Protein AF-A0A2R6NQU2-F1 (afdb_monomer)

InterPro domains:
  IPR029058 Alpha/Beta hydrolase fold [G3DSA:3.40.50.1820] (1-92)
  IPR029058 Alpha/Beta hydrolase fold [G3DSA:3.40.50.1820] (94-413)
  IPR029058 Alpha/Beta hydrolase fold [SSF53474] (193-302)

Radius of gyration: 22.5 Å; Cα contacts (8 Å, |Δi|>4): 734; chains: 1; bounding box: 55×56×70 Å

Organism: NCBI:txid98765

Nearest PDB structures (foldseek):
  5owv-assembly1_A  TM=3.013E-01  e=3.310E-01  Campylobacter jejuni

Foldseek 3Di:
DADDPDQDALFAKDKFKKKFFDDDPDQVLQAQDQKFFDQPQDPDHRHRLGGNGMKMKMKIAGPDPDDPPSVDPPDDDPDDDDDAWPPNLQRSVRRHGAIDIGTDQPLQQDQKDWDQPPLDPDPDDPPIDIRHRDDLVRIDGPPDDPDDPQNSVLSSLLSVLVSVLVVLVLLVCLQADADQLDQPPDSQSRMATRVDDGSHVCVVPVVRSVVSVVRYPHPHRSHDFQALDEQEAAASSLVSQFVLQQDARDARVPRGGDRRRYQAYEREQYHCPNDDPVDDAGHPPPPPDPDQRHQYEYEHEQVQCPPVVSVVSVVSRQVRNLVRDPDQPPQPVSGSYWYKYFFPDDSSLSTCPLCVPCDDPSVVLSVLSCVLVSLCVVCRSVVNNVVSLVPAAADAQDWDFADDVPDPPTDIGGPDDRGHMYID

Sequence (424 aa):
MFTLPDVPGPYAVGATTFAVPVSVADDSSRTIGDARLKASSGSSPYAHALRLEEVAFTAFYPADIHSEGAKNAKHKMAWIPSLATRWNRAIVKASRGNVVLALEHRDGTGPFVLTRSLTPGVKDKVRPDSKLYIKPDDVTYPEGGTKGRFAFRDDQLLFRRLELYIAYTYFRNLTQFSGELTSESSPLNSMHTVDGPWSIDSDKRPQDKAFWNSWTKTNSLKVQCDEDIILAGHSFGGATVLSILSHPPPTLGDERFSSIPITRAIAFDPWLEPLPSPGPQPSHTEPSSPREPPILLVVNSEGFTLWDDHFTRLKDIVKCWNGASKDHSELVSGRRAQLVTVARSKHVSFSDFGVILPFGQMARDGRKFLDTMSNLAIGWVEDRFDESLQQQKKASGATEWVNAKGDKKGKRRFVADVGDIIVH

Structure (mmCIF, N/CA/C/O backbone):
data_AF-A0A2R6NQU2-F1
#
_entry.id   AF-A0A2R6NQU2-F1
#
loop_
_atom_site.group_PDB
_atom_site.id
_atom_site.type_symbol
_atom_site.label_atom_id
_atom_site.label_alt_id
_atom_site.label_comp_id
_atom_site.label_asym_id
_atom_site.label_entity_id
_atom_site.label_seq_id
_atom_site.pdbx_PDB_ins_code
_atom_site.Cartn_x
_atom_site.Cartn_y
_atom_site.Cartn_z
_atom_site.occupancy
_atom_site.B_iso_or_equiv
_atom_site.auth_seq_id
_atom_site.auth_comp_id
_atom_site.auth_asym_id
_atom_site.auth_atom_id
_atom_site.pdbx_PDB_model_num
ATOM 1 N N . MET A 1 1 ? -10.131 -30.414 6.653 1.00 38.75 1 MET A N 1
ATOM 2 C CA . MET A 1 1 ? -9.718 -29.935 5.317 1.00 38.75 1 MET A CA 1
ATOM 3 C C . MET A 1 1 ? -9.497 -28.437 5.439 1.00 38.75 1 MET A C 1
ATOM 5 O O . MET A 1 1 ? -10.418 -27.751 5.858 1.00 38.75 1 MET A O 1
ATOM 9 N N . PHE A 1 2 ? -8.271 -27.957 5.235 1.00 49.94 2 PHE A N 1
ATOM 10 C CA . PHE A 1 2 ? -7.937 -26.539 5.376 1.00 49.94 2 PHE A CA 1
ATOM 11 C C . PHE A 1 2 ? -8.279 -25.830 4.071 1.00 49.94 2 PHE A C 1
ATOM 13 O O . PHE A 1 2 ? -7.642 -26.090 3.054 1.00 49.94 2 PHE A O 1
ATOM 20 N N . THR A 1 3 ? -9.296 -24.977 4.089 1.00 50.50 3 THR A N 1
ATOM 21 C CA . THR A 1 3 ? -9.628 -24.125 2.950 1.00 50.50 3 THR A CA 1
ATOM 22 C C . THR A 1 3 ? -9.495 -22.668 3.369 1.00 50.50 3 THR A C 1
ATOM 24 O O . THR A 1 3 ? -9.904 -22.261 4.469 1.00 50.50 3 THR A O 1
ATOM 27 N N . LEU A 1 4 ? -8.863 -21.884 2.496 1.00 55.19 4 LEU A N 1
ATOM 28 C CA . LEU A 1 4 ? -9.004 -20.435 2.531 1.00 55.19 4 LEU A CA 1
ATOM 29 C C . LEU A 1 4 ? -10.500 -20.087 2.412 1.00 55.19 4 LEU A C 1
ATOM 31 O O . LEU A 1 4 ? -11.273 -20.920 1.929 1.00 55.19 4 LEU A O 1
ATOM 35 N N . PRO A 1 5 ? -10.929 -18.912 2.901 1.00 59.06 5 PRO A N 1
ATOM 36 C CA . PRO A 1 5 ? -12.288 -18.443 2.659 1.00 59.06 5 PRO A CA 1
ATOM 37 C C . PRO A 1 5 ? -12.604 -18.489 1.161 1.00 59.06 5 PRO A C 1
ATOM 39 O O . PRO A 1 5 ? -11.721 -18.221 0.342 1.00 59.06 5 PRO A O 1
ATOM 42 N N . ASP A 1 6 ? -13.845 -18.829 0.816 1.00 67.06 6 ASP A N 1
ATOM 43 C CA . ASP A 1 6 ? -14.297 -18.723 -0.567 1.00 67.06 6 ASP A CA 1
ATOM 44 C C . ASP A 1 6 ? -14.146 -17.273 -1.028 1.00 67.06 6 ASP A C 1
ATOM 46 O O . ASP A 1 6 ? -14.461 -16.336 -0.292 1.00 67.06 6 ASP A O 1
ATOM 50 N N . VAL A 1 7 ? -13.639 -17.094 -2.244 1.00 69.00 7 VAL A N 1
ATOM 51 C CA . VAL A 1 7 ? -13.475 -15.772 -2.842 1.00 69.00 7 VAL A CA 1
ATOM 52 C C . VAL A 1 7 ? -14.848 -15.315 -3.335 1.00 69.00 7 VAL A C 1
ATOM 54 O O . VAL A 1 7 ? -15.385 -15.920 -4.263 1.00 69.00 7 VAL A O 1
ATOM 57 N N . PRO A 1 8 ? -15.445 -14.266 -2.750 1.00 71.12 8 PRO A N 1
ATOM 58 C CA . PRO A 1 8 ? -16.741 -13.787 -3.186 1.00 71.12 8 PRO A CA 1
ATOM 59 C C . PRO A 1 8 ? -16.579 -12.992 -4.484 1.00 71.12 8 PRO A C 1
ATOM 61 O O . PRO A 1 8 ? -15.798 -12.045 -4.545 1.00 71.12 8 PRO A O 1
ATOM 64 N N . GLY A 1 9 ? -17.332 -13.339 -5.522 1.00 79.94 9 GLY A N 1
ATOM 65 C CA . GLY A 1 9 ? -17.388 -12.571 -6.766 1.00 79.94 9 GLY A CA 1
ATOM 66 C C . GLY A 1 9 ? -17.775 -13.432 -7.968 1.00 79.94 9 GLY A C 1
ATOM 67 O O . GLY A 1 9 ? -17.675 -14.656 -7.892 1.00 79.94 9 GLY A O 1
ATOM 68 N N . PRO A 1 10 ? -18.259 -12.817 -9.059 1.00 85.06 10 PRO A N 1
ATOM 69 C CA . PRO A 1 10 ? -18.667 -13.549 -10.257 1.00 85.06 10 PRO A CA 1
ATOM 70 C C . PRO A 1 10 ? -17.495 -14.099 -11.081 1.00 85.06 10 PRO A C 1
ATOM 72 O O . PRO A 1 10 ? -17.719 -14.973 -11.913 1.00 85.06 10 PRO A O 1
ATOM 75 N N . TYR A 1 11 ? -16.271 -13.605 -10.871 1.00 84.25 11 TYR A N 1
ATOM 76 C CA . TYR A 1 11 ? -15.115 -13.971 -11.687 1.00 84.25 11 TYR A CA 1
ATOM 77 C C . TYR A 1 11 ? -14.116 -14.831 -10.916 1.00 84.25 11 TYR A C 1
ATOM 79 O O . TYR A 1 11 ? -13.835 -14.584 -9.737 1.00 84.25 11 TYR A O 1
ATOM 87 N N . ALA A 1 12 ? -13.514 -15.797 -11.612 1.00 86.12 12 ALA A N 1
ATOM 88 C CA . ALA A 1 12 ? -12.278 -16.413 -11.146 1.00 86.12 12 ALA A CA 1
ATOM 89 C C . ALA A 1 12 ? -11.168 -15.349 -11.080 1.00 86.12 12 ALA A C 1
ATOM 91 O O . ALA A 1 12 ? -11.291 -14.276 -11.665 1.00 86.12 12 ALA A O 1
ATOM 92 N N . VAL A 1 13 ? -10.075 -15.625 -10.368 1.00 86.06 13 VAL A N 1
ATOM 93 C CA . VAL A 1 13 ? -8.969 -14.666 -10.227 1.00 86.06 13 VAL A CA 1
ATOM 94 C C . VAL A 1 13 ? -7.686 -15.264 -10.775 1.00 86.06 13 VAL A C 1
ATOM 96 O O . VAL A 1 13 ? -7.235 -16.308 -10.305 1.00 86.06 13 VAL A O 1
ATOM 99 N N . GLY A 1 14 ? -7.109 -14.586 -11.764 1.00 88.81 14 GLY A N 1
ATOM 100 C CA . GLY A 1 14 ? -5.753 -14.816 -12.240 1.00 88.81 14 GLY A CA 1
ATOM 101 C C . GLY A 1 14 ? -4.748 -13.991 -11.440 1.00 88.81 14 GLY A C 1
ATOM 102 O O . GLY A 1 14 ? -5.088 -12.951 -10.871 1.00 88.81 14 GLY A O 1
ATOM 103 N N . ALA A 1 15 ? -3.502 -14.456 -11.401 1.00 90.88 15 ALA A N 1
ATOM 104 C CA . ALA A 1 15 ? -2.386 -13.726 -10.816 1.00 90.88 15 ALA A CA 1
ATOM 105 C C . ALA A 1 15 ? -1.165 -13.839 -11.730 1.00 90.88 15 ALA A C 1
ATOM 107 O O . ALA A 1 15 ? -0.809 -14.933 -12.171 1.00 90.88 15 ALA A O 1
ATOM 108 N N . THR A 1 16 ? -0.514 -12.715 -12.015 1.00 90.81 16 THR A N 1
ATOM 109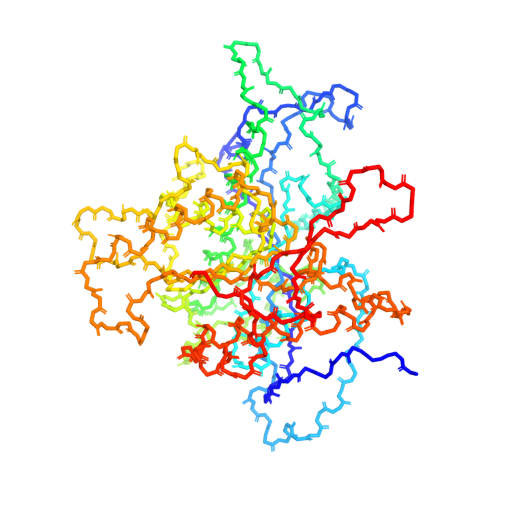 C CA . THR A 1 16 ? 0.727 -12.694 -12.797 1.00 90.81 16 THR A CA 1
ATOM 110 C C . THR A 1 16 ? 1.687 -11.677 -12.210 1.00 90.81 16 THR A C 1
ATOM 112 O O . THR A 1 16 ? 1.322 -10.524 -11.998 1.00 90.81 16 THR A O 1
ATOM 115 N N . THR A 1 17 ? 2.916 -12.109 -11.933 1.00 91.69 17 THR A N 1
ATOM 116 C CA . THR A 1 17 ? 3.966 -11.231 -11.416 1.00 91.69 17 THR A CA 1
ATOM 117 C C . THR A 1 17 ? 4.787 -10.670 -12.561 1.00 91.69 17 THR A C 1
ATOM 119 O O . THR A 1 17 ? 5.451 -11.423 -13.272 1.00 91.69 17 THR A O 1
ATOM 122 N N . PHE A 1 18 ? 4.747 -9.351 -12.698 1.00 91.06 18 PHE A N 1
ATOM 123 C CA . PHE A 1 18 ? 5.549 -8.568 -13.621 1.00 91.06 18 PHE A CA 1
ATOM 124 C C . PHE A 1 18 ? 6.792 -8.027 -12.921 1.00 91.06 18 PHE A C 1
ATOM 126 O O . PHE A 1 18 ? 6.784 -7.749 -11.718 1.00 91.06 18 PHE A O 1
ATOM 133 N N . ALA A 1 19 ? 7.848 -7.858 -13.698 1.00 90.25 19 ALA A N 1
ATOM 134 C CA . ALA A 1 19 ? 9.095 -7.246 -13.298 1.00 90.25 19 ALA A CA 1
ATOM 135 C C . ALA A 1 19 ? 9.561 -6.275 -14.389 1.00 90.25 19 ALA A C 1
ATOM 137 O O . ALA A 1 19 ? 9.541 -6.588 -15.583 1.00 90.25 19 ALA A O 1
ATOM 138 N N . VAL A 1 20 ? 9.959 -5.083 -13.957 1.00 89.06 20 VAL A N 1
ATOM 139 C CA . VAL A 1 20 ? 10.429 -3.980 -14.795 1.00 89.06 20 VAL A CA 1
ATOM 140 C C . VAL A 1 20 ? 11.862 -3.660 -14.378 1.00 89.06 20 VAL A C 1
ATOM 142 O O . VAL A 1 20 ? 12.059 -3.091 -13.300 1.00 89.06 20 VAL A O 1
ATOM 145 N N . PRO A 1 21 ? 12.875 -4.030 -15.177 1.00 87.25 21 PRO A N 1
ATOM 146 C CA . PRO A 1 21 ? 14.238 -3.567 -14.966 1.00 87.25 21 PRO A CA 1
ATOM 147 C C . PRO A 1 21 ? 14.295 -2.044 -15.095 1.00 87.25 21 PRO A C 1
ATOM 149 O O . PRO A 1 21 ? 13.834 -1.475 -16.084 1.00 87.25 21 PRO A O 1
ATOM 152 N N . VAL A 1 22 ? 14.875 -1.376 -14.104 1.00 86.44 22 VAL A N 1
ATOM 153 C CA . VAL A 1 22 ? 14.994 0.084 -14.111 1.00 86.44 22 VAL A CA 1
ATOM 154 C C . VAL A 1 22 ? 16.275 0.449 -14.843 1.00 86.44 22 VAL A C 1
ATOM 156 O O . VAL A 1 22 ? 17.370 0.267 -14.316 1.00 86.44 22 VAL A O 1
ATOM 159 N N . SER A 1 23 ? 16.140 0.929 -16.080 1.00 76.88 23 SER A N 1
ATOM 160 C CA . SER A 1 23 ? 17.261 1.390 -16.898 1.00 76.88 23 SER A CA 1
ATOM 161 C C . SER A 1 23 ? 17.266 2.910 -16.995 1.00 76.88 23 SER A C 1
ATOM 163 O O . SER A 1 23 ? 16.448 3.491 -17.695 1.00 76.88 23 SER A O 1
ATOM 165 N N . VAL A 1 24 ? 18.217 3.544 -16.316 1.00 75.25 24 VAL A N 1
ATOM 166 C CA . VAL A 1 24 ? 18.498 4.986 -16.416 1.00 75.25 24 VAL A CA 1
ATOM 167 C C . VAL A 1 24 ? 19.832 5.217 -17.122 1.00 75.25 24 VAL A C 1
ATOM 169 O O . VAL A 1 24 ? 20.711 4.355 -17.059 1.00 75.25 24 VAL A O 1
ATOM 172 N N . ALA A 1 25 ? 19.967 6.369 -17.788 1.00 72.56 25 ALA A N 1
ATOM 173 C CA . ALA A 1 25 ? 21.168 6.741 -18.539 1.00 72.56 25 ALA A CA 1
ATOM 174 C C . ALA A 1 25 ? 22.416 6.860 -17.646 1.00 72.56 25 ALA A C 1
ATOM 176 O O . ALA A 1 25 ? 23.506 6.473 -18.058 1.00 72.56 25 ALA A O 1
ATOM 177 N N . ASP A 1 26 ? 22.237 7.347 -16.417 1.00 76.94 26 ASP A N 1
ATOM 178 C CA . ASP A 1 26 ? 23.276 7.417 -15.393 1.00 76.94 26 ASP A CA 1
ATOM 179 C C . ASP A 1 26 ? 22.949 6.453 -14.246 1.00 76.94 26 ASP A C 1
ATOM 181 O O . ASP A 1 26 ? 21.919 6.590 -13.584 1.00 76.94 26 ASP A O 1
ATOM 185 N N . ASP A 1 27 ? 23.833 5.487 -13.982 1.00 76.69 27 ASP A N 1
ATOM 186 C CA . ASP A 1 27 ? 23.671 4.511 -12.898 1.00 76.69 27 ASP A CA 1
ATOM 187 C C . ASP A 1 27 ? 23.531 5.179 -11.519 1.00 76.69 27 ASP A C 1
ATOM 189 O O . ASP A 1 27 ? 22.827 4.659 -10.647 1.00 76.69 27 ASP A O 1
ATOM 193 N N . SER A 1 28 ? 24.107 6.375 -11.337 1.00 78.62 28 SER A N 1
ATOM 194 C CA . SER A 1 28 ? 23.958 7.149 -10.101 1.00 78.62 28 SER A CA 1
ATOM 195 C C . SER A 1 28 ? 22.495 7.520 -9.822 1.00 78.62 28 SER A C 1
ATOM 197 O O . SER A 1 28 ? 22.069 7.514 -8.667 1.00 78.62 28 SER A O 1
ATOM 199 N N . SER A 1 29 ? 21.683 7.699 -10.873 1.00 83.38 29 SER A N 1
ATOM 200 C CA . SER A 1 29 ? 20.258 8.040 -10.768 1.00 83.38 29 SER A CA 1
ATOM 201 C C . SER A 1 29 ? 19.401 6.909 -10.188 1.00 83.38 29 SER A C 1
ATOM 203 O O . SER A 1 29 ? 18.261 7.150 -9.804 1.00 83.38 29 SER A O 1
ATOM 205 N N . ARG A 1 30 ? 19.925 5.677 -10.084 1.00 87.75 30 ARG A N 1
ATOM 206 C CA . ARG A 1 30 ? 19.243 4.553 -9.404 1.00 87.75 30 ARG A CA 1
ATOM 207 C C . ARG A 1 30 ? 19.384 4.605 -7.888 1.00 87.75 30 ARG A C 1
ATOM 209 O O . ARG A 1 30 ? 18.719 3.843 -7.185 1.00 87.75 30 ARG A O 1
ATOM 216 N N . THR A 1 31 ? 20.287 5.436 -7.381 1.00 92.50 31 THR A N 1
ATOM 217 C CA . THR A 1 31 ? 20.570 5.549 -5.954 1.00 92.50 31 THR A CA 1
ATOM 218 C C . THR A 1 31 ? 19.571 6.491 -5.303 1.00 92.50 31 THR A C 1
ATOM 220 O O . THR A 1 31 ? 19.436 7.639 -5.718 1.00 92.50 31 THR A O 1
ATOM 223 N N . ILE A 1 32 ? 18.882 6.013 -4.267 1.00 93.56 32 ILE A N 1
ATOM 224 C CA . ILE A 1 32 ? 17.875 6.801 -3.553 1.00 93.56 32 ILE A CA 1
ATOM 225 C C . ILE A 1 32 ? 18.419 7.204 -2.183 1.00 93.56 32 ILE A C 1
ATOM 227 O O . ILE A 1 32 ? 18.611 6.362 -1.306 1.00 93.56 32 ILE A O 1
ATOM 231 N N . GLY A 1 33 ? 18.651 8.504 -2.006 1.00 91.56 33 GLY A N 1
ATOM 232 C CA . GLY A 1 33 ? 19.241 9.059 -0.790 1.00 91.56 33 GLY A CA 1
ATOM 233 C C . GLY A 1 33 ? 20.724 8.710 -0.610 1.00 91.56 33 GLY A C 1
ATOM 234 O O . GLY A 1 33 ? 21.338 7.994 -1.399 1.00 91.56 33 GLY A O 1
ATOM 235 N N . ASP A 1 34 ? 21.314 9.224 0.471 1.00 91.56 34 ASP A N 1
ATOM 236 C CA . ASP A 1 34 ? 22.760 9.089 0.734 1.00 91.56 34 ASP A CA 1
ATOM 237 C C . ASP A 1 34 ? 23.099 7.958 1.712 1.00 91.56 34 ASP A C 1
ATOM 239 O O . ASP A 1 34 ? 24.252 7.819 2.127 1.00 91.56 34 ASP A O 1
ATOM 243 N N . ALA A 1 35 ? 22.099 7.181 2.138 1.00 92.00 35 ALA A N 1
ATOM 244 C CA . ALA A 1 35 ? 22.291 6.105 3.099 1.00 92.00 35 ALA A CA 1
ATOM 245 C C . ALA A 1 35 ? 23.237 5.040 2.527 1.00 92.00 35 ALA A C 1
ATOM 247 O O . ALA A 1 35 ? 23.047 4.543 1.413 1.00 92.00 35 ALA A O 1
ATOM 248 N N . ARG A 1 36 ? 24.247 4.657 3.308 1.00 92.19 36 ARG A N 1
ATOM 249 C CA . ARG A 1 36 ? 25.210 3.600 2.977 1.00 92.19 36 ARG A CA 1
ATOM 250 C C . ARG A 1 36 ? 25.169 2.498 4.021 1.00 92.19 36 ARG A C 1
ATOM 252 O O . ARG A 1 36 ? 25.017 2.781 5.206 1.00 92.19 36 ARG A O 1
ATOM 259 N N . LEU A 1 37 ? 25.329 1.253 3.592 1.00 90.62 37 LEU A N 1
ATOM 260 C CA . LEU A 1 37 ? 25.407 0.099 4.486 1.00 90.62 37 LEU A CA 1
ATOM 261 C C . LEU A 1 37 ? 26.674 0.164 5.346 1.00 90.62 37 LEU A C 1
ATOM 263 O O . LEU A 1 37 ? 27.774 0.414 4.840 1.00 90.62 37 LEU A O 1
ATOM 267 N N . LYS A 1 38 ? 26.541 -0.112 6.645 1.00 88.81 38 LYS A N 1
ATOM 268 C CA . LYS A 1 38 ? 27.685 -0.277 7.554 1.00 88.81 38 LYS A CA 1
ATOM 269 C C . LYS A 1 38 ? 28.544 -1.458 7.123 1.00 88.81 38 LYS A C 1
ATOM 271 O O . LYS A 1 38 ? 28.028 -2.454 6.615 1.00 88.81 38 LYS A O 1
ATOM 276 N N . ALA A 1 39 ? 29.841 -1.403 7.423 1.00 78.44 39 ALA A N 1
ATOM 277 C CA . ALA A 1 39 ? 30.772 -2.469 7.057 1.00 78.44 39 ALA A CA 1
ATOM 278 C C . ALA A 1 39 ? 30.367 -3.860 7.582 1.00 78.44 39 ALA A C 1
ATOM 280 O O . ALA A 1 39 ? 30.631 -4.870 6.942 1.00 78.44 39 ALA A O 1
ATOM 281 N N . SER A 1 40 ? 29.677 -3.906 8.722 1.00 69.69 40 SER A N 1
ATOM 282 C CA . SER A 1 40 ? 29.195 -5.133 9.358 1.00 69.69 40 SER A CA 1
ATOM 283 C C . SER A 1 40 ? 27.871 -5.673 8.800 1.00 69.69 40 SER A C 1
ATOM 285 O O . SER A 1 40 ? 27.389 -6.684 9.302 1.00 69.69 40 SER A O 1
ATOM 287 N N . SER A 1 41 ? 27.241 -4.995 7.834 1.00 62.06 41 SER A N 1
ATOM 288 C CA . SER A 1 41 ? 25.836 -5.237 7.454 1.00 62.06 41 SER A CA 1
ATOM 289 C C . SER A 1 41 ? 25.622 -5.915 6.092 1.00 62.06 41 SER A C 1
ATOM 291 O O . SER A 1 41 ? 24.478 -6.076 5.677 1.00 62.06 41 SER A O 1
ATOM 293 N N . GLY A 1 42 ? 26.671 -6.372 5.395 1.00 59.59 42 GLY A N 1
ATOM 294 C CA . GLY A 1 42 ? 26.478 -7.068 4.118 1.00 59.59 42 GLY A CA 1
ATOM 295 C C . GLY A 1 42 ? 27.748 -7.504 3.387 1.00 59.59 42 GLY A C 1
ATOM 296 O O . GLY A 1 42 ? 28.860 -7.377 3.891 1.00 59.59 42 GLY A O 1
ATOM 297 N N . SER A 1 43 ? 27.555 -8.017 2.168 1.00 55.72 43 SER A N 1
ATOM 298 C CA . SER A 1 43 ? 28.600 -8.496 1.248 1.00 55.72 43 SER A CA 1
ATOM 299 C C . SER A 1 43 ? 29.378 -7.377 0.542 1.00 55.72 43 SER A C 1
ATOM 301 O O . SER A 1 43 ? 30.399 -7.643 -0.085 1.00 55.72 43 SER A O 1
ATOM 303 N N . SER A 1 44 ? 28.911 -6.127 0.620 1.00 65.12 44 SER A N 1
ATOM 304 C CA . SER A 1 44 ? 29.560 -4.950 0.027 1.00 65.12 44 SER A CA 1
ATOM 305 C C . SER A 1 44 ? 29.545 -3.789 1.029 1.00 65.12 44 SER A C 1
ATOM 307 O O . SER A 1 44 ? 28.596 -3.001 1.049 1.00 65.12 44 SER A O 1
ATOM 309 N N . PRO A 1 45 ? 30.554 -3.701 1.914 1.00 69.38 45 PRO A N 1
ATOM 310 C CA . PRO A 1 45 ? 30.624 -2.646 2.919 1.00 69.38 45 PRO A CA 1
ATOM 311 C C . PRO A 1 45 ? 30.632 -1.263 2.247 1.00 69.38 45 PRO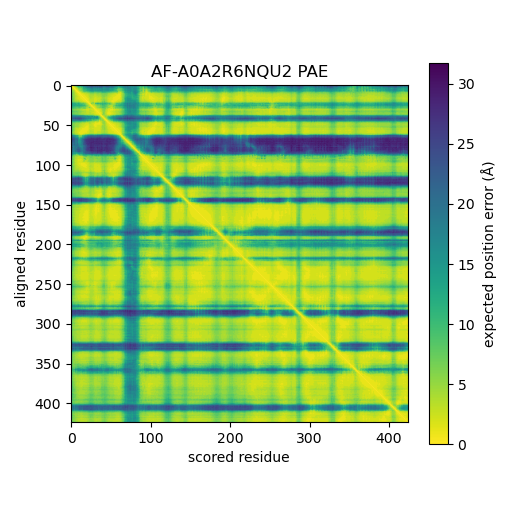 A C 1
ATOM 313 O O . PRO A 1 45 ? 31.297 -1.073 1.231 1.00 69.38 45 PRO A O 1
ATOM 316 N N . TYR A 1 46 ? 29.894 -0.299 2.809 1.00 78.50 46 TYR A N 1
ATOM 317 C CA . TYR A 1 46 ? 29.778 1.087 2.317 1.00 78.50 46 TYR A CA 1
ATOM 318 C C . TYR A 1 46 ? 29.077 1.279 0.961 1.00 78.50 46 TYR A C 1
ATOM 320 O O . TYR A 1 46 ? 29.052 2.401 0.435 1.00 78.50 46 TYR A O 1
ATOM 328 N N . ALA A 1 47 ? 28.466 0.225 0.412 1.00 87.44 47 ALA A N 1
ATOM 329 C CA . ALA A 1 47 ? 27.566 0.344 -0.729 1.00 87.44 47 ALA A CA 1
ATOM 330 C C . ALA A 1 47 ? 26.335 1.195 -0.375 1.00 87.44 47 ALA A C 1
ATOM 332 O O . ALA A 1 47 ? 25.931 1.280 0.788 1.00 87.44 47 ALA A O 1
ATOM 333 N N . HIS A 1 48 ? 25.728 1.820 -1.385 1.00 91.31 48 HIS A N 1
ATOM 334 C CA . HIS A 1 48 ? 24.458 2.524 -1.214 1.00 91.31 48 HIS A CA 1
ATOM 335 C C . HIS A 1 48 ? 23.377 1.556 -0.724 1.00 91.31 48 HIS A C 1
ATOM 337 O O . HIS A 1 48 ? 23.207 0.476 -1.287 1.00 91.31 48 HIS A O 1
ATOM 343 N N . ALA A 1 49 ? 22.659 1.945 0.330 1.00 92.06 49 ALA A N 1
ATOM 344 C CA . ALA A 1 49 ? 21.664 1.093 0.974 1.00 92.06 49 ALA A CA 1
ATOM 345 C C . ALA A 1 49 ? 20.421 0.890 0.101 1.00 92.06 49 ALA A C 1
ATOM 347 O O . ALA A 1 49 ? 19.806 -0.173 0.148 1.00 92.06 49 ALA A O 1
ATOM 348 N N . LEU A 1 50 ? 20.066 1.893 -0.708 1.00 93.88 50 LEU A N 1
ATOM 349 C CA . LEU A 1 50 ? 18.887 1.874 -1.565 1.00 93.88 50 LEU A CA 1
ATOM 350 C C . LEU A 1 50 ? 19.291 2.099 -3.023 1.00 93.88 50 LEU A C 1
ATOM 352 O O . LEU A 1 50 ? 19.629 3.211 -3.429 1.00 93.88 50 LEU A O 1
ATOM 356 N N . ARG A 1 51 ? 19.226 1.026 -3.817 1.00 92.56 51 ARG A N 1
ATOM 357 C CA . ARG A 1 51 ? 19.389 1.061 -5.277 1.00 92.56 51 ARG A CA 1
ATOM 358 C C . ARG A 1 51 ? 18.160 0.474 -5.957 1.00 92.56 51 ARG A C 1
ATOM 360 O O . ARG A 1 51 ? 17.783 -0.674 -5.692 1.00 92.56 51 ARG A O 1
ATOM 367 N N . LEU A 1 52 ? 17.541 1.276 -6.815 1.00 92.25 52 LEU A N 1
ATOM 368 C CA . LEU A 1 52 ? 16.350 0.934 -7.578 1.00 92.25 52 LEU A CA 1
ATOM 369 C C . LEU A 1 52 ? 16.758 0.269 -8.898 1.00 92.25 52 LEU A C 1
ATOM 371 O O . LEU A 1 52 ? 17.050 0.929 -9.888 1.00 92.25 52 LEU A O 1
ATOM 375 N N . GLU A 1 53 ? 16.835 -1.059 -8.879 1.00 89.00 53 GLU A N 1
ATOM 376 C CA . GLU A 1 53 ? 17.329 -1.866 -10.008 1.00 89.00 53 GLU A CA 1
ATOM 377 C C . GLU A 1 53 ? 16.201 -2.551 -10.785 1.00 89.00 53 GLU A C 1
ATOM 379 O O . GLU A 1 53 ? 16.304 -2.780 -11.988 1.00 89.00 53 GLU A O 1
ATOM 384 N N . GLU A 1 54 ? 15.118 -2.882 -10.093 1.00 90.44 54 GLU A N 1
ATOM 385 C CA . GLU A 1 54 ? 13.951 -3.572 -10.626 1.00 90.44 54 GLU A CA 1
ATOM 386 C C . GLU A 1 54 ? 12.728 -3.102 -9.842 1.00 90.44 54 GLU A C 1
ATOM 388 O O . GLU A 1 54 ? 12.839 -2.798 -8.655 1.00 90.44 54 GLU A O 1
ATOM 393 N N . VAL A 1 55 ? 11.566 -3.075 -10.483 1.00 92.88 55 VAL A N 1
ATOM 394 C CA . VAL A 1 55 ? 10.263 -2.946 -9.827 1.00 92.88 55 VAL A CA 1
ATOM 395 C C . VAL A 1 55 ? 9.476 -4.215 -10.105 1.00 92.88 55 VAL A C 1
ATOM 397 O O . VAL A 1 55 ? 9.295 -4.579 -11.263 1.00 92.88 55 VAL A O 1
ATOM 400 N N . ALA A 1 56 ? 9.010 -4.892 -9.056 1.00 92.94 56 ALA A N 1
ATOM 401 C CA . ALA A 1 56 ? 8.225 -6.116 -9.184 1.00 92.94 56 ALA A CA 1
ATOM 402 C C . ALA A 1 56 ? 6.827 -5.932 -8.591 1.00 92.94 56 ALA A C 1
ATOM 404 O O . ALA A 1 56 ? 6.665 -5.379 -7.500 1.00 92.94 56 ALA A O 1
ATOM 405 N N . PHE A 1 57 ? 5.807 -6.405 -9.299 1.00 94.38 57 PHE A N 1
ATOM 406 C CA . PHE A 1 57 ? 4.424 -6.336 -8.841 1.00 94.38 57 PHE A CA 1
ATOM 407 C C . PHE A 1 57 ? 3.594 -7.503 -9.372 1.00 94.38 57 PHE A C 1
ATOM 409 O O . PHE A 1 57 ? 3.747 -7.928 -10.514 1.00 94.38 57 PHE A O 1
ATOM 416 N N . THR A 1 58 ? 2.683 -8.017 -8.551 1.00 94.25 58 THR A N 1
ATOM 417 C CA . THR A 1 58 ? 1.708 -9.033 -8.959 1.00 94.25 58 THR A CA 1
ATOM 418 C C . THR A 1 58 ? 0.397 -8.358 -9.325 1.00 94.25 58 THR A C 1
ATOM 420 O O . THR A 1 58 ? -0.216 -7.702 -8.483 1.00 94.25 58 THR A O 1
ATOM 423 N N . ALA A 1 59 ? -0.044 -8.529 -10.569 1.00 94.19 59 ALA A N 1
ATOM 424 C CA . ALA A 1 59 ? -1.389 -8.171 -10.983 1.00 94.19 59 ALA A CA 1
ATOM 425 C C . ALA A 1 59 ? -2.354 -9.309 -10.636 1.00 94.19 59 ALA A C 1
ATOM 427 O O . ALA A 1 59 ? -2.171 -10.435 -11.102 1.00 94.19 59 ALA A O 1
ATOM 428 N N . PHE A 1 60 ? -3.390 -9.005 -9.861 1.00 92.94 60 PHE A N 1
ATOM 429 C CA . PHE A 1 60 ? -4.570 -9.849 -9.681 1.00 92.94 60 PHE A CA 1
ATOM 430 C C . PHE A 1 60 ? -5.683 -9.327 -10.567 1.00 92.94 60 PHE A C 1
ATOM 432 O O . PHE A 1 60 ? -5.943 -8.125 -10.568 1.00 92.94 60 PHE A O 1
ATOM 439 N N . TYR A 1 61 ? -6.337 -10.208 -11.309 1.00 90.62 61 TYR A N 1
ATOM 440 C CA . TYR A 1 61 ? -7.303 -9.799 -12.323 1.00 90.62 61 TYR A CA 1
ATOM 441 C C . TYR A 1 61 ? -8.433 -10.819 -12.470 1.00 90.62 61 TYR A C 1
ATOM 443 O O . TYR A 1 61 ? -8.231 -11.998 -12.162 1.00 90.62 61 TYR A O 1
ATOM 451 N N . PRO A 1 62 ? -9.617 -10.396 -12.945 1.00 88.69 62 PRO A N 1
ATOM 452 C CA . PRO A 1 62 ? -10.703 -11.309 -13.265 1.00 88.69 62 PRO A CA 1
ATOM 453 C C . PRO A 1 62 ? -10.261 -12.255 -14.389 1.00 88.69 62 PRO A C 1
ATOM 455 O O . PRO A 1 62 ? -9.882 -11.815 -15.473 1.00 88.69 62 PRO A O 1
ATOM 458 N N . ALA A 1 63 ? -10.300 -13.554 -14.125 1.00 82.44 63 ALA A N 1
ATOM 459 C CA . ALA A 1 63 ? -10.086 -14.606 -15.103 1.00 82.44 63 ALA A CA 1
ATOM 460 C C . ALA A 1 63 ? -11.438 -15.105 -15.634 1.00 82.44 63 ALA A C 1
ATOM 462 O O . ALA A 1 63 ? -12.407 -15.203 -14.882 1.00 82.44 63 ALA A O 1
ATOM 463 N N . ASP A 1 64 ? -11.464 -15.452 -16.922 1.00 68.06 64 ASP A N 1
ATOM 464 C CA . ASP A 1 64 ? -12.616 -16.037 -17.622 1.00 68.06 64 ASP A CA 1
ATOM 465 C C . ASP A 1 64 ? -13.891 -15.164 -17.625 1.00 68.06 64 ASP A C 1
ATOM 467 O O . ASP A 1 64 ? -14.949 -15.537 -17.128 1.00 68.06 64 ASP A O 1
ATOM 471 N N . ILE A 1 65 ? -13.792 -13.971 -18.220 1.00 57.84 65 ILE A N 1
ATOM 472 C CA . ILE A 1 65 ? -14.911 -13.019 -18.374 1.00 57.84 65 ILE A CA 1
ATOM 473 C C . ILE A 1 65 ? -15.952 -13.428 -19.441 1.00 57.84 65 ILE A C 1
ATOM 475 O O . ILE A 1 65 ? -16.927 -12.706 -19.639 1.00 57.84 65 ILE A O 1
ATOM 479 N N . HIS A 1 66 ? -15.752 -14.552 -20.146 1.00 51.88 66 HIS A N 1
ATOM 480 C CA . HIS A 1 66 ? -16.561 -14.949 -21.309 1.00 51.88 66 HIS A CA 1
ATOM 481 C C . HIS A 1 66 ? -17.193 -16.347 -21.229 1.00 51.88 66 HIS A C 1
ATOM 483 O O . HIS A 1 66 ? -17.952 -16.697 -22.134 1.00 51.88 66 HIS A O 1
ATOM 489 N N . SER A 1 67 ? -16.956 -17.154 -20.188 1.00 45.12 67 SER A N 1
ATOM 490 C CA . SER A 1 67 ? -17.685 -18.417 -20.058 1.00 45.12 67 SER A CA 1
ATOM 491 C C . SER A 1 67 ? -19.089 -18.194 -19.474 1.00 45.12 67 SER A C 1
ATOM 493 O O . SER A 1 67 ? -19.272 -17.878 -18.299 1.00 45.12 67 SER A O 1
ATOM 495 N N . GLU A 1 68 ? -20.130 -18.466 -20.270 1.00 38.84 68 GLU A N 1
ATOM 496 C CA . GLU A 1 68 ? -21.527 -18.573 -19.795 1.00 38.84 68 GLU A CA 1
ATOM 497 C C . GLU A 1 68 ? -21.741 -19.715 -18.761 1.00 38.84 68 GLU A C 1
ATOM 499 O O . GLU A 1 68 ? -22.860 -19.996 -18.332 1.00 38.84 68 GLU A O 1
ATOM 504 N N . GLY A 1 69 ? -20.666 -20.375 -18.310 1.00 40.81 69 GLY A N 1
ATOM 505 C CA . GLY A 1 69 ? -20.649 -21.504 -17.380 1.00 40.81 69 GLY A CA 1
ATOM 506 C C . GLY A 1 69 ? -20.016 -21.224 -16.009 1.00 40.81 69 GLY A C 1
ATOM 507 O O . GLY A 1 69 ? -19.793 -22.176 -15.255 1.00 40.81 69 GLY A O 1
ATOM 508 N N . ALA A 1 70 ? -19.756 -19.964 -15.640 1.00 42.97 70 ALA A N 1
ATOM 509 C CA . ALA A 1 70 ? -19.056 -19.589 -14.397 1.00 42.97 70 ALA A CA 1
ATOM 510 C C . ALA A 1 70 ? -19.710 -20.083 -13.081 1.00 42.97 70 ALA A C 1
ATOM 512 O O . ALA A 1 70 ? -19.110 -19.997 -12.012 1.00 42.97 70 ALA A O 1
ATOM 513 N N . LYS A 1 71 ? -20.911 -20.679 -13.127 1.00 40.66 71 LYS A N 1
ATOM 514 C CA . LYS A 1 71 ? -21.559 -21.308 -11.961 1.00 40.66 71 LYS A CA 1
ATOM 515 C C . LYS A 1 71 ? -20.876 -22.599 -11.477 1.00 40.66 71 LYS A C 1
ATOM 517 O O . LYS A 1 71 ? -21.182 -23.039 -10.374 1.00 40.66 71 LYS A O 1
ATOM 522 N N . ASN A 1 72 ? -19.963 -23.200 -12.252 1.00 35.66 72 ASN A N 1
ATOM 523 C CA . ASN A 1 72 ? -19.388 -24.520 -11.936 1.00 35.66 72 ASN A CA 1
ATOM 524 C C . ASN A 1 72 ? -17.850 -24.610 -11.941 1.00 35.66 72 ASN A C 1
ATOM 526 O O . ASN A 1 72 ? -17.314 -25.715 -11.837 1.00 35.66 72 ASN A O 1
ATOM 530 N N . ALA A 1 73 ? -17.115 -23.497 -11.993 1.00 37.50 73 ALA A N 1
ATOM 531 C CA . ALA A 1 73 ? -15.650 -23.527 -11.972 1.00 37.50 73 ALA A CA 1
ATOM 532 C C . ALA A 1 73 ? -15.086 -23.805 -10.559 1.00 37.50 73 ALA A C 1
ATOM 534 O O . ALA A 1 73 ? -14.446 -22.965 -9.933 1.00 37.50 73 ALA A O 1
ATOM 535 N N . LYS A 1 74 ? -15.273 -25.030 -10.052 1.00 34.69 74 LYS A N 1
ATOM 536 C CA . LYS A 1 74 ? -14.484 -25.591 -8.942 1.00 34.69 74 LYS A CA 1
ATOM 537 C C . LYS A 1 74 ? -13.109 -26.027 -9.458 1.00 34.69 74 LYS A C 1
ATOM 539 O O . LYS A 1 74 ? -12.777 -27.211 -9.405 1.00 34.69 74 LYS A O 1
ATOM 544 N N . HIS A 1 75 ? -12.299 -25.100 -9.963 1.00 34.62 75 HIS A N 1
ATOM 545 C CA . HIS A 1 75 ? -10.915 -25.413 -10.315 1.00 34.62 75 HIS A CA 1
ATOM 546 C C . HIS A 1 75 ? -9.948 -24.931 -9.236 1.00 34.62 75 HIS A C 1
ATOM 548 O O . HIS A 1 75 ? -9.787 -23.749 -8.953 1.00 34.62 75 HIS A O 1
ATOM 554 N N . LYS A 1 76 ? -9.340 -25.937 -8.601 1.00 30.22 76 LYS A N 1
ATOM 555 C CA . LYS A 1 76 ? -8.283 -25.860 -7.599 1.00 30.22 76 LYS A CA 1
ATOM 556 C C . LYS A 1 76 ? -7.111 -25.039 -8.148 1.00 30.22 76 LYS A C 1
ATOM 558 O O . LYS A 1 76 ? -6.430 -25.494 -9.061 1.00 30.22 76 LYS A O 1
ATOM 563 N N . MET A 1 77 ? -6.845 -23.877 -7.556 1.00 31.05 77 MET A N 1
ATOM 564 C CA . MET A 1 77 ? -5.549 -23.212 -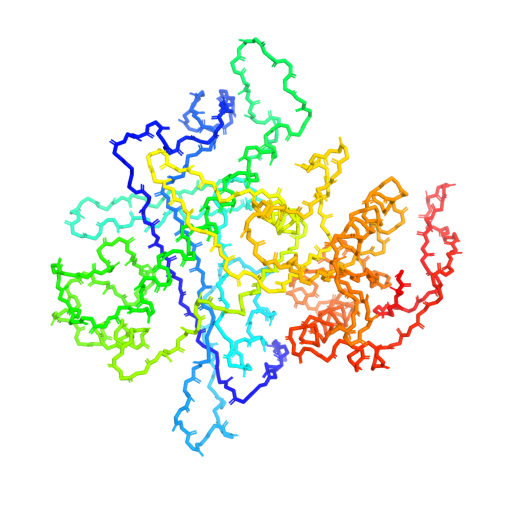7.703 1.00 31.05 77 MET A CA 1
ATOM 565 C C . MET A 1 77 ? -4.471 -24.061 -7.021 1.00 31.05 77 MET A C 1
ATOM 567 O O . MET A 1 77 ? -4.561 -24.351 -5.826 1.00 31.05 77 MET A O 1
ATOM 571 N N . ALA A 1 78 ? -3.454 -24.460 -7.782 1.00 25.92 78 ALA A N 1
ATOM 572 C CA . ALA A 1 78 ? -2.208 -24.981 -7.241 1.00 25.92 78 ALA A CA 1
ATOM 573 C C . ALA A 1 78 ? -1.313 -23.785 -6.884 1.00 25.92 78 ALA A C 1
ATOM 575 O O . ALA A 1 78 ? -0.784 -23.114 -7.764 1.00 25.92 78 ALA A O 1
ATOM 576 N N . TRP A 1 79 ? -1.201 -23.482 -5.590 1.00 31.59 79 TRP A N 1
ATOM 577 C CA . TRP A 1 79 ? -0.405 -22.364 -5.081 1.00 31.59 79 TRP A CA 1
ATOM 578 C C . TRP A 1 79 ? 1.045 -22.796 -4.813 1.00 31.59 79 TRP A C 1
ATOM 580 O O . TRP A 1 79 ? 1.270 -23.771 -4.093 1.00 31.59 79 TRP A O 1
ATOM 590 N N . ILE A 1 80 ? 2.022 -22.046 -5.338 1.00 26.80 80 ILE A N 1
ATOM 591 C CA . ILE A 1 80 ? 3.438 -22.114 -4.933 1.00 26.80 80 ILE A CA 1
ATOM 592 C C . ILE A 1 80 ? 3.651 -21.114 -3.776 1.00 26.80 80 ILE A C 1
ATOM 594 O O . ILE A 1 80 ? 3.191 -19.975 -3.870 1.00 26.80 80 ILE A O 1
ATOM 598 N N . PRO A 1 81 ? 4.308 -21.500 -2.666 1.00 31.19 81 PRO A N 1
ATOM 599 C CA . PRO A 1 81 ? 4.368 -20.683 -1.463 1.00 31.19 81 PRO A CA 1
ATOM 600 C C . PRO A 1 81 ? 5.555 -19.710 -1.499 1.00 31.19 81 PRO A C 1
ATOM 602 O O . PRO A 1 81 ? 6.681 -20.088 -1.186 1.00 31.19 81 PRO A O 1
ATOM 605 N N . SER A 1 82 ? 5.313 -18.429 -1.781 1.00 30.44 82 SER A N 1
ATOM 606 C CA . SER A 1 82 ? 6.230 -17.373 -1.331 1.00 30.44 82 SER A CA 1
ATOM 607 C C . SER A 1 82 ? 5.489 -16.084 -0.963 1.00 30.44 82 SER A C 1
ATOM 609 O O . SER A 1 82 ? 4.834 -15.475 -1.802 1.00 30.44 82 SER A O 1
ATOM 611 N N . LEU A 1 83 ? 5.648 -15.691 0.308 1.00 35.84 83 LEU A N 1
ATOM 612 C CA . LEU A 1 83 ? 5.239 -14.437 0.964 1.00 35.84 83 LEU A CA 1
ATOM 613 C C . LEU A 1 83 ? 3.727 -14.228 1.155 1.00 35.84 83 LEU A C 1
ATOM 615 O O . LEU A 1 83 ? 3.035 -13.462 0.489 1.00 35.84 83 LEU A O 1
ATOM 619 N N . ALA A 1 84 ? 3.233 -14.915 2.180 1.00 36.03 84 ALA A N 1
ATOM 620 C CA . ALA A 1 84 ? 1.877 -14.859 2.686 1.00 36.03 84 ALA A CA 1
ATOM 621 C C . ALA A 1 84 ? 1.642 -13.586 3.528 1.00 36.03 84 ALA A C 1
ATOM 623 O O . ALA A 1 84 ? 1.979 -13.543 4.712 1.00 36.03 84 ALA A O 1
ATOM 624 N N . THR A 1 85 ? 1.118 -12.513 2.919 1.00 40.78 85 THR A N 1
ATOM 625 C CA . THR A 1 85 ? 0.647 -11.319 3.665 1.00 40.78 85 THR A CA 1
ATOM 626 C C . THR A 1 85 ? -0.358 -10.418 2.912 1.00 40.78 85 THR A C 1
ATOM 628 O O . THR A 1 85 ? -0.828 -9.449 3.501 1.00 40.78 85 THR A O 1
ATOM 631 N N . ARG A 1 86 ? -0.679 -10.660 1.628 1.00 49.78 86 ARG A N 1
ATOM 632 C CA . ARG A 1 86 ? -1.329 -9.659 0.745 1.00 49.78 86 ARG A CA 1
ATOM 633 C C . ARG A 1 86 ? -2.510 -10.171 -0.092 1.00 49.78 86 ARG A C 1
ATOM 635 O O . ARG A 1 86 ? -3.047 -9.423 -0.906 1.00 49.78 86 ARG A O 1
ATOM 642 N N . TRP A 1 87 ? -2.900 -11.429 0.063 1.00 55.84 87 TRP A N 1
ATOM 643 C CA . TRP A 1 87 ? -3.589 -12.167 -0.997 1.00 55.84 87 TRP A CA 1
ATOM 644 C C . TRP A 1 87 ? -5.105 -12.032 -0.915 1.00 55.84 87 TRP A C 1
ATOM 646 O O . TRP A 1 87 ? -5.742 -11.759 -1.929 1.00 55.84 87 TRP A O 1
ATOM 656 N N . ASN A 1 88 ? -5.703 -12.130 0.276 1.00 60.81 88 ASN A N 1
ATOM 657 C CA . ASN A 1 88 ? -7.161 -12.248 0.368 1.00 60.81 88 ASN A CA 1
ATOM 658 C C . ASN A 1 88 ? -7.892 -10.999 -0.168 1.00 60.81 88 ASN A C 1
ATOM 660 O O . ASN A 1 88 ? -8.828 -11.103 -0.952 1.00 60.81 88 ASN A O 1
ATOM 664 N N . ARG A 1 89 ? -7.409 -9.794 0.160 1.00 67.44 89 ARG A N 1
ATOM 665 C CA . ARG A 1 89 ? -8.052 -8.539 -0.280 1.00 67.44 89 ARG A CA 1
ATOM 666 C C . ARG A 1 89 ? -7.908 -8.279 -1.775 1.00 67.44 89 ARG A C 1
ATOM 668 O O . ARG A 1 89 ? -8.874 -7.865 -2.411 1.00 67.44 89 ARG A O 1
ATOM 675 N N . ALA A 1 90 ? -6.717 -8.513 -2.328 1.00 71.06 90 ALA A N 1
ATOM 676 C CA . ALA A 1 90 ? -6.476 -8.334 -3.755 1.00 71.06 90 ALA A CA 1
ATOM 677 C C . ALA A 1 90 ? -7.340 -9.303 -4.574 1.00 71.06 90 ALA A C 1
ATOM 679 O O . ALA A 1 90 ? -7.966 -8.900 -5.550 1.00 71.06 90 ALA A O 1
ATOM 680 N N . ILE A 1 91 ? -7.453 -10.546 -4.102 1.00 74.56 91 ILE A N 1
ATOM 681 C CA . ILE A 1 91 ? -8.272 -11.588 -4.715 1.00 74.56 91 ILE A CA 1
ATOM 682 C C . ILE A 1 91 ? -9.766 -11.233 -4.657 1.00 74.56 91 ILE A C 1
ATOM 684 O O . ILE A 1 91 ? -10.421 -11.235 -5.693 1.00 74.56 91 ILE A O 1
ATOM 688 N N . VAL A 1 92 ? -10.298 -10.851 -3.491 1.00 77.94 92 VAL A N 1
ATOM 689 C CA . VAL A 1 92 ? -11.708 -10.430 -3.337 1.00 77.94 92 VAL A CA 1
ATOM 690 C C . VAL A 1 92 ? -12.051 -9.229 -4.228 1.00 77.94 92 VAL A C 1
ATOM 692 O O . VAL A 1 92 ? -13.179 -9.077 -4.694 1.00 77.94 92 VAL A O 1
ATOM 695 N N . LYS A 1 93 ? -11.092 -8.330 -4.454 1.00 78.38 93 LYS A N 1
ATOM 696 C CA . LYS A 1 93 ? -11.312 -7.162 -5.307 1.00 78.38 93 LYS A CA 1
ATOM 697 C C . LYS A 1 93 ? -11.250 -7.535 -6.790 1.00 78.38 93 LYS A C 1
ATOM 699 O O . LYS A 1 93 ? -12.084 -7.068 -7.573 1.00 78.38 93 LYS A O 1
ATOM 704 N N . ALA A 1 94 ? -10.319 -8.413 -7.156 1.00 80.94 94 ALA A N 1
ATOM 705 C CA . ALA A 1 94 ? -10.186 -8.929 -8.510 1.00 80.94 94 ALA A CA 1
ATOM 706 C C . ALA A 1 94 ? -11.391 -9.768 -8.948 1.00 80.94 94 ALA A C 1
ATOM 708 O O . ALA A 1 94 ? -11.903 -9.572 -10.047 1.00 80.94 94 ALA A O 1
ATOM 709 N N . SER A 1 95 ? -11.947 -10.600 -8.067 1.00 82.31 95 SER A N 1
ATOM 710 C CA . SER A 1 95 ? -13.159 -11.385 -8.355 1.00 82.31 95 SER A CA 1
ATOM 711 C C . SER A 1 95 ? -14.400 -10.529 -8.629 1.00 82.31 95 SER A C 1
ATOM 713 O O . SER A 1 95 ? -15.402 -11.046 -9.118 1.00 82.31 95 SER A O 1
ATOM 715 N N . ARG A 1 96 ? -14.345 -9.221 -8.343 1.00 84.00 96 ARG A N 1
ATOM 716 C CA . ARG A 1 96 ? -15.394 -8.224 -8.611 1.00 84.00 96 ARG A CA 1
ATOM 717 C C . ARG A 1 96 ? -15.111 -7.330 -9.822 1.00 84.00 96 ARG A C 1
ATOM 719 O O . ARG A 1 96 ? -15.714 -6.269 -9.941 1.00 84.00 96 ARG A O 1
ATOM 726 N N . GLY A 1 97 ? -14.190 -7.714 -10.704 1.00 86.38 97 GLY A N 1
ATOM 727 C CA . GLY A 1 97 ? -13.956 -6.994 -11.963 1.00 86.38 97 GLY A CA 1
ATOM 728 C C . GLY A 1 97 ? -12.827 -5.962 -11.921 1.00 86.38 97 GLY A C 1
ATOM 729 O O . GLY A 1 97 ? -12.686 -5.190 -12.859 1.00 86.38 97 GLY A O 1
ATOM 730 N N . ASN A 1 98 ? -12.028 -5.919 -10.851 1.00 89.25 98 ASN A N 1
ATOM 731 C CA . ASN A 1 98 ? -10.944 -4.942 -10.712 1.00 89.25 98 ASN A CA 1
ATOM 732 C C . ASN A 1 98 ? -9.594 -5.576 -11.054 1.00 89.25 98 ASN A C 1
ATOM 734 O O . ASN A 1 98 ? -9.384 -6.758 -10.799 1.00 89.25 98 ASN A O 1
ATOM 738 N N . VAL A 1 99 ? -8.642 -4.781 -11.534 1.00 92.88 99 VAL A N 1
ATOM 739 C CA . VAL A 1 99 ? -7.235 -5.196 -11.579 1.00 92.88 99 VAL A CA 1
ATOM 740 C C . VAL A 1 99 ? -6.515 -4.608 -10.371 1.00 92.88 99 VAL A C 1
ATOM 742 O O . VAL A 1 99 ? -6.595 -3.407 -10.123 1.00 92.88 99 VAL A O 1
ATOM 745 N N . VAL A 1 100 ? -5.821 -5.445 -9.602 1.00 94.38 100 VAL A N 1
ATOM 746 C CA . VAL A 1 100 ? -5.070 -5.023 -8.411 1.00 94.38 100 VAL A CA 1
ATOM 747 C C . VAL A 1 100 ? -3.586 -5.249 -8.640 1.00 94.38 100 VAL A C 1
ATOM 749 O O . VAL A 1 100 ? -3.167 -6.387 -8.824 1.00 94.38 100 VAL A O 1
ATOM 752 N N . LEU A 1 101 ? -2.785 -4.186 -8.570 1.00 96.25 101 LEU A N 1
ATOM 753 C CA . LEU A 1 101 ? -1.326 -4.274 -8.628 1.00 96.25 101 LEU A CA 1
ATOM 754 C C . LEU A 1 101 ? -0.754 -4.292 -7.205 1.00 96.25 101 LEU A C 1
ATOM 756 O O . LEU A 1 101 ? -0.780 -3.283 -6.501 1.00 96.25 101 LEU A O 1
ATOM 760 N N . ALA A 1 102 ? -0.239 -5.438 -6.765 1.00 95.62 102 ALA A N 1
ATOM 761 C CA . ALA A 1 102 ? 0.408 -5.586 -5.465 1.00 95.62 102 ALA A CA 1
ATOM 762 C C . ALA A 1 102 ? 1.935 -5.550 -5.618 1.00 95.62 102 ALA A C 1
ATOM 764 O O . ALA A 1 102 ? 2.530 -6.489 -6.140 1.00 95.62 102 ALA A O 1
ATOM 765 N N . LEU A 1 103 ? 2.576 -4.479 -5.144 1.00 94.94 103 LEU A N 1
ATOM 766 C CA . LEU A 1 103 ? 4.019 -4.275 -5.312 1.00 94.94 103 LEU A CA 1
ATOM 767 C C . LEU A 1 103 ? 4.861 -5.052 -4.300 1.00 94.94 103 LEU A C 1
ATOM 769 O O . LEU A 1 103 ? 4.608 -4.983 -3.099 1.00 94.94 103 LEU A O 1
ATOM 773 N N . GLU A 1 104 ? 5.926 -5.704 -4.748 1.00 94.00 104 GLU A N 1
ATOM 774 C CA . GLU A 1 104 ? 6.983 -6.235 -3.885 1.00 94.00 104 GLU A CA 1
ATOM 775 C C . GLU A 1 104 ? 8.075 -5.168 -3.714 1.00 94.00 104 GLU A C 1
ATOM 777 O O . GLU A 1 104 ? 8.929 -5.001 -4.576 1.00 94.00 104 GLU A O 1
ATOM 782 N N . HIS A 1 105 ? 8.013 -4.419 -2.607 1.00 95.00 105 HIS A N 1
ATOM 783 C CA . HIS A 1 105 ? 8.936 -3.311 -2.345 1.00 95.00 105 HIS A CA 1
ATOM 784 C C . HIS A 1 105 ? 10.366 -3.788 -2.073 1.00 95.00 105 HIS A C 1
ATOM 786 O O . HIS A 1 105 ? 10.587 -4.658 -1.225 1.00 95.00 105 HIS A O 1
ATOM 792 N N . ARG A 1 106 ? 11.334 -3.172 -2.756 1.00 92.88 106 ARG A N 1
ATOM 793 C CA . ARG A 1 106 ? 12.771 -3.509 -2.741 1.00 92.88 106 ARG A CA 1
ATOM 794 C C . ARG A 1 106 ? 13.624 -2.522 -1.948 1.00 92.88 106 ARG A C 1
ATOM 796 O O . ARG A 1 106 ? 14.848 -2.559 -2.015 1.00 92.88 106 ARG A O 1
ATOM 803 N N . ASP A 1 107 ? 12.971 -1.686 -1.156 1.00 94.06 107 ASP A N 1
ATOM 804 C CA . ASP A 1 107 ? 13.555 -0.655 -0.297 1.00 94.06 107 ASP A CA 1
ATOM 805 C C . ASP A 1 107 ? 14.191 -1.207 0.998 1.00 94.06 107 ASP A C 1
ATOM 807 O O . ASP A 1 107 ? 14.565 -0.449 1.890 1.00 94.06 107 ASP A O 1
ATOM 811 N N . GLY A 1 108 ? 14.275 -2.532 1.152 1.00 92.44 108 GLY A N 1
ATOM 812 C CA . GLY A 1 108 ? 14.777 -3.174 2.367 1.00 92.44 108 GLY A CA 1
ATOM 813 C C . GLY A 1 108 ? 13.784 -3.167 3.533 1.00 92.44 108 GLY A C 1
ATOM 814 O O . GLY A 1 108 ? 14.191 -3.406 4.667 1.00 92.44 108 GLY A O 1
ATOM 815 N N . THR A 1 109 ? 12.490 -2.904 3.310 1.00 92.94 109 THR A N 1
ATOM 816 C CA . THR A 1 109 ? 11.459 -3.066 4.359 1.00 92.94 109 THR A CA 1
ATOM 817 C C . THR A 1 109 ? 10.745 -4.409 4.337 1.00 92.94 109 THR A C 1
ATOM 819 O O . THR A 1 109 ? 10.176 -4.818 5.352 1.00 92.94 109 THR A O 1
ATOM 822 N N . GLY A 1 110 ? 10.811 -5.131 3.216 1.00 88.06 110 GLY A N 1
ATOM 823 C CA . GLY A 1 110 ? 10.386 -6.524 3.144 1.00 88.06 110 GLY A CA 1
ATOM 824 C C . GLY A 1 110 ? 11.304 -7.438 3.969 1.00 88.06 110 GLY A C 1
ATOM 825 O O . GLY A 1 110 ? 12.503 -7.176 4.059 1.00 88.06 110 GLY A O 1
ATOM 826 N N . PRO A 1 111 ? 10.782 -8.531 4.558 1.00 85.44 111 PRO A N 1
ATOM 827 C CA . PRO A 1 111 ? 11.617 -9.494 5.281 1.00 85.44 111 PRO A CA 1
ATOM 828 C C . PRO A 1 111 ? 12.639 -10.175 4.359 1.00 85.44 111 PRO A C 1
ATOM 830 O O . PRO A 1 111 ? 13.740 -10.510 4.792 1.00 85.44 111 PRO A O 1
ATOM 833 N N . PHE A 1 112 ? 12.257 -10.383 3.099 1.00 86.94 112 PHE A N 1
ATOM 834 C CA . PHE A 1 112 ? 13.048 -11.019 2.056 1.00 86.94 112 PHE A CA 1
ATOM 835 C C . PHE A 1 112 ? 12.415 -10.692 0.702 1.00 86.94 112 PHE A C 1
ATOM 837 O O . PHE A 1 112 ? 11.201 -10.849 0.559 1.00 86.94 112 PHE A O 1
ATOM 844 N N . VAL A 1 113 ? 13.214 -10.265 -0.273 1.00 87.06 113 VAL A N 1
ATOM 845 C CA . VAL A 1 113 ? 12.791 -10.091 -1.672 1.00 87.06 113 VAL A CA 1
ATOM 846 C C . VAL A 1 113 ? 13.859 -10.637 -2.613 1.00 87.06 113 VAL A C 1
ATOM 848 O O . VAL A 1 113 ? 15.044 -10.661 -2.273 1.00 87.06 113 VAL A O 1
ATOM 851 N N . LEU A 1 114 ? 13.443 -11.077 -3.800 1.00 85.25 114 LEU A N 1
ATOM 852 C CA . LEU A 1 114 ? 14.344 -11.600 -4.827 1.00 85.25 114 LEU A CA 1
ATOM 853 C C . LEU A 1 114 ? 14.332 -10.671 -6.035 1.00 85.25 114 LEU A C 1
ATOM 855 O O . LEU A 1 114 ? 13.284 -10.421 -6.627 1.00 85.25 114 LEU A O 1
ATOM 859 N N . THR A 1 115 ? 15.497 -10.170 -6.429 1.00 78.62 115 THR A N 1
ATOM 860 C CA . THR A 1 115 ? 15.702 -9.557 -7.744 1.00 78.62 115 THR A CA 1
ATOM 861 C C . THR A 1 115 ? 15.710 -10.646 -8.791 1.00 78.62 115 THR A C 1
ATOM 863 O O . THR A 1 115 ? 16.463 -11.615 -8.694 1.00 78.62 115 THR A O 1
ATOM 866 N N . ARG A 1 116 ? 14.800 -10.510 -9.752 1.00 71.94 116 ARG A N 1
ATOM 867 C CA . ARG A 1 116 ? 14.472 -11.546 -10.728 1.00 71.94 116 ARG A CA 1
ATOM 868 C C . ARG A 1 116 ? 14.855 -11.137 -12.1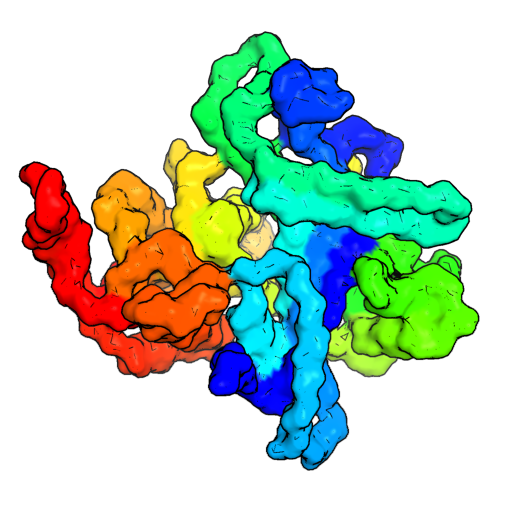44 1.00 71.94 116 ARG A C 1
ATOM 870 O O . ARG A 1 116 ? 14.512 -11.882 -13.053 1.00 71.94 116 ARG A O 1
ATOM 877 N N . SER A 1 117 ? 15.615 -10.042 -12.292 1.00 60.66 117 SER A N 1
ATOM 878 C CA . SER A 1 117 ? 16.128 -9.487 -13.546 1.00 60.66 117 SER A CA 1
ATOM 879 C C . SER A 1 117 ? 16.923 -10.513 -14.353 1.00 60.66 117 SER A C 1
ATOM 881 O O . SER A 1 117 ? 18.152 -10.504 -14.402 1.00 60.66 117 SER A O 1
ATOM 883 N N . LEU A 1 118 ? 16.214 -11.401 -15.031 1.00 55.59 118 LEU A N 1
ATOM 884 C CA . LEU A 1 118 ? 16.693 -12.059 -16.222 1.00 55.59 118 LEU A CA 1
ATOM 885 C C . LEU A 1 118 ? 16.569 -10.998 -17.305 1.00 55.59 118 LEU A C 1
ATOM 887 O O . LEU A 1 118 ? 15.473 -10.777 -17.805 1.00 55.59 118 LEU A O 1
ATOM 891 N N . THR A 1 119 ? 17.658 -10.306 -17.647 1.00 50.78 119 THR A N 1
ATOM 892 C CA . THR A 1 119 ? 17.687 -9.542 -18.899 1.00 50.78 119 THR A CA 1
ATOM 893 C C . THR A 1 119 ? 17.535 -10.569 -20.012 1.00 50.78 119 THR A C 1
ATOM 895 O O . THR A 1 119 ? 18.469 -11.346 -20.250 1.00 50.78 119 THR A O 1
ATOM 898 N N . PRO A 1 120 ? 16.366 -10.684 -20.653 1.00 43.22 120 PRO A N 1
ATOM 899 C CA . PRO A 1 120 ? 16.160 -11.807 -21.535 1.00 43.22 120 PRO A CA 1
ATOM 900 C C . PRO A 1 120 ? 16.980 -11.538 -22.817 1.00 43.22 120 PRO A C 1
ATOM 902 O O . PRO A 1 120 ? 17.096 -10.404 -23.276 1.00 43.22 120 PRO A O 1
ATOM 905 N N . GLY A 1 121 ? 17.675 -12.563 -23.324 1.00 45.81 121 GLY A N 1
ATOM 906 C CA . GLY A 1 121 ? 18.669 -12.430 -24.406 1.00 45.81 121 GLY A CA 1
ATOM 907 C C . GLY A 1 121 ? 20.132 -12.277 -23.955 1.00 45.81 121 GLY A C 1
ATOM 908 O O . GLY A 1 121 ? 21.036 -12.433 -24.776 1.00 45.81 121 GLY A O 1
ATOM 909 N N . VAL A 1 122 ? 20.401 -12.065 -22.661 1.00 48.66 122 VAL A N 1
ATOM 910 C CA . VAL A 1 122 ? 21.766 -12.120 -22.112 1.00 48.66 122 VAL A CA 1
ATOM 911 C C . VAL A 1 122 ? 22.104 -13.577 -21.774 1.00 48.66 122 VAL A C 1
ATOM 913 O O . VAL A 1 122 ? 21.419 -14.219 -20.981 1.00 48.66 122 VAL A O 1
ATOM 916 N N . LYS A 1 123 ? 23.148 -14.131 -22.413 1.00 41.06 123 LYS A N 1
ATOM 917 C CA . LYS A 1 123 ? 23.610 -15.522 -22.195 1.00 41.06 123 LYS A CA 1
ATOM 918 C C . LYS A 1 123 ? 24.073 -15.777 -20.756 1.00 41.06 123 LYS A C 1
ATOM 920 O O . LYS A 1 123 ? 24.028 -16.919 -20.296 1.00 41.06 123 LYS A O 1
ATOM 925 N N . ASP A 1 124 ? 24.471 -14.726 -20.051 1.00 46.72 124 ASP A N 1
ATOM 926 C CA . ASP A 1 124 ? 24.869 -14.795 -18.655 1.00 46.72 124 ASP A CA 1
ATOM 927 C C . ASP A 1 124 ? 23.632 -14.707 -17.762 1.00 46.72 124 ASP A C 1
ATOM 929 O O . ASP A 1 124 ? 23.003 -13.659 -17.624 1.00 46.72 124 ASP A O 1
ATOM 933 N N . LYS A 1 125 ? 23.272 -15.840 -17.149 1.00 51.62 125 LYS A N 1
ATOM 934 C CA . LYS A 1 125 ? 22.266 -15.896 -16.086 1.00 51.62 125 LYS A CA 1
ATOM 935 C C . LYS A 1 125 ? 22.697 -14.941 -14.971 1.00 51.62 125 LYS A C 1
ATOM 937 O O . LYS A 1 125 ? 23.552 -15.303 -14.160 1.00 51.62 125 LYS A O 1
ATOM 942 N N . VAL A 1 126 ? 22.112 -13.745 -14.911 1.00 53.69 126 VAL A N 1
ATOM 943 C CA . VAL A 1 126 ? 22.219 -12.892 -13.724 1.00 53.69 126 VAL A CA 1
ATOM 944 C C . VAL A 1 126 ? 21.694 -13.726 -12.560 1.00 53.69 126 VAL A C 1
ATOM 946 O O . VAL A 1 126 ? 20.573 -14.239 -12.603 1.00 53.69 126 VAL A O 1
ATOM 949 N N . ARG A 1 127 ? 22.547 -13.974 -11.562 1.00 59.81 127 ARG A N 1
ATOM 950 C CA . ARG A 1 127 ? 22.128 -14.732 -10.382 1.00 59.81 127 ARG A CA 1
ATOM 951 C C . ARG A 1 127 ? 21.054 -13.909 -9.670 1.00 59.81 127 ARG A C 1
ATOM 953 O O . ARG A 1 127 ? 21.297 -12.723 -9.454 1.00 59.81 127 ARG A O 1
ATOM 960 N N . PRO A 1 128 ? 19.905 -14.508 -9.306 1.00 70.50 128 PRO A N 1
ATOM 961 C CA . PRO A 1 128 ? 18.923 -13.829 -8.479 1.00 70.50 128 PRO A CA 1
ATOM 962 C C . PRO A 1 128 ? 19.616 -13.282 -7.236 1.00 70.50 128 PRO A C 1
ATOM 964 O O . PRO A 1 128 ? 20.305 -14.034 -6.542 1.00 70.50 128 PRO A O 1
ATOM 967 N N . ASP A 1 129 ? 19.459 -11.988 -6.988 1.00 77.44 129 ASP A N 1
ATOM 968 C CA . ASP A 1 129 ? 20.002 -11.356 -5.793 1.00 77.44 129 ASP A CA 1
ATOM 969 C C . ASP A 1 129 ? 18.919 -11.297 -4.719 1.00 77.44 129 ASP A C 1
ATOM 971 O O . ASP A 1 129 ? 17.780 -10.905 -4.986 1.00 77.44 129 ASP A O 1
ATOM 975 N N . SER A 1 130 ? 19.255 -11.724 -3.507 1.00 83.75 130 SER A N 1
ATOM 976 C CA . SER A 1 130 ? 18.332 -11.687 -2.377 1.00 83.75 130 SER A CA 1
ATOM 977 C C . SER A 1 130 ? 18.590 -10.443 -1.548 1.00 83.75 130 SER A C 1
ATOM 979 O O . SER A 1 130 ? 19.665 -10.310 -0.960 1.00 83.75 130 SER A O 1
ATOM 981 N N . LYS A 1 131 ? 17.586 -9.575 -1.422 1.00 84.81 131 LYS A N 1
ATOM 982 C CA . LYS A 1 131 ? 17.648 -8.429 -0.511 1.00 84.81 131 LYS A CA 1
ATOM 983 C C . LYS A 1 131 ? 16.905 -8.766 0.775 1.00 84.81 131 LYS A C 1
ATOM 985 O O . LYS A 1 131 ? 15.770 -9.249 0.758 1.00 84.81 131 LYS A O 1
ATOM 990 N N . LEU A 1 132 ? 17.579 -8.532 1.894 1.00 89.06 132 LEU A N 1
ATOM 991 C CA . LEU A 1 132 ? 17.043 -8.726 3.236 1.00 89.06 132 LEU A CA 1
ATOM 992 C C . LEU A 1 132 ? 16.538 -7.405 3.810 1.00 89.06 132 LEU A C 1
ATOM 994 O O . LEU A 1 132 ? 16.819 -6.325 3.292 1.00 89.06 132 LEU A O 1
ATOM 998 N N . TYR A 1 133 ? 15.804 -7.516 4.911 1.00 91.25 133 TYR A N 1
ATOM 999 C CA . TYR A 1 133 ? 15.381 -6.367 5.694 1.00 91.25 133 TYR A CA 1
ATOM 1000 C C . TYR A 1 133 ? 16.583 -5.547 6.197 1.00 91.25 133 TYR A C 1
ATOM 1002 O O . TYR A 1 133 ? 17.468 -6.093 6.856 1.00 91.25 133 TYR A O 1
ATOM 1010 N N . ILE A 1 134 ? 16.567 -4.238 5.939 1.00 91.06 134 ILE A N 1
ATOM 1011 C CA . ILE A 1 134 ? 17.579 -3.268 6.372 1.00 91.06 134 ILE A CA 1
ATOM 1012 C C . ILE A 1 134 ? 17.006 -2.453 7.534 1.00 91.06 134 ILE A C 1
ATOM 1014 O O . ILE A 1 134 ? 15.980 -1.767 7.404 1.00 91.06 134 ILE A O 1
ATOM 1018 N N . LYS A 1 135 ? 17.664 -2.509 8.694 1.00 90.56 135 LYS A N 1
ATOM 1019 C CA . LYS A 1 135 ? 17.298 -1.685 9.851 1.00 90.56 135 LYS A CA 1
ATOM 1020 C C . LYS A 1 135 ? 17.896 -0.285 9.704 1.00 90.56 135 LYS A C 1
ATOM 1022 O O . LYS A 1 135 ? 18.974 -0.138 9.140 1.00 90.56 135 LYS A O 1
ATOM 1027 N N . PRO A 1 136 ? 17.270 0.744 10.302 1.00 90.06 136 PRO A N 1
ATOM 1028 C CA . PRO A 1 136 ? 17.886 2.067 10.406 1.00 90.06 136 PRO A CA 1
ATOM 1029 C C . PRO A 1 136 ? 19.285 2.032 11.041 1.00 90.06 136 PRO A C 1
ATOM 1031 O O . PRO A 1 136 ? 20.160 2.792 10.649 1.00 90.06 136 PRO A O 1
ATOM 1034 N N . ASP A 1 137 ? 19.523 1.102 11.970 1.00 89.81 137 ASP A N 1
ATOM 1035 C CA . ASP A 1 137 ? 20.826 0.935 12.617 1.00 89.81 137 ASP A CA 1
ATOM 1036 C C . ASP A 1 137 ? 21.876 0.260 11.719 1.00 89.81 137 ASP A C 1
ATOM 1038 O O . ASP A 1 137 ? 23.052 0.252 12.081 1.00 89.81 137 ASP A O 1
ATOM 1042 N N . ASP A 1 138 ? 21.496 -0.282 10.559 1.00 90.12 138 ASP A N 1
ATOM 1043 C CA . ASP A 1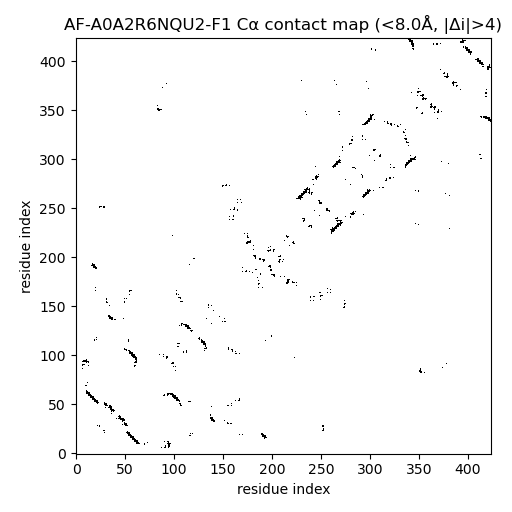 138 ? 22.414 -0.925 9.611 1.00 90.12 138 ASP A CA 1
ATOM 1044 C C . ASP A 1 138 ? 23.026 0.082 8.622 1.00 90.12 138 ASP A C 1
ATOM 1046 O O . ASP A 1 138 ? 23.952 -0.264 7.888 1.00 90.12 138 ASP A O 1
ATOM 1050 N N . VAL A 1 139 ? 22.557 1.337 8.615 1.00 91.19 139 VAL A N 1
ATOM 1051 C CA . VAL A 1 139 ? 23.015 2.373 7.680 1.00 91.19 139 VAL A CA 1
ATOM 1052 C C . VAL A 1 139 ? 23.774 3.509 8.366 1.00 91.19 139 VAL A C 1
ATOM 1054 O O . VAL A 1 139 ? 23.610 3.786 9.555 1.00 91.19 139 VAL A O 1
ATOM 1057 N N . THR A 1 140 ? 24.628 4.179 7.600 1.00 90.69 140 THR A N 1
ATOM 1058 C CA . THR A 1 140 ? 25.292 5.438 7.952 1.00 90.69 140 THR A CA 1
ATOM 1059 C C . THR A 1 140 ? 25.096 6.454 6.842 1.00 90.69 140 THR A C 1
ATOM 1061 O O . THR A 1 140 ? 24.942 6.091 5.677 1.00 90.69 140 THR A O 1
ATOM 1064 N N . TYR A 1 141 ? 25.168 7.729 7.198 1.00 89.50 141 TYR A N 1
ATOM 1065 C CA . TYR A 1 141 ? 25.180 8.833 6.246 1.00 89.50 141 TYR A CA 1
ATOM 1066 C C . TYR A 1 141 ? 26.580 9.471 6.216 1.00 89.50 141 TYR A C 1
ATOM 1068 O O . TYR A 1 141 ? 27.271 9.410 7.237 1.00 89.50 141 TYR A O 1
ATOM 1076 N N . PRO A 1 142 ? 27.021 10.044 5.079 1.00 84.50 142 PRO A N 1
ATOM 1077 C CA . PRO A 1 142 ? 28.278 10.791 4.999 1.00 84.50 142 PRO A CA 1
ATOM 1078 C C . PRO A 1 142 ? 28.364 11.898 6.066 1.00 84.50 142 PRO A C 1
ATOM 1080 O O . PRO A 1 142 ? 27.340 12.469 6.449 1.00 84.50 142 PRO A O 1
ATOM 1083 N N . GLU A 1 143 ? 29.573 12.191 6.558 1.00 72.50 143 GLU A N 1
ATOM 1084 C CA . GLU A 1 143 ? 29.792 13.194 7.610 1.00 72.50 143 GLU A CA 1
ATOM 1085 C C . GLU A 1 143 ? 29.300 14.586 7.174 1.00 72.50 143 GLU A C 1
ATOM 1087 O O . GLU A 1 143 ? 29.619 15.048 6.080 1.00 72.50 143 GLU A O 1
ATOM 1092 N N . GLY A 1 144 ? 28.520 15.259 8.033 1.00 60.84 144 GLY A N 1
ATOM 1093 C CA . GLY A 1 144 ? 28.056 16.635 7.797 1.00 60.84 144 GLY A CA 1
ATOM 1094 C C . GLY A 1 144 ? 26.585 16.923 8.119 1.00 60.84 144 GLY A C 1
ATOM 1095 O O . GLY A 1 144 ? 26.189 18.085 8.112 1.00 60.84 144 GLY A O 1
ATOM 1096 N N . GLY A 1 145 ? 25.774 15.914 8.454 1.00 55.34 145 GLY A N 1
ATOM 1097 C CA . GLY A 1 145 ? 24.386 16.132 8.872 1.00 55.34 145 GLY A CA 1
ATOM 1098 C C . GLY A 1 145 ? 23.911 15.120 9.907 1.00 55.34 145 GLY A C 1
ATOM 1099 O O . GLY A 1 145 ? 23.892 13.918 9.651 1.00 55.34 145 GLY A O 1
ATOM 1100 N N . THR A 1 146 ? 23.470 15.596 11.072 1.00 52.16 146 THR A N 1
ATOM 1101 C CA . THR A 1 146 ? 22.628 14.813 11.983 1.00 52.16 146 THR A CA 1
ATOM 1102 C C . THR A 1 146 ? 21.271 14.601 11.318 1.00 52.16 146 THR A C 1
ATOM 1104 O O . THR A 1 146 ? 20.333 15.374 11.503 1.00 52.16 146 THR A O 1
ATOM 1107 N N . LYS A 1 147 ? 21.153 13.560 10.491 1.00 67.75 147 LYS A N 1
ATOM 1108 C CA . LYS A 1 147 ? 19.850 13.163 9.957 1.00 67.75 147 LYS A CA 1
ATOM 1109 C C . LYS A 1 147 ? 18.985 12.621 11.107 1.00 67.75 147 LYS A C 1
ATOM 1111 O O . LYS A 1 147 ? 19.477 11.926 11.996 1.00 67.75 147 LYS A O 1
ATOM 1116 N N . GLY A 1 148 ? 17.703 12.993 11.125 1.00 74.69 148 GLY A N 1
ATOM 1117 C CA . GLY A 1 148 ? 16.765 12.588 12.175 1.00 74.69 148 GLY A CA 1
ATOM 1118 C C . GLY A 1 148 ? 16.602 11.066 12.266 1.00 74.69 148 GLY A C 1
ATOM 1119 O O . GLY A 1 148 ? 16.916 10.339 11.326 1.00 74.69 148 GLY A O 1
ATOM 1120 N N . ARG A 1 149 ? 16.047 10.575 13.386 1.00 82.62 149 ARG A N 1
ATOM 1121 C CA . ARG A 1 149 ? 15.837 9.136 13.674 1.00 82.62 149 ARG A CA 1
ATOM 1122 C C . ARG A 1 149 ? 15.145 8.358 12.540 1.00 82.62 149 ARG A C 1
ATOM 1124 O O . ARG A 1 149 ? 15.323 7.147 12.438 1.00 82.62 149 ARG A O 1
ATOM 1131 N N . PHE A 1 150 ? 14.354 9.042 11.715 1.00 88.56 150 PHE A N 1
ATOM 1132 C CA . PHE A 1 150 ? 13.558 8.449 10.642 1.00 88.56 150 PHE A CA 1
ATOM 1133 C C . PHE A 1 150 ? 14.054 8.764 9.231 1.00 88.56 150 PHE A C 1
ATOM 1135 O O . PHE A 1 150 ? 13.420 8.323 8.284 1.00 88.56 150 PHE A O 1
ATOM 1142 N N . ALA A 1 151 ? 15.213 9.403 9.061 1.00 90.38 151 ALA A N 1
ATOM 1143 C CA . ALA A 1 151 ? 15.694 9.794 7.735 1.00 90.38 151 ALA A CA 1
ATOM 1144 C C . ALA A 1 151 ? 15.822 8.623 6.748 1.00 90.38 151 ALA A C 1
ATOM 1146 O O . ALA A 1 151 ? 15.475 8.751 5.580 1.00 90.38 151 ALA A O 1
ATOM 1147 N N . PHE A 1 152 ? 16.229 7.442 7.224 1.00 93.38 152 PHE A N 1
ATOM 1148 C CA . PHE A 1 152 ? 16.264 6.256 6.366 1.00 93.38 152 PHE A CA 1
ATOM 1149 C C . PHE A 1 152 ? 14.867 5.798 5.937 1.00 93.38 152 PHE A C 1
ATOM 1151 O O . PHE A 1 152 ? 14.687 5.281 4.838 1.00 93.38 152 PHE A O 1
ATOM 1158 N N . ARG A 1 153 ? 13.854 6.013 6.783 1.00 94.44 153 ARG A N 1
ATOM 1159 C CA . ARG A 1 153 ? 12.460 5.736 6.427 1.00 94.44 153 ARG A CA 1
ATOM 1160 C C . ARG A 1 153 ? 11.920 6.754 5.425 1.00 94.44 153 ARG A C 1
ATOM 1162 O O . ARG A 1 153 ? 11.099 6.370 4.598 1.00 94.44 153 ARG A O 1
ATOM 1169 N N . ASP A 1 154 ? 12.411 7.989 5.449 1.00 92.88 154 ASP A N 1
ATOM 1170 C CA . ASP A 1 154 ? 12.079 9.004 4.444 1.00 92.88 154 ASP A CA 1
ATOM 1171 C C . ASP A 1 154 ? 12.638 8.603 3.068 1.00 92.88 154 ASP A C 1
ATOM 1173 O O . ASP A 1 154 ? 11.897 8.585 2.081 1.00 92.88 154 ASP A O 1
ATOM 1177 N N . ASP A 1 155 ? 13.907 8.173 3.015 1.00 95.00 155 ASP A N 1
ATOM 1178 C CA . ASP A 1 155 ? 14.538 7.659 1.789 1.00 95.00 155 ASP A CA 1
ATOM 1179 C C . ASP A 1 155 ? 13.772 6.429 1.246 1.00 95.00 155 ASP A C 1
ATOM 1181 O O . ASP A 1 155 ? 13.487 6.326 0.050 1.00 95.00 155 ASP A O 1
ATOM 1185 N N . GLN A 1 156 ? 13.349 5.521 2.133 1.00 96.50 156 GLN A N 1
ATOM 1186 C CA . GLN A 1 156 ? 12.512 4.369 1.776 1.00 96.50 156 GLN A CA 1
ATOM 1187 C C . GLN A 1 156 ? 11.117 4.773 1.275 1.00 96.50 156 GLN A C 1
ATOM 1189 O O . GLN A 1 156 ? 10.601 4.168 0.336 1.00 96.50 156 GLN A O 1
ATOM 1194 N N . LEU A 1 157 ? 10.491 5.815 1.832 1.00 95.94 157 LEU A N 1
ATOM 1195 C CA . LEU A 1 157 ? 9.221 6.326 1.305 1.00 95.94 157 LEU A CA 1
ATOM 1196 C C . LEU A 1 157 ? 9.369 6.862 -0.119 1.00 95.94 157 LEU A C 1
ATOM 1198 O O . LEU A 1 157 ? 8.503 6.583 -0.954 1.00 95.94 157 LEU A O 1
ATOM 1202 N N . LEU A 1 158 ? 10.447 7.595 -0.414 1.00 96.31 158 LEU A N 1
ATOM 1203 C CA . LEU A 1 158 ? 10.743 8.040 -1.777 1.00 96.31 158 LEU A CA 1
ATOM 1204 C C . LEU A 1 158 ? 10.946 6.844 -2.715 1.00 96.31 158 LEU A C 1
ATOM 1206 O O . LEU A 1 158 ? 10.363 6.815 -3.800 1.00 96.31 158 LEU A O 1
ATOM 1210 N N . PHE A 1 159 ? 11.688 5.828 -2.272 1.00 97.38 159 PHE A N 1
ATOM 1211 C CA . PHE A 1 159 ? 11.881 4.590 -3.027 1.00 97.38 159 PHE A CA 1
ATOM 1212 C C . PHE A 1 159 ? 10.543 3.932 -3.388 1.00 97.38 159 PHE A C 1
ATOM 1214 O O . PHE A 1 159 ? 10.272 3.646 -4.552 1.00 97.38 159 PHE A O 1
ATOM 1221 N N . ARG A 1 160 ? 9.652 3.760 -2.407 1.00 97.81 160 ARG A N 1
ATOM 1222 C CA . ARG A 1 160 ? 8.341 3.129 -2.623 1.00 97.81 160 ARG A CA 1
ATOM 1223 C C . ARG A 1 160 ? 7.418 3.958 -3.508 1.00 97.81 160 ARG A C 1
ATOM 1225 O O . ARG A 1 160 ? 6.615 3.388 -4.247 1.00 97.81 160 ARG A O 1
ATOM 1232 N N . ARG A 1 161 ? 7.522 5.292 -3.453 1.00 97.25 161 ARG A N 1
ATOM 1233 C CA . ARG A 1 161 ? 6.841 6.185 -4.401 1.00 97.25 161 ARG A CA 1
ATOM 1234 C C . ARG A 1 161 ? 7.325 5.903 -5.819 1.00 97.25 161 ARG A C 1
ATOM 1236 O O . ARG A 1 161 ? 6.492 5.651 -6.680 1.00 97.25 161 ARG A O 1
ATOM 1243 N N . LEU A 1 162 ? 8.635 5.884 -6.051 1.00 97.62 162 LEU A N 1
ATOM 1244 C CA . LEU A 1 162 ? 9.205 5.580 -7.367 1.00 97.62 162 LEU A CA 1
ATOM 1245 C C . LEU A 1 162 ? 8.740 4.218 -7.896 1.00 97.62 162 LEU A C 1
ATOM 1247 O O . LEU A 1 162 ? 8.275 4.143 -9.029 1.00 97.62 162 LEU A O 1
ATOM 1251 N N . GLU A 1 163 ? 8.757 3.170 -7.068 1.00 97.50 163 GLU A N 1
ATOM 1252 C CA . GLU A 1 163 ? 8.246 1.846 -7.457 1.00 97.50 163 GLU A CA 1
ATOM 1253 C C . GLU A 1 163 ? 6.777 1.888 -7.906 1.00 97.50 163 GLU A C 1
ATOM 1255 O O . GLU A 1 163 ? 6.426 1.290 -8.920 1.00 97.50 163 GLU A O 1
ATOM 1260 N N . LEU A 1 164 ? 5.918 2.618 -7.186 1.00 97.69 164 LEU A N 1
ATOM 1261 C CA . LEU A 1 164 ? 4.501 2.786 -7.534 1.00 97.69 164 LEU A CA 1
ATOM 1262 C C . LEU A 1 164 ? 4.307 3.518 -8.861 1.00 97.69 164 LEU A C 1
ATOM 1264 O O . LEU A 1 164 ? 3.517 3.068 -9.691 1.00 97.69 164 LEU A O 1
ATOM 1268 N N . TYR A 1 165 ? 5.040 4.608 -9.083 1.00 97.12 165 TYR A N 1
ATOM 1269 C CA . TYR A 1 165 ? 4.955 5.373 -10.327 1.00 97.12 165 TYR A CA 1
ATOM 1270 C C . TYR A 1 165 ? 5.501 4.591 -11.529 1.00 97.12 165 TYR A C 1
ATOM 1272 O O . TYR A 1 165 ? 4.882 4.621 -12.593 1.00 97.12 165 TYR A O 1
ATOM 1280 N N . ILE A 1 166 ? 6.588 3.833 -11.363 1.00 95.62 166 ILE A N 1
ATOM 1281 C CA . ILE A 1 166 ? 7.127 2.955 -12.412 1.00 95.62 166 ILE A CA 1
ATOM 1282 C C . ILE A 1 166 ? 6.137 1.829 -12.715 1.00 95.62 166 ILE A C 1
ATOM 1284 O O . ILE A 1 166 ? 5.752 1.657 -13.869 1.00 95.62 166 ILE A O 1
ATOM 1288 N N . ALA A 1 167 ? 5.658 1.103 -11.699 1.00 96.00 167 ALA A N 1
ATOM 1289 C CA . ALA A 1 167 ? 4.691 0.023 -11.894 1.00 96.00 167 ALA A CA 1
ATOM 1290 C C . ALA A 1 167 ? 3.437 0.516 -12.630 1.00 96.00 167 ALA A C 1
ATOM 1292 O O . ALA A 1 167 ? 3.025 -0.089 -13.617 1.00 96.00 167 ALA A O 1
ATOM 1293 N N . TYR A 1 168 ? 2.872 1.648 -12.200 1.00 96.12 168 TYR A N 1
ATOM 1294 C CA . TYR A 1 168 ? 1.715 2.255 -12.852 1.00 96.12 168 TYR A CA 1
ATOM 1295 C C . TYR A 1 168 ? 2.011 2.664 -14.300 1.00 96.12 168 TYR A C 1
ATOM 1297 O O . TYR A 1 168 ? 1.240 2.320 -15.193 1.00 96.12 168 TYR A O 1
ATOM 1305 N N . THR A 1 169 ? 3.126 3.355 -14.551 1.00 94.25 169 THR A N 1
ATOM 1306 C CA . THR A 1 169 ? 3.483 3.851 -15.891 1.00 94.25 169 THR A CA 1
ATOM 1307 C C . THR A 1 169 ? 3.644 2.702 -16.881 1.00 94.25 169 THR A C 1
ATOM 1309 O O . THR A 1 169 ? 3.040 2.710 -17.952 1.00 94.25 169 THR A O 1
ATOM 1312 N N . TYR A 1 170 ? 4.406 1.675 -16.508 1.00 93.25 170 TYR A N 1
ATOM 1313 C CA . TYR A 1 170 ? 4.660 0.526 -17.375 1.00 93.25 170 TYR A CA 1
ATOM 1314 C C . TYR A 1 170 ? 3.411 -0.328 -17.580 1.00 93.25 170 TYR A C 1
ATOM 1316 O O . TYR A 1 170 ? 3.132 -0.755 -18.702 1.00 93.25 170 TYR A O 1
ATOM 1324 N N . PHE A 1 171 ? 2.616 -0.530 -16.528 1.00 94.19 171 PHE A N 1
ATOM 1325 C CA . PHE A 1 171 ? 1.366 -1.268 -16.641 1.00 94.19 171 PHE A CA 1
ATOM 1326 C C . PHE A 1 171 ? 0.336 -0.526 -17.507 1.00 94.19 171 PHE A C 1
ATOM 1328 O O . PHE A 1 171 ? -0.273 -1.138 -18.380 1.00 94.19 171 PHE A O 1
ATOM 1335 N N . ARG A 1 172 ? 0.200 0.798 -17.349 1.00 93.06 172 ARG A N 1
ATOM 1336 C CA . ARG A 1 172 ? -0.641 1.644 -18.211 1.00 93.06 172 ARG A CA 1
ATOM 1337 C C . ARG A 1 172 ? -0.197 1.580 -19.671 1.00 93.06 172 ARG A C 1
ATOM 1339 O O . ARG A 1 172 ? -1.028 1.429 -20.560 1.00 93.06 172 ARG A O 1
ATOM 1346 N N . ASN A 1 173 ? 1.107 1.657 -19.930 1.00 91.44 173 ASN A N 1
ATOM 1347 C CA . ASN A 1 173 ? 1.633 1.570 -21.292 1.00 91.44 173 ASN A CA 1
ATOM 1348 C C . ASN A 1 173 ? 1.330 0.207 -21.933 1.00 91.44 173 ASN A C 1
ATOM 1350 O O . ASN A 1 173 ? 0.965 0.160 -23.106 1.00 91.44 173 ASN A O 1
ATOM 1354 N N . LEU A 1 174 ? 1.412 -0.890 -21.169 1.00 90.44 174 LEU A N 1
ATOM 1355 C CA . LEU A 1 174 ? 0.997 -2.217 -21.632 1.00 90.44 174 LEU A CA 1
ATOM 1356 C C . LEU A 1 174 ? -0.493 -2.248 -21.999 1.00 90.44 174 LEU A C 1
ATOM 1358 O O . LEU A 1 174 ? -0.849 -2.714 -23.081 1.00 90.44 174 LEU A O 1
ATOM 1362 N N . THR A 1 175 ? -1.367 -1.768 -21.113 1.00 90.38 175 THR A N 1
ATOM 1363 C CA . THR A 1 175 ? -2.824 -1.894 -21.291 1.00 90.38 175 THR A CA 1
ATOM 1364 C C . THR A 1 175 ? -3.382 -0.968 -22.368 1.00 90.38 175 THR A C 1
ATOM 1366 O O . THR A 1 175 ? -4.419 -1.262 -22.965 1.00 90.38 175 THR A O 1
ATOM 1369 N N . GLN A 1 176 ? -2.689 0.133 -22.653 1.00 89.19 176 GLN A N 1
ATOM 1370 C CA . GLN A 1 176 ? -3.064 1.103 -23.684 1.00 89.19 176 GLN A CA 1
ATOM 1371 C C . GLN A 1 176 ? -2.414 0.836 -25.044 1.00 89.19 176 GLN A C 1
ATOM 1373 O O . GLN A 1 176 ? -2.816 1.444 -26.042 1.00 89.19 176 GLN A O 1
ATOM 1378 N N . PHE A 1 177 ? -1.440 -0.073 -25.113 1.00 88.12 177 PHE A N 1
ATOM 1379 C CA . PHE A 1 177 ? -0.791 -0.437 -26.365 1.00 88.12 177 PHE A CA 1
ATOM 1380 C C . PHE A 1 177 ? -1.809 -1.011 -27.355 1.00 88.12 177 PHE A C 1
ATOM 1382 O O . PHE A 1 177 ? -2.560 -1.922 -27.018 1.00 88.12 177 PHE A O 1
ATOM 1389 N N . SER A 1 178 ? -1.823 -0.471 -28.572 1.00 82.62 178 SER A N 1
ATOM 1390 C CA . SER A 1 178 ? -2.739 -0.864 -29.657 1.00 82.62 178 SER A CA 1
ATOM 1391 C C . SER A 1 178 ? -2.017 -1.285 -30.940 1.00 82.62 178 SER A C 1
ATOM 1393 O O . SER A 1 178 ? -2.660 -1.598 -31.938 1.00 82.62 178 SER A O 1
ATOM 1395 N N . GLY A 1 179 ? -0.681 -1.296 -30.921 1.00 79.69 179 GLY A N 1
ATOM 1396 C CA . GLY A 1 179 ? 0.125 -1.776 -32.038 1.00 79.69 179 GLY A CA 1
ATOM 1397 C C . GLY A 1 179 ? 0.200 -3.302 -32.092 1.00 79.69 179 GLY A C 1
ATOM 1398 O O . GLY A 1 179 ? -0.264 -4.009 -31.196 1.00 79.69 179 GLY A O 1
ATOM 1399 N N . GLU A 1 180 ? 0.842 -3.820 -33.136 1.00 75.25 180 GLU A N 1
ATOM 1400 C CA . GLU A 1 180 ? 1.222 -5.228 -33.172 1.00 75.25 180 GLU A CA 1
ATOM 1401 C C . GLU A 1 180 ? 2.384 -5.475 -32.199 1.00 75.25 180 GLU A C 1
ATOM 1403 O O . GLU A 1 180 ? 3.397 -4.770 -32.215 1.00 75.25 180 GLU A O 1
ATOM 1408 N N . LEU A 1 181 ? 2.236 -6.482 -31.334 1.00 73.38 181 LEU A N 1
ATOM 1409 C CA . LEU A 1 181 ? 3.346 -6.977 -30.529 1.00 73.38 181 LEU A CA 1
ATOM 1410 C C . LEU A 1 181 ? 4.327 -7.702 -31.456 1.00 73.38 181 LEU A C 1
ATOM 1412 O O . LEU A 1 181 ? 4.051 -8.825 -31.877 1.00 73.38 181 LEU A O 1
ATOM 1416 N N . THR A 1 182 ? 5.445 -7.043 -31.753 1.00 68.31 182 THR A N 1
ATOM 1417 C CA . THR A 1 182 ? 6.610 -7.624 -32.432 1.00 68.31 182 THR A CA 1
ATOM 1418 C C . THR A 1 182 ? 7.815 -7.600 -31.497 1.00 68.31 182 THR A C 1
ATOM 1420 O O . THR A 1 182 ? 7.843 -6.822 -30.542 1.00 68.31 182 THR A O 1
ATOM 1423 N N . SER A 1 183 ? 8.848 -8.393 -31.770 1.00 63.06 183 SER A N 1
ATOM 1424 C CA . SER A 1 183 ? 10.105 -8.346 -31.006 1.00 63.06 183 SER A CA 1
ATOM 1425 C C . SER A 1 183 ? 10.794 -6.967 -30.964 1.00 63.06 183 SER A C 1
ATOM 1427 O O . SER A 1 183 ? 11.582 -6.718 -30.054 1.00 63.06 183 SER A O 1
ATOM 1429 N N . GLU A 1 184 ? 10.519 -6.063 -31.911 1.00 60.28 184 GLU A N 1
ATOM 1430 C CA . GLU A 1 184 ? 11.225 -4.774 -32.034 1.00 60.28 184 GLU A CA 1
ATOM 1431 C C . GLU A 1 184 ? 10.422 -3.564 -31.530 1.00 60.28 184 GLU A C 1
ATOM 1433 O O . GLU A 1 184 ? 11.006 -2.610 -31.020 1.00 60.28 184 GLU A O 1
ATOM 1438 N N . SER A 1 185 ? 9.090 -3.592 -31.623 1.00 55.88 185 SER A N 1
ATOM 1439 C CA . SER A 1 185 ? 8.218 -2.431 -31.358 1.00 55.88 185 SER A CA 1
ATOM 1440 C C . SER A 1 185 ? 7.442 -2.510 -30.041 1.00 55.88 185 SER A C 1
ATOM 1442 O O . SER A 1 185 ? 6.468 -1.782 -29.839 1.00 55.88 185 SER A O 1
ATOM 1444 N N . SER A 1 186 ? 7.822 -3.428 -29.156 1.00 58.44 186 SER A N 1
ATOM 1445 C CA . SER A 1 186 ? 6.984 -3.786 -28.024 1.00 58.44 186 SER A CA 1
ATOM 1446 C C . SER A 1 186 ? 7.310 -2.998 -26.749 1.00 58.44 186 SER A C 1
ATOM 1448 O O . SER A 1 186 ? 8.469 -2.999 -26.322 1.00 58.44 186 SER A O 1
ATOM 1450 N N . PRO A 1 187 ? 6.306 -2.440 -26.034 1.00 57.25 187 PRO A N 1
ATOM 1451 C CA . PRO A 1 187 ? 6.480 -1.952 -24.657 1.00 57.25 187 PRO A CA 1
ATOM 1452 C C . PRO A 1 187 ? 6.937 -3.064 -23.692 1.00 57.25 187 PRO A C 1
ATOM 1454 O O . PRO A 1 187 ? 7.234 -2.808 -22.530 1.00 57.25 187 PRO A O 1
ATOM 1457 N N . LEU A 1 188 ? 6.999 -4.308 -24.176 1.00 60.31 188 LEU A N 1
ATOM 1458 C CA . LEU A 1 188 ? 7.449 -5.492 -23.470 1.00 60.31 188 LEU A CA 1
ATOM 1459 C C . LEU A 1 188 ? 8.972 -5.685 -23.411 1.00 60.31 188 LEU A C 1
ATOM 1461 O O . LEU A 1 188 ? 9.432 -6.566 -22.684 1.00 60.31 188 LEU A O 1
ATOM 1465 N N . ASN A 1 189 ? 9.772 -4.905 -24.146 1.00 63.22 189 ASN A N 1
ATOM 1466 C CA . ASN A 1 189 ? 11.238 -5.018 -24.057 1.00 63.22 189 ASN A CA 1
ATOM 1467 C C . ASN A 1 189 ? 11.771 -4.609 -22.674 1.00 63.22 189 ASN A C 1
ATOM 1469 O O . ASN A 1 189 ? 12.870 -4.991 -22.282 1.00 63.22 189 ASN A O 1
ATOM 1473 N N . SER A 1 190 ? 10.966 -3.875 -21.912 1.00 74.12 190 SER A N 1
ATOM 1474 C CA . SER A 1 190 ? 11.299 -3.350 -20.594 1.00 74.12 190 SER A CA 1
ATOM 1475 C C . SER A 1 190 ? 10.441 -3.936 -19.464 1.00 74.12 190 SER A C 1
ATOM 1477 O O . SER A 1 190 ? 10.650 -3.590 -18.306 1.00 74.12 190 SER A O 1
ATOM 1479 N N . MET A 1 191 ? 9.516 -4.859 -19.759 1.00 85.31 191 MET A N 1
ATOM 1480 C CA . MET A 1 191 ? 8.709 -5.557 -18.754 1.00 85.31 191 MET A CA 1
ATOM 1481 C C . MET A 1 191 ? 8.580 -7.045 -19.084 1.00 85.31 191 MET A C 1
ATOM 1483 O O . MET A 1 191 ? 8.254 -7.422 -20.207 1.00 85.31 191 MET A O 1
ATOM 1487 N N . HIS A 1 192 ? 8.793 -7.902 -18.091 1.00 83.56 192 HIS A N 1
ATOM 1488 C CA . HIS A 1 192 ? 8.686 -9.353 -18.233 1.00 83.56 192 HIS A CA 1
ATOM 1489 C C . HIS A 1 192 ? 7.883 -9.964 -17.085 1.00 83.56 192 HIS A C 1
ATOM 1491 O O . HIS A 1 192 ? 7.670 -9.340 -16.049 1.00 83.56 192 HIS A O 1
ATOM 1497 N N . THR A 1 193 ? 7.420 -11.196 -17.264 1.00 86.44 193 THR A N 1
ATOM 1498 C CA . THR A 1 193 ? 6.806 -11.991 -16.194 1.00 86.44 193 THR A CA 1
ATOM 1499 C C . THR A 1 193 ? 7.864 -12.816 -15.468 1.00 86.44 193 THR A C 1
ATOM 1501 O O . THR A 1 193 ? 8.753 -13.353 -16.124 1.00 86.44 193 THR A O 1
ATOM 1504 N N . VAL A 1 194 ? 7.727 -13.010 -14.160 1.00 81.88 194 VAL A N 1
ATOM 1505 C CA . VAL A 1 194 ? 8.691 -13.788 -13.357 1.00 81.88 194 VAL A CA 1
ATOM 1506 C C . VAL A 1 194 ? 8.679 -15.286 -13.681 1.00 81.88 194 VAL A C 1
ATOM 1508 O O . VAL A 1 194 ? 9.739 -15.887 -13.820 1.00 81.88 194 VAL A O 1
ATOM 1511 N N . ASP A 1 195 ? 7.494 -15.881 -13.822 1.00 76.75 195 ASP A N 1
ATOM 1512 C CA . ASP A 1 195 ? 7.318 -17.333 -14.000 1.00 76.75 195 ASP A CA 1
ATOM 1513 C C . ASP A 1 195 ? 6.869 -17.699 -15.430 1.00 76.75 195 ASP A C 1
ATOM 1515 O O . ASP A 1 195 ? 6.359 -18.790 -15.689 1.00 76.75 195 ASP A O 1
ATOM 1519 N N . GLY A 1 196 ? 7.063 -16.774 -16.376 1.00 71.75 196 GLY A N 1
ATOM 1520 C CA . GLY A 1 196 ? 6.455 -16.812 -17.707 1.00 71.75 196 GLY A CA 1
ATOM 1521 C C . GLY A 1 196 ? 5.014 -16.272 -17.715 1.00 71.75 196 GLY A C 1
ATOM 1522 O O . GLY A 1 196 ? 4.427 -16.036 -16.654 1.00 71.75 196 GLY A O 1
ATOM 1523 N N . PRO A 1 197 ? 4.415 -16.067 -18.900 1.00 75.56 197 PRO A N 1
ATOM 1524 C CA . PRO A 1 197 ? 4.991 -16.141 -20.250 1.00 75.56 197 PRO A CA 1
ATOM 1525 C C . PRO A 1 197 ? 5.890 -14.947 -20.620 1.00 75.56 197 PRO A C 1
ATOM 1527 O O . PRO A 1 197 ? 5.591 -13.785 -20.353 1.00 75.56 197 PRO A O 1
ATOM 1530 N N . TRP A 1 198 ? 6.994 -15.223 -21.310 1.00 73.69 198 TRP A N 1
ATOM 1531 C CA . TRP A 1 198 ? 8.048 -14.230 -21.531 1.00 73.69 198 TRP A CA 1
ATOM 1532 C C . TRP A 1 198 ? 7.748 -13.348 -22.742 1.00 73.69 198 TRP A C 1
ATOM 1534 O O . TRP A 1 198 ? 7.185 -13.808 -23.734 1.00 73.69 198 TRP A O 1
ATOM 1544 N N . SER A 1 199 ? 8.136 -12.079 -22.680 1.00 68.44 199 SER A N 1
ATOM 1545 C CA . SER A 1 199 ? 7.927 -11.123 -23.772 1.00 68.44 199 SER A CA 1
ATOM 1546 C C . SER A 1 199 ? 8.827 -11.360 -24.984 1.00 68.44 199 SER A C 1
ATOM 1548 O O . SER A 1 199 ? 8.404 -11.175 -26.127 1.00 68.44 199 SER A O 1
ATOM 1550 N N . ILE A 1 200 ? 10.059 -11.803 -24.738 1.00 69.31 200 ILE A N 1
ATOM 1551 C CA . ILE A 1 200 ? 11.083 -12.012 -25.768 1.00 69.31 200 ILE A CA 1
ATOM 1552 C C . ILE A 1 200 ? 10.734 -13.191 -26.656 1.00 69.31 200 ILE A C 1
ATOM 1554 O O . ILE A 1 200 ? 10.296 -14.223 -26.161 1.00 69.31 200 ILE A O 1
ATOM 1558 N N . ASP A 1 201 ? 10.945 -13.067 -27.967 1.00 68.81 201 ASP A N 1
ATOM 1559 C CA . ASP A 1 201 ? 10.600 -14.120 -28.928 1.00 68.81 201 ASP A CA 1
ATOM 1560 C C . ASP A 1 201 ? 9.136 -14.593 -28.775 1.00 68.81 201 ASP A C 1
ATOM 1562 O O . ASP A 1 201 ? 8.810 -15.751 -29.052 1.00 68.81 201 ASP A O 1
ATOM 1566 N N . SER A 1 202 ? 8.234 -13.723 -28.303 1.00 68.19 202 SER A N 1
ATOM 1567 C CA . SER A 1 202 ? 6.803 -14.038 -28.205 1.00 68.19 202 SER A CA 1
ATOM 1568 C C . SER A 1 202 ? 6.217 -14.376 -29.580 1.00 68.19 202 SER A C 1
ATOM 1570 O O . SER A 1 202 ? 5.376 -15.264 -29.678 1.00 68.19 202 SER A O 1
ATOM 1572 N N . ASP A 1 203 ? 6.754 -13.806 -30.663 1.00 68.44 203 ASP A N 1
ATOM 1573 C CA . ASP A 1 203 ? 6.413 -14.180 -32.045 1.00 68.44 203 ASP A CA 1
ATOM 1574 C C . ASP A 1 203 ? 6.708 -15.652 -32.378 1.00 68.44 203 ASP A C 1
ATOM 1576 O O . ASP A 1 203 ? 6.016 -16.257 -33.195 1.00 68.44 203 ASP A O 1
ATOM 1580 N N . LYS A 1 204 ? 7.694 -16.265 -31.712 1.00 75.81 204 LYS A N 1
ATOM 1581 C CA . LYS A 1 204 ? 8.021 -17.694 -31.860 1.00 75.81 204 LYS A CA 1
ATOM 1582 C C . LYS A 1 204 ? 7.215 -18.581 -30.904 1.00 75.81 204 LYS A C 1
ATOM 1584 O O . LYS A 1 204 ? 7.331 -19.804 -30.960 1.00 75.81 204 LYS A O 1
ATOM 1589 N N . ARG A 1 205 ? 6.433 -17.985 -29.997 1.00 79.00 205 ARG A N 1
ATOM 1590 C CA . ARG A 1 205 ? 5.698 -18.665 -28.919 1.00 79.00 205 ARG A CA 1
ATOM 1591 C C . ARG A 1 205 ? 4.259 -18.145 -28.870 1.00 79.00 205 ARG A C 1
ATOM 1593 O O . ARG A 1 205 ? 3.954 -17.249 -28.082 1.00 79.00 205 ARG A O 1
ATOM 1600 N N . PRO A 1 206 ? 3.356 -18.713 -29.690 1.00 81.62 206 PRO A N 1
ATOM 1601 C CA . PRO A 1 206 ? 1.994 -18.209 -29.857 1.00 81.62 206 PRO A CA 1
ATOM 1602 C C . PRO A 1 206 ? 1.219 -18.027 -28.547 1.00 81.62 206 PRO A C 1
ATOM 1604 O O . PRO A 1 206 ? 0.477 -17.059 -28.410 1.00 81.62 206 PRO A O 1
ATOM 1607 N N . GLN A 1 207 ? 1.416 -18.910 -27.565 1.00 79.69 207 GLN A N 1
ATOM 1608 C CA . GLN A 1 207 ? 0.788 -18.813 -26.246 1.00 79.69 207 GLN A CA 1
ATOM 1609 C C . GLN A 1 207 ? 1.272 -17.599 -25.434 1.00 79.69 207 GLN A C 1
AT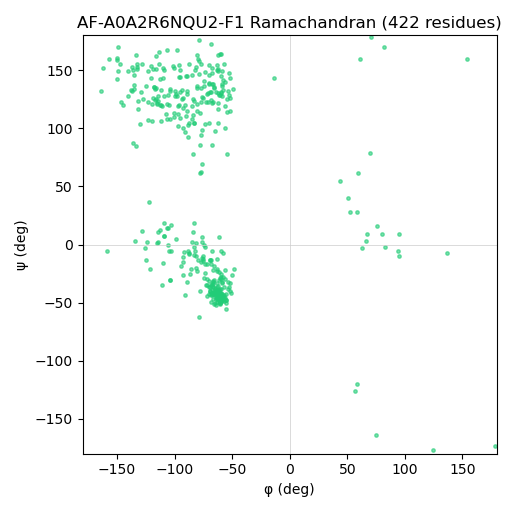OM 1611 O O . GLN A 1 207 ? 0.468 -16.952 -24.765 1.00 79.69 207 GLN A O 1
ATOM 1616 N N . ASP A 1 208 ? 2.553 -17.239 -25.545 1.00 83.12 208 ASP A N 1
ATOM 1617 C CA . ASP A 1 208 ? 3.114 -16.065 -24.879 1.00 83.12 208 ASP A CA 1
ATOM 1618 C C . ASP A 1 208 ? 2.590 -14.795 -25.558 1.00 83.12 208 ASP A C 1
ATOM 1620 O O . ASP A 1 208 ? 2.115 -13.880 -24.884 1.00 83.12 208 ASP A O 1
ATOM 1624 N N . LYS A 1 209 ? 2.571 -14.766 -26.899 1.00 83.12 209 LYS A N 1
ATOM 1625 C CA . LYS A 1 209 ? 1.961 -13.669 -27.669 1.00 83.12 209 LYS A CA 1
ATOM 1626 C C . LYS A 1 209 ? 0.479 -13.498 -27.331 1.00 83.12 209 LYS A C 1
ATOM 1628 O O . LYS A 1 209 ? 0.029 -12.371 -27.139 1.00 83.12 209 LYS A O 1
ATOM 1633 N N . ALA A 1 210 ? -0.273 -14.592 -27.205 1.00 84.44 210 ALA A N 1
ATOM 1634 C CA . ALA A 1 210 ? -1.680 -14.562 -26.808 1.00 84.44 210 ALA A CA 1
ATOM 1635 C C . ALA A 1 210 ? -1.875 -13.998 -25.394 1.00 84.44 210 ALA A C 1
ATOM 1637 O O . ALA A 1 210 ? -2.764 -13.171 -25.193 1.00 84.44 210 ALA A O 1
ATOM 1638 N N . PHE A 1 211 ? -1.029 -14.381 -24.432 1.00 87.12 211 PHE A N 1
ATOM 1639 C CA . PHE A 1 211 ? -1.064 -13.806 -23.089 1.00 87.12 211 PHE A CA 1
ATOM 1640 C C . PHE A 1 211 ? -0.816 -12.300 -23.116 1.00 87.12 211 PHE A C 1
ATOM 1642 O O . PHE A 1 211 ? -1.599 -11.547 -22.547 1.00 87.12 211 PHE A O 1
ATOM 1649 N N . TRP A 1 212 ? 0.233 -11.831 -23.788 1.00 86.19 212 TRP A N 1
ATOM 1650 C CA . TRP A 1 212 ? 0.529 -10.400 -23.805 1.00 86.19 212 TRP A CA 1
ATOM 1651 C C . TRP A 1 212 ? -0.552 -9.611 -24.545 1.00 86.19 212 TRP A C 1
ATOM 1653 O O . TRP A 1 212 ? -1.033 -8.606 -24.024 1.00 86.19 212 TRP A O 1
ATOM 1663 N N . ASN A 1 213 ? -1.045 -10.128 -25.675 1.00 85.56 213 ASN A N 1
ATOM 1664 C CA . ASN A 1 213 ? -2.215 -9.575 -26.361 1.00 85.56 213 ASN A CA 1
ATOM 1665 C C . ASN A 1 213 ? -3.474 -9.569 -25.483 1.00 85.56 213 ASN A C 1
ATOM 1667 O O . ASN A 1 213 ? -4.377 -8.762 -25.703 1.00 85.56 213 ASN A O 1
ATOM 1671 N N . SER A 1 214 ? -3.572 -10.449 -24.480 1.00 86.75 214 SER A N 1
ATOM 1672 C CA . SER A 1 214 ? -4.702 -10.443 -23.548 1.00 86.75 214 SER A CA 1
ATOM 1673 C C . SER A 1 214 ? -4.736 -9.184 -22.674 1.00 86.75 214 SER A C 1
ATOM 1675 O O . SER A 1 214 ? -5.831 -8.789 -22.287 1.00 86.75 214 SER A O 1
ATOM 1677 N N . TRP A 1 215 ? -3.611 -8.486 -22.492 1.00 88.25 215 TRP A N 1
ATOM 1678 C CA . TRP A 1 215 ? -3.520 -7.225 -21.745 1.00 88.25 215 TRP A CA 1
ATOM 1679 C C . TRP A 1 215 ? -3.662 -5.968 -22.607 1.00 88.25 215 TRP A C 1
ATOM 1681 O O . TRP A 1 215 ? -4.096 -4.940 -22.095 1.00 88.25 215 TRP A O 1
ATOM 1691 N N . THR A 1 216 ? -3.326 -6.038 -23.896 1.00 87.94 216 THR A N 1
ATOM 1692 C CA . THR A 1 216 ? -3.284 -4.878 -24.801 1.00 87.94 216 THR A CA 1
ATOM 1693 C C . THR A 1 216 ? -4.666 -4.458 -25.311 1.00 87.94 216 THR A C 1
ATOM 1695 O O . THR A 1 216 ? -5.628 -5.241 -25.330 1.00 87.94 216 THR A O 1
ATOM 1698 N N . LYS A 1 217 ? -4.761 -3.206 -25.769 1.00 80.62 217 LYS A N 1
ATOM 1699 C CA . LYS A 1 217 ? -5.946 -2.616 -26.398 1.00 80.62 217 LYS A CA 1
ATOM 1700 C C . LYS A 1 217 ? -6.050 -3.100 -27.846 1.00 80.62 217 LYS A C 1
ATOM 1702 O O . LYS A 1 217 ? -5.584 -2.438 -28.764 1.00 80.62 217 LYS A O 1
ATOM 1707 N N . THR A 1 218 ? -6.663 -4.262 -28.051 1.00 72.88 218 THR A N 1
ATOM 1708 C CA . THR A 1 218 ? -6.919 -4.797 -29.399 1.00 72.88 218 THR A CA 1
ATOM 1709 C C . THR A 1 218 ? -8.135 -4.128 -30.042 1.00 72.88 218 THR A C 1
ATOM 1711 O O . THR A 1 218 ? -7.992 -3.420 -31.029 1.00 72.88 218 THR A O 1
ATOM 1714 N N . ASN A 1 219 ? -9.320 -4.287 -29.443 1.00 70.88 219 ASN A N 1
ATOM 1715 C CA . ASN A 1 219 ? -10.582 -3.720 -29.955 1.00 70.88 219 ASN A CA 1
ATOM 1716 C C . ASN A 1 219 ? -11.276 -2.772 -28.964 1.00 70.88 219 ASN A C 1
ATOM 1718 O O . ASN A 1 219 ? -12.098 -1.946 -29.352 1.00 70.88 219 ASN A O 1
ATOM 1722 N N . SER A 1 220 ? -10.956 -2.885 -27.677 1.00 77.12 220 SER A N 1
ATOM 1723 C CA . SER A 1 220 ? -11.498 -2.057 -26.602 1.00 77.12 220 SER A CA 1
ATOM 1724 C C . SER A 1 220 ? -10.468 -1.917 -25.485 1.00 77.12 220 SER A C 1
ATOM 1726 O O . SER A 1 220 ? -9.509 -2.691 -25.399 1.00 77.12 220 SER A O 1
ATOM 1728 N N . LEU A 1 221 ? -10.644 -0.900 -24.640 1.00 78.69 221 LEU A N 1
ATOM 1729 C CA . LEU A 1 221 ? -9.847 -0.758 -23.429 1.00 78.69 221 LEU A CA 1
ATOM 1730 C C . LEU A 1 221 ? -10.200 -1.901 -22.469 1.00 78.69 221 LEU A C 1
ATOM 1732 O O . LEU A 1 221 ? -11.361 -2.056 -22.099 1.00 78.69 221 LEU A O 1
ATOM 1736 N N . LYS A 1 222 ? -9.202 -2.701 -22.085 1.00 85.19 222 LYS A N 1
ATOM 1737 C CA . LYS A 1 222 ? -9.394 -3.854 -21.190 1.00 85.19 222 LYS A CA 1
ATOM 1738 C C . LYS A 1 222 ? -9.250 -3.499 -19.720 1.00 85.19 222 LYS A C 1
ATOM 1740 O O . LYS A 1 222 ? -9.894 -4.103 -18.871 1.00 85.19 222 LYS A O 1
ATOM 1745 N N . VAL A 1 223 ? -8.388 -2.528 -19.432 1.00 90.12 223 VAL A N 1
ATOM 1746 C CA . VAL A 1 223 ? -8.129 -2.038 -18.083 1.00 90.12 223 VAL A CA 1
ATOM 1747 C C . VAL A 1 223 ? -8.189 -0.520 -18.114 1.00 90.12 223 VAL A C 1
ATOM 1749 O O . VAL A 1 223 ? -7.469 0.107 -18.888 1.00 90.12 223 VAL A O 1
ATOM 1752 N N . GLN A 1 224 ? -9.051 0.061 -17.282 1.00 88.81 224 GLN A N 1
ATOM 1753 C CA . GLN A 1 224 ? -9.091 1.503 -17.073 1.00 88.81 224 GLN A CA 1
ATOM 1754 C C . GLN A 1 224 ? -7.847 1.927 -16.283 1.00 88.81 224 GLN A C 1
ATOM 1756 O O . GLN A 1 224 ? -7.584 1.405 -15.200 1.00 88.81 224 GLN A O 1
ATOM 1761 N N . CYS A 1 225 ? -7.059 2.836 -16.854 1.00 90.69 225 CYS A N 1
ATOM 1762 C CA . CYS A 1 225 ? -5.859 3.384 -16.225 1.00 90.69 225 CYS A CA 1
ATOM 1763 C C . CYS A 1 225 ? -5.867 4.917 -16.139 1.00 90.69 225 CYS A C 1
ATOM 1765 O O . CYS A 1 225 ? -5.046 5.470 -15.423 1.00 90.69 225 CYS A O 1
ATOM 1767 N N . ASP A 1 226 ? -6.760 5.609 -16.848 1.00 88.81 226 ASP A N 1
ATOM 1768 C CA . ASP A 1 226 ? -6.772 7.074 -16.956 1.00 88.81 226 ASP A CA 1
ATOM 1769 C C . ASP A 1 226 ? -7.663 7.757 -15.903 1.00 88.81 226 ASP A C 1
ATOM 1771 O O . ASP A 1 226 ? -7.530 8.956 -15.650 1.00 88.81 226 ASP A O 1
ATOM 1775 N N . GLU A 1 227 ? -8.531 6.997 -15.241 1.00 87.81 227 GLU A N 1
ATOM 1776 C CA . GLU A 1 227 ? -9.441 7.464 -14.195 1.00 87.81 227 GLU A CA 1
ATOM 1777 C C . GLU A 1 227 ? -9.720 6.356 -13.172 1.00 87.81 227 GLU A C 1
ATOM 1779 O O . GLU A 1 227 ? -9.337 5.203 -13.358 1.00 87.81 227 GLU A O 1
ATOM 1784 N N . ASP A 1 228 ? -10.368 6.742 -12.075 1.00 86.56 228 ASP A N 1
ATOM 1785 C CA . ASP A 1 228 ? -10.805 5.863 -10.988 1.00 86.56 228 ASP A CA 1
ATOM 1786 C C . ASP A 1 228 ? -9.730 4.925 -10.408 1.00 86.56 228 ASP A C 1
ATOM 1788 O O . ASP A 1 228 ? -9.968 3.759 -10.089 1.00 86.56 228 ASP A O 1
ATOM 1792 N N . ILE A 1 229 ? -8.507 5.443 -10.254 1.00 92.62 229 ILE A N 1
ATOM 1793 C CA . ILE A 1 229 ? -7.420 4.686 -9.632 1.00 92.62 229 ILE A CA 1
ATOM 1794 C C . ILE A 1 229 ? -7.539 4.742 -8.115 1.00 92.62 229 ILE A C 1
ATOM 1796 O O . ILE A 1 229 ? -7.744 5.799 -7.511 1.00 92.62 229 ILE A O 1
ATOM 1800 N N . ILE A 1 230 ? -7.345 3.585 -7.488 1.00 93.56 230 ILE A N 1
ATOM 1801 C CA . ILE A 1 230 ? -7.491 3.417 -6.047 1.00 93.56 230 ILE A CA 1
ATOM 1802 C C . ILE A 1 230 ? -6.169 2.981 -5.452 1.00 93.56 230 ILE A C 1
ATOM 1804 O O . ILE A 1 230 ? -5.589 1.973 -5.856 1.00 93.56 230 ILE A O 1
ATOM 1808 N N . LEU A 1 231 ? -5.714 3.728 -4.452 1.00 95.31 231 LEU A N 1
ATOM 1809 C CA . LEU A 1 231 ? -4.471 3.438 -3.756 1.00 95.31 231 LEU A CA 1
ATOM 1810 C C . LEU A 1 231 ? -4.753 2.861 -2.369 1.00 95.31 231 LEU A C 1
ATOM 1812 O O . LEU A 1 231 ? -5.481 3.451 -1.579 1.00 95.31 231 LEU A O 1
ATOM 1816 N N . ALA A 1 232 ? -4.153 1.723 -2.034 1.00 96.25 232 ALA A N 1
ATOM 1817 C CA . ALA A 1 232 ? -4.318 1.117 -0.719 1.00 96.25 232 ALA A CA 1
ATOM 1818 C C . ALA A 1 232 ? -2.988 0.633 -0.146 1.00 96.25 232 ALA A C 1
ATOM 1820 O O . ALA A 1 232 ? -2.123 0.143 -0.871 1.00 96.25 232 ALA A O 1
ATOM 1821 N N . GLY A 1 233 ? -2.834 0.726 1.174 1.00 95.69 233 GLY A N 1
ATOM 1822 C CA . GLY A 1 233 ? -1.630 0.251 1.847 1.00 95.69 233 GLY A CA 1
ATOM 1823 C C . GLY A 1 233 ? -1.818 0.061 3.345 1.00 95.69 233 GLY A C 1
ATOM 1824 O O . GLY A 1 233 ? -2.641 0.726 3.968 1.00 95.69 233 GLY A O 1
ATOM 1825 N N . HIS A 1 234 ? -1.048 -0.864 3.923 1.00 95.50 234 HIS A N 1
ATOM 1826 C CA . HIS A 1 234 ? -1.048 -1.174 5.358 1.00 95.50 234 HIS A CA 1
ATOM 1827 C C . HIS A 1 234 ? 0.262 -0.773 6.025 1.00 95.50 234 HIS A C 1
ATOM 1829 O O . HIS A 1 234 ? 1.321 -0.957 5.427 1.00 95.50 234 HIS A O 1
ATOM 1835 N N . SER A 1 235 ? 0.210 -0.261 7.258 1.00 95.12 235 SER A N 1
ATOM 1836 C CA . SER A 1 235 ? 1.393 0.079 8.055 1.00 95.12 235 SER A CA 1
ATOM 1837 C C . SER A 1 235 ? 2.268 1.103 7.336 1.00 95.12 235 SER A C 1
ATOM 1839 O O . SER A 1 235 ? 1.797 2.188 6.983 1.00 95.12 235 SER A O 1
ATOM 1841 N N . PHE A 1 236 ? 3.520 0.760 7.040 1.00 96.06 236 PHE A N 1
ATOM 1842 C CA . PHE A 1 236 ? 4.387 1.580 6.211 1.00 96.06 236 PHE A CA 1
ATOM 1843 C C . PHE A 1 236 ? 3.811 1.775 4.802 1.00 96.06 236 PHE A C 1
ATOM 1845 O O . PHE A 1 236 ? 4.030 2.804 4.178 1.00 96.06 236 PHE A O 1
ATOM 1852 N N . GLY A 1 237 ? 3.023 0.833 4.276 1.00 96.75 237 GLY A N 1
ATOM 1853 C CA . GLY A 1 237 ? 2.242 1.025 3.052 1.00 96.75 237 GLY A CA 1
ATOM 1854 C C . GLY A 1 237 ? 1.131 2.055 3.195 1.00 96.75 237 GLY A C 1
ATOM 1855 O O . GLY A 1 237 ? 0.897 2.799 2.253 1.00 96.75 237 GLY A O 1
ATOM 1856 N N . GLY A 1 238 ? 0.503 2.163 4.367 1.00 96.50 238 GLY A N 1
ATOM 1857 C CA . GLY A 1 238 ? -0.417 3.262 4.664 1.00 96.50 238 GLY A CA 1
ATOM 1858 C C . GLY A 1 238 ? 0.313 4.609 4.679 1.00 96.50 238 GLY A C 1
ATOM 1859 O O . GLY A 1 238 ? -0.190 5.588 4.138 1.00 96.50 238 GLY A O 1
ATOM 1860 N N . ALA A 1 239 ? 1.545 4.637 5.198 1.00 96.94 239 ALA A N 1
ATOM 1861 C CA . ALA A 1 239 ? 2.417 5.807 5.103 1.00 96.94 239 ALA A CA 1
ATOM 1862 C C . ALA A 1 239 ? 2.771 6.148 3.648 1.00 96.94 239 ALA A C 1
ATOM 1864 O O . ALA A 1 239 ? 2.726 7.309 3.261 1.00 96.94 239 ALA A O 1
ATOM 1865 N N . THR A 1 240 ? 3.052 5.146 2.811 1.00 97.81 240 THR A N 1
ATOM 1866 C CA . THR A 1 240 ? 3.280 5.334 1.370 1.00 97.81 240 THR A CA 1
ATOM 1867 C C . THR A 1 240 ? 2.059 5.910 0.664 1.00 97.81 240 THR A C 1
ATOM 1869 O O . THR A 1 240 ? 2.229 6.819 -0.143 1.00 97.81 240 THR A O 1
ATOM 1872 N N . VAL A 1 241 ? 0.844 5.447 0.992 1.00 96.88 241 VAL A N 1
ATOM 1873 C CA . VAL A 1 241 ? -0.400 6.035 0.464 1.00 96.88 241 VAL A CA 1
ATOM 1874 C C . VAL A 1 241 ? -0.446 7.524 0.773 1.00 96.88 241 VAL A C 1
ATOM 1876 O O . VAL A 1 241 ? -0.535 8.336 -0.142 1.00 96.88 241 VAL A O 1
ATOM 1879 N N . LEU A 1 242 ? -0.317 7.888 2.049 1.00 96.44 242 LEU A N 1
ATOM 1880 C CA . LEU A 1 242 ? -0.354 9.289 2.458 1.00 96.44 242 LEU A CA 1
ATOM 1881 C C . LEU A 1 242 ? 0.790 10.098 1.826 1.00 96.44 242 LEU A C 1
ATOM 1883 O O . LEU A 1 242 ? 0.574 11.212 1.372 1.00 96.44 242 LEU A O 1
ATOM 1887 N N . SER A 1 243 ? 1.990 9.527 1.719 1.00 96.00 243 SER A N 1
ATOM 1888 C CA . SER A 1 243 ? 3.138 10.176 1.082 1.00 96.00 243 SER A CA 1
ATOM 1889 C C . SER A 1 243 ? 2.889 10.464 -0.405 1.00 96.00 243 SER A C 1
ATOM 1891 O O . SER A 1 243 ? 3.192 11.564 -0.858 1.00 96.00 243 SER A O 1
ATOM 1893 N N . ILE A 1 244 ? 2.288 9.538 -1.162 1.00 95.25 244 ILE A N 1
ATOM 1894 C CA . ILE A 1 244 ? 1.924 9.764 -2.575 1.00 95.25 244 ILE A CA 1
ATOM 1895 C C . ILE A 1 244 ? 0.900 10.880 -2.708 1.00 95.25 244 ILE A C 1
ATOM 1897 O O . ILE A 1 244 ? 1.056 11.752 -3.553 1.00 95.25 244 ILE A O 1
ATOM 1901 N N . LEU A 1 245 ? -0.134 10.857 -1.870 1.00 93.56 245 LEU A N 1
ATOM 1902 C CA . LEU A 1 245 ? -1.218 11.832 -1.932 1.00 93.56 245 LEU A CA 1
ATOM 1903 C C . LEU A 1 245 ? -0.789 13.245 -1.514 1.00 93.56 245 LEU A C 1
ATOM 1905 O O . LEU A 1 245 ? -1.534 14.196 -1.732 1.00 93.56 245 LEU A O 1
ATOM 1909 N N . SER A 1 246 ? 0.387 13.378 -0.905 1.00 92.75 246 SER A N 1
ATOM 1910 C CA . SER A 1 246 ? 0.881 14.614 -0.298 1.00 92.75 246 SER A CA 1
ATOM 1911 C C . SER A 1 246 ? 2.108 15.204 -0.974 1.00 92.75 246 SER A C 1
ATOM 1913 O O . SER A 1 246 ? 2.608 16.236 -0.534 1.00 92.75 246 SER A O 1
ATOM 1915 N N . HIS A 1 247 ? 2.588 14.584 -2.049 1.00 91.44 247 HIS A N 1
ATOM 1916 C CA . HIS A 1 247 ? 3.737 15.067 -2.802 1.00 91.44 247 HIS A CA 1
ATOM 1917 C C . HIS A 1 247 ? 3.445 15.054 -4.304 1.00 91.44 247 HIS A C 1
ATOM 1919 O O . HIS A 1 247 ? 2.681 14.204 -4.768 1.00 91.44 247 HIS A O 1
ATOM 1925 N N . PRO A 1 248 ? 4.103 15.926 -5.089 1.00 91.25 248 PRO A N 1
ATOM 1926 C CA . PRO A 1 248 ? 4.072 15.810 -6.541 1.00 91.25 248 PRO A CA 1
ATOM 1927 C C . PRO A 1 248 ? 4.660 14.462 -7.001 1.00 91.25 248 PRO A C 1
ATOM 1929 O O . PRO A 1 248 ? 5.365 13.791 -6.229 1.00 91.25 248 PRO A O 1
ATOM 1932 N N . PRO A 1 249 ? 4.412 14.052 -8.257 1.00 93.50 249 PRO A N 1
ATOM 1933 C CA . PRO A 1 249 ? 5.095 12.909 -8.850 1.00 93.50 249 PRO A CA 1
ATOM 1934 C C . PRO A 1 249 ? 6.616 13.006 -8.655 1.00 93.50 249 PRO A C 1
ATOM 1936 O O . PRO A 1 249 ? 7.181 14.090 -8.822 1.00 93.50 249 PRO A O 1
ATOM 1939 N N . PRO A 1 250 ? 7.288 11.916 -8.242 1.00 94.31 250 PRO A N 1
ATOM 1940 C CA . PRO A 1 250 ? 8.736 11.920 -8.099 1.00 94.31 250 PRO A CA 1
ATOM 1941 C C . PRO A 1 250 ? 9.421 12.015 -9.473 1.00 94.31 250 PRO A C 1
ATOM 1943 O O . PRO A 1 250 ? 8.782 11.912 -10.521 1.00 94.31 250 PRO A O 1
ATOM 1946 N N . THR A 1 251 ? 10.737 12.187 -9.462 1.00 92.25 251 THR A N 1
ATOM 1947 C CA . THR A 1 251 ? 11.591 12.134 -10.655 1.00 92.25 251 THR A CA 1
ATOM 1948 C C . THR A 1 251 ? 12.666 11.074 -10.464 1.00 92.25 251 THR A C 1
ATOM 1950 O O . THR A 1 251 ? 13.096 10.838 -9.332 1.00 92.25 251 THR A O 1
ATOM 1953 N N . LEU A 1 252 ? 13.110 10.450 -11.553 1.00 90.88 252 LEU A N 1
ATOM 1954 C CA . LEU A 1 252 ? 14.205 9.479 -11.553 1.00 90.88 252 LEU A CA 1
ATOM 1955 C C . LEU A 1 252 ? 15.214 9.845 -12.647 1.00 90.88 252 LEU A C 1
ATOM 1957 O O . LEU A 1 252 ? 14.956 9.634 -13.829 1.00 90.88 252 LEU A O 1
ATOM 1961 N N . GLY A 1 253 ? 16.356 10.419 -12.260 1.00 88.12 253 GLY A N 1
ATOM 1962 C CA . GLY A 1 253 ? 17.248 11.078 -13.219 1.00 88.12 253 GLY A CA 1
ATOM 1963 C C . GLY A 1 253 ? 16.494 12.174 -13.981 1.00 88.12 253 GLY A C 1
ATOM 1964 O O . GLY A 1 253 ? 15.833 13.011 -13.364 1.00 88.12 253 GLY A O 1
ATOM 1965 N N . ASP A 1 254 ? 16.535 12.119 -15.312 1.00 86.12 254 ASP A N 1
ATOM 1966 C CA . ASP A 1 254 ? 15.803 13.040 -16.193 1.00 86.12 254 ASP A CA 1
ATOM 1967 C C . ASP A 1 254 ? 14.333 12.634 -16.430 1.00 86.12 254 ASP A C 1
ATOM 1969 O O . ASP A 1 254 ? 13.554 13.405 -16.998 1.00 86.12 254 ASP A O 1
ATOM 1973 N N . GLU A 1 255 ? 13.921 11.438 -15.994 1.00 85.88 255 GLU A N 1
ATOM 1974 C CA . GLU A 1 255 ? 12.554 10.952 -16.174 1.00 85.88 255 GLU A CA 1
ATOM 1975 C C . GLU A 1 255 ? 11.602 11.619 -15.170 1.00 85.88 255 GLU A C 1
ATOM 1977 O O . GLU A 1 255 ? 11.775 11.542 -13.947 1.00 85.88 255 GLU A O 1
ATOM 1982 N N . ARG A 1 256 ? 10.561 12.275 -15.695 1.00 90.19 256 ARG A N 1
ATOM 1983 C CA . ARG A 1 256 ? 9.481 12.876 -14.905 1.00 90.19 256 ARG A CA 1
ATOM 1984 C C . ARG A 1 256 ? 8.218 12.042 -15.033 1.00 90.19 256 ARG A C 1
ATOM 1986 O O . ARG A 1 256 ? 7.683 11.892 -16.131 1.00 90.19 256 ARG A O 1
ATOM 1993 N N . PHE A 1 257 ? 7.706 11.556 -13.908 1.00 93.06 257 PHE A N 1
ATOM 1994 C CA . PHE A 1 257 ? 6.456 10.808 -13.905 1.00 93.06 257 PHE A CA 1
ATOM 1995 C C . PHE A 1 257 ? 5.239 11.734 -13.986 1.00 93.06 257 PHE A C 1
ATOM 1997 O O . PHE A 1 257 ? 5.227 12.841 -13.449 1.00 93.06 257 PHE A O 1
ATOM 2004 N N . SER A 1 258 ? 4.185 11.253 -14.644 1.00 91.94 258 SER A N 1
ATOM 2005 C CA . SER A 1 258 ? 2.872 11.906 -14.636 1.00 91.94 258 SER A CA 1
ATOM 2006 C C . SER A 1 258 ? 2.095 11.531 -13.376 1.00 91.94 258 SER A C 1
ATOM 2008 O O . SER A 1 258 ? 2.252 10.423 -12.862 1.00 91.94 258 SER A O 1
ATOM 2010 N N . SER A 1 259 ? 1.223 12.421 -12.897 1.00 92.00 259 SER A N 1
ATOM 2011 C CA . SER A 1 259 ? 0.337 12.124 -11.766 1.00 92.00 259 SER A CA 1
ATOM 2012 C C . SER A 1 259 ? -0.539 10.907 -12.042 1.00 92.00 259 SER A C 1
ATOM 2014 O O . SER A 1 259 ? -1.187 10.815 -13.084 1.00 92.00 259 SER A O 1
ATOM 2016 N N . ILE A 1 260 ? -0.599 9.997 -11.070 1.00 92.94 260 ILE A N 1
ATOM 2017 C CA . ILE A 1 260 ? -1.548 8.885 -11.088 1.00 92.94 260 ILE A CA 1
ATOM 2018 C C . ILE A 1 260 ? -2.945 9.470 -10.835 1.00 92.94 260 ILE A C 1
ATOM 2020 O O . ILE A 1 260 ? -3.106 10.232 -9.875 1.00 92.94 260 ILE A O 1
ATOM 2024 N N . PRO A 1 261 ? -3.966 9.141 -11.646 1.00 92.44 261 PRO A N 1
ATOM 2025 C CA . PRO A 1 261 ? -5.300 9.699 -11.520 1.00 92.44 261 PRO A CA 1
ATOM 2026 C C . PRO A 1 261 ? -6.084 9.035 -10.378 1.00 92.44 261 PRO A C 1
ATOM 2028 O O . PRO A 1 261 ? -7.152 8.463 -10.584 1.00 92.44 261 PRO A O 1
ATOM 2031 N N . ILE A 1 262 ? -5.571 9.171 -9.155 1.00 91.94 262 ILE A N 1
ATOM 2032 C CA . ILE A 1 262 ? -6.160 8.615 -7.939 1.00 91.94 262 ILE A CA 1
ATOM 2033 C C . ILE A 1 262 ? -7.470 9.349 -7.623 1.00 91.94 262 ILE A C 1
ATOM 2035 O O . ILE A 1 262 ? -7.518 10.582 -7.629 1.00 91.94 262 ILE A O 1
ATOM 2039 N N . THR A 1 263 ? -8.535 8.597 -7.362 1.00 89.62 263 THR A N 1
ATOM 2040 C CA . THR A 1 263 ? -9.857 9.107 -6.943 1.00 89.62 263 THR A CA 1
ATOM 2041 C C . THR A 1 263 ? -10.155 8.741 -5.494 1.00 89.62 263 THR A C 1
ATOM 2043 O O . THR A 1 263 ? -10.740 9.536 -4.756 1.00 89.62 263 THR A O 1
ATOM 2046 N N . ARG A 1 264 ? -9.703 7.559 -5.058 1.00 91.38 264 ARG A N 1
ATOM 2047 C CA . ARG A 1 264 ? -9.933 7.024 -3.712 1.00 91.38 264 ARG A CA 1
ATOM 2048 C C . ARG A 1 264 ? -8.660 6.423 -3.133 1.00 91.38 264 ARG A C 1
ATOM 2050 O O . ARG A 1 264 ? -7.811 5.889 -3.845 1.00 91.38 264 ARG A O 1
ATOM 2057 N N . ALA A 1 265 ? -8.543 6.469 -1.814 1.00 94.69 265 ALA A N 1
ATOM 2058 C CA . ALA A 1 265 ? -7.431 5.879 -1.097 1.00 94.69 265 ALA A CA 1
ATOM 2059 C C . ALA A 1 265 ? -7.863 5.204 0.206 1.00 94.69 265 ALA A C 1
ATOM 2061 O O . ALA A 1 265 ? -8.820 5.632 0.851 1.00 94.69 265 ALA A O 1
ATOM 2062 N N . ILE A 1 266 ? -7.134 4.157 0.601 1.00 96.31 266 ILE A N 1
ATOM 2063 C CA . ILE A 1 266 ? -7.344 3.443 1.862 1.00 96.31 266 ILE A CA 1
ATOM 2064 C C . ILE A 1 266 ? -6.011 3.255 2.595 1.00 96.31 266 ILE A C 1
ATOM 2066 O O . ILE A 1 266 ? -5.120 2.537 2.136 1.00 96.31 266 ILE A O 1
ATOM 2070 N N . ALA A 1 267 ? -5.891 3.858 3.774 1.00 96.81 267 ALA A N 1
ATOM 2071 C CA . ALA A 1 267 ? -4.756 3.692 4.671 1.00 96.81 267 ALA A CA 1
ATOM 2072 C C . ALA A 1 267 ? -5.143 2.770 5.837 1.00 96.81 267 ALA A C 1
ATOM 2074 O O . ALA A 1 267 ? -5.900 3.138 6.736 1.00 96.81 267 ALA A O 1
ATOM 2075 N N . PHE A 1 268 ? -4.616 1.549 5.823 1.00 97.06 268 PHE A N 1
ATOM 2076 C CA . PHE A 1 268 ? -4.812 0.569 6.884 1.00 97.06 268 PHE A CA 1
ATOM 2077 C C . PHE A 1 268 ? -3.730 0.730 7.954 1.00 97.06 268 PHE A C 1
ATOM 2079 O O . PHE A 1 268 ? -2.557 0.475 7.687 1.00 97.06 268 PHE A O 1
ATOM 2086 N N . ASP A 1 269 ? -4.125 1.115 9.161 1.00 96.88 269 ASP A N 1
ATOM 2087 C CA . ASP A 1 269 ? -3.277 1.241 10.351 1.00 96.88 269 ASP A CA 1
ATOM 2088 C C . ASP A 1 269 ? -1.926 1.926 10.040 1.00 96.88 269 ASP A C 1
ATOM 2090 O O . ASP A 1 269 ? -0.863 1.315 10.216 1.00 96.88 269 ASP A O 1
ATOM 2094 N N . PRO A 1 270 ? -1.954 3.135 9.434 1.00 96.94 270 PRO A N 1
ATOM 2095 C CA . PRO A 1 270 ? -0.780 3.746 8.822 1.00 96.94 270 PRO A CA 1
ATOM 2096 C C . PRO A 1 270 ? 0.283 4.083 9.865 1.00 96.94 270 PRO A C 1
ATOM 2098 O O . PRO A 1 270 ? -0.000 4.682 10.897 1.00 96.94 270 PRO A O 1
ATOM 2101 N N . TRP A 1 271 ? 1.543 3.764 9.574 1.00 94.94 271 TRP A N 1
ATOM 2102 C CA . TRP A 1 271 ? 2.651 4.155 10.441 1.00 94.94 271 TRP A CA 1
ATOM 2103 C C . TRP A 1 271 ? 3.094 5.590 10.135 1.00 94.94 271 TRP A C 1
ATOM 2105 O O . TRP A 1 271 ? 3.742 5.835 9.125 1.00 94.94 271 TRP A O 1
ATOM 2115 N N . LEU A 1 272 ? 2.734 6.545 10.996 1.00 94.88 272 LEU A N 1
ATOM 2116 C CA . LEU A 1 272 ? 2.923 7.970 10.710 1.00 94.88 272 LEU A CA 1
ATOM 2117 C C . LEU A 1 272 ? 4.338 8.505 10.975 1.00 94.88 272 LEU A C 1
ATOM 2119 O O . LEU A 1 272 ? 4.678 9.553 10.440 1.00 94.88 272 LEU A O 1
ATOM 2123 N N . GLU A 1 273 ? 5.165 7.837 11.785 1.00 91.19 273 GLU A N 1
ATOM 2124 C CA . GLU A 1 273 ? 6.489 8.361 12.185 1.00 91.19 273 GLU A CA 1
ATOM 2125 C C . GLU A 1 273 ? 7.386 8.804 11.013 1.00 91.19 273 GLU A C 1
ATOM 2127 O O . GLU A 1 273 ? 7.987 9.867 11.132 1.00 91.19 273 GLU A O 1
ATOM 2132 N N . PRO A 1 274 ? 7.441 8.085 9.871 1.00 90.38 274 PRO A N 1
ATOM 2133 C CA . PRO A 1 274 ? 8.238 8.497 8.708 1.00 90.38 274 PRO A CA 1
ATOM 2134 C C . PRO A 1 274 ? 7.662 9.667 7.900 1.00 90.38 274 PRO A C 1
ATOM 2136 O O . PRO A 1 274 ? 8.178 10.008 6.846 1.00 90.38 274 PRO A O 1
ATOM 2139 N N . LEU A 1 275 ? 6.511 10.212 8.283 1.00 91.81 275 LEU A N 1
ATOM 2140 C CA . LEU A 1 275 ? 5.877 11.306 7.551 1.00 91.81 275 LEU A CA 1
ATOM 2141 C C . LEU A 1 275 ? 6.257 12.645 8.201 1.00 91.81 275 LEU A C 1
ATOM 2143 O O . LEU A 1 275 ? 6.505 12.680 9.411 1.00 91.81 275 LEU A O 1
ATOM 2147 N N . PRO A 1 276 ? 6.240 13.765 7.460 1.00 85.25 276 PRO A N 1
ATOM 2148 C CA . PRO A 1 276 ? 6.508 15.083 8.032 1.00 85.25 276 PRO A CA 1
ATOM 2149 C C . PRO A 1 276 ? 5.463 15.477 9.086 1.00 85.25 276 PRO A C 1
ATOM 2151 O O . PRO A 1 276 ? 4.301 15.072 9.004 1.00 85.25 276 PRO A O 1
ATOM 2154 N N . SER A 1 277 ? 5.874 16.279 10.071 1.00 81.62 277 SER A N 1
ATOM 2155 C CA . SER A 1 277 ? 4.994 16.881 11.079 1.00 81.62 277 SER A CA 1
ATOM 2156 C C . SER A 1 277 ? 5.230 18.402 11.132 1.00 81.62 277 SER A C 1
ATOM 2158 O O . SER A 1 277 ? 6.380 18.801 11.325 1.00 81.62 277 SER A O 1
ATOM 2160 N N . PRO A 1 278 ? 4.193 19.253 10.968 1.00 79.19 278 PRO A N 1
ATOM 2161 C CA . PRO A 1 278 ? 2.799 18.889 10.705 1.00 79.19 278 PRO A CA 1
ATOM 2162 C C . PRO A 1 278 ? 2.618 18.250 9.318 1.00 79.19 278 PRO A C 1
ATOM 2164 O O . PRO A 1 278 ? 3.372 18.525 8.388 1.00 79.19 278 PRO A O 1
ATOM 2167 N N . GLY A 1 279 ? 1.607 17.389 9.188 1.00 77.69 279 GLY A N 1
ATOM 2168 C CA . GLY A 1 279 ? 1.306 16.667 7.952 1.00 77.69 279 GLY A CA 1
ATOM 2169 C C . GLY A 1 279 ? 1.267 15.142 8.118 1.00 77.69 279 GLY A C 1
ATOM 2170 O O . GLY A 1 279 ? 1.395 14.615 9.233 1.00 77.69 279 GLY A O 1
ATOM 2171 N N . PRO A 1 280 ? 1.067 14.416 7.008 1.00 86.31 280 PRO A N 1
ATOM 2172 C CA . PRO A 1 280 ? 0.995 14.902 5.624 1.00 86.31 280 PRO A CA 1
ATOM 2173 C C . PRO A 1 280 ? -0.347 15.583 5.271 1.00 86.31 280 PRO A C 1
ATOM 2175 O O . PRO A 1 280 ? -1.366 15.332 5.909 1.00 86.31 280 PRO A O 1
ATOM 2178 N N . GLN A 1 281 ? -0.339 16.469 4.271 1.00 86.38 281 GLN A N 1
ATOM 2179 C CA . GLN A 1 281 ? -1.514 17.217 3.785 1.00 86.38 281 GLN A CA 1
ATOM 2180 C C . GLN A 1 281 ? -1.782 16.878 2.315 1.00 86.38 281 GLN A C 1
ATOM 2182 O O . GLN A 1 281 ? -0.820 16.563 1.617 1.00 86.38 281 GLN A O 1
ATOM 2187 N N . PRO A 1 282 ? -3.028 16.926 1.812 1.00 86.44 282 PRO A N 1
ATOM 2188 C CA . PRO A 1 282 ? -3.284 16.667 0.399 1.00 86.44 282 PRO A CA 1
ATOM 2189 C C . PRO A 1 282 ? -2.410 17.563 -0.477 1.00 86.44 282 PRO A C 1
ATOM 2191 O O . PRO A 1 282 ? -2.329 18.768 -0.240 1.00 86.44 282 PRO A O 1
ATOM 2194 N N . SER A 1 283 ? -1.749 16.984 -1.477 1.00 78.19 283 SER A N 1
ATOM 2195 C CA . SER A 1 283 ? -0.985 17.766 -2.438 1.00 78.19 283 SER A CA 1
ATOM 2196 C C . SER A 1 283 ? -1.962 18.684 -3.161 1.00 78.19 283 SER A C 1
ATOM 2198 O O . SER A 1 283 ? -2.874 18.219 -3.847 1.00 78.19 283 SER A O 1
ATOM 2200 N N . HIS A 1 284 ? -1.792 19.994 -2.991 1.00 62.12 284 HIS A N 1
ATOM 2201 C CA . HIS A 1 284 ? -2.401 20.956 -3.889 1.00 62.12 284 HIS A CA 1
ATOM 2202 C C . HIS A 1 284 ? -1.744 20.725 -5.248 1.00 62.12 284 HIS A C 1
ATOM 2204 O O . HIS A 1 284 ? -0.634 21.199 -5.486 1.00 62.12 284 HIS A O 1
ATOM 2210 N N . THR A 1 285 ? -2.386 19.966 -6.141 1.00 52.00 285 THR A N 1
ATOM 2211 C CA . THR A 1 285 ? -2.070 20.138 -7.559 1.00 52.00 285 THR A CA 1
ATOM 2212 C C . THR A 1 285 ? -2.221 21.627 -7.833 1.00 52.00 285 THR A C 1
ATOM 2214 O O . THR A 1 285 ? -3.224 22.178 -7.388 1.00 52.00 285 THR A O 1
ATOM 2217 N N . GLU A 1 286 ? -1.196 22.236 -8.439 1.00 45.91 286 GLU A N 1
ATOM 2218 C CA . GLU A 1 286 ? -1.055 23.649 -8.830 1.00 45.91 286 GLU A CA 1
ATOM 2219 C C . GLU A 1 286 ? -2.362 24.466 -8.804 1.00 45.91 286 GLU A C 1
ATOM 2221 O O . GLU A 1 286 ? -3.387 23.954 -9.241 1.00 45.91 286 GLU A O 1
ATOM 2226 N N . PRO A 1 287 ? -2.373 25.756 -8.415 1.00 44.50 287 PRO A N 1
ATOM 2227 C CA . PRO A 1 287 ? -3.587 26.590 -8.377 1.00 44.50 287 PRO A CA 1
ATOM 2228 C C . PRO A 1 287 ? -4.467 26.551 -9.648 1.00 44.50 287 PRO A C 1
ATOM 2230 O O . PRO A 1 287 ? -5.650 26.882 -9.588 1.00 44.50 287 PRO A O 1
ATOM 2233 N N . SER A 1 288 ? -3.891 26.150 -10.786 1.00 44.94 288 SER A N 1
ATOM 2234 C CA . SER A 1 288 ? -4.517 25.946 -12.096 1.00 44.94 288 SER A CA 1
ATOM 2235 C C . SER A 1 288 ? -5.118 24.549 -12.349 1.00 44.94 288 SER A C 1
ATOM 2237 O O . SER A 1 288 ? -5.770 24.354 -13.373 1.00 44.94 288 SER A O 1
ATOM 2239 N N . SER A 1 289 ? -4.925 23.572 -11.460 1.00 50.56 289 SER A N 1
ATOM 2240 C CA . SER A 1 289 ? -5.474 22.219 -11.569 1.00 50.56 289 SER A CA 1
ATOM 2241 C C . SER A 1 289 ? -6.834 22.138 -10.865 1.00 50.56 289 SER A C 1
ATOM 2243 O O . SER A 1 289 ? -6.915 22.342 -9.652 1.00 50.56 289 SER A O 1
ATOM 2245 N N . PRO A 1 290 ? -7.917 21.796 -11.581 1.00 55.97 290 PRO A N 1
ATOM 2246 C CA . PRO A 1 290 ? -9.262 21.712 -11.015 1.00 55.97 290 PRO A CA 1
ATOM 2247 C C . PRO A 1 290 ? -9.493 20.452 -10.162 1.00 55.97 290 PRO A C 1
ATOM 2249 O O . PRO A 1 290 ? -10.609 20.226 -9.704 1.00 55.97 290 PRO A O 1
ATOM 2252 N N . ARG A 1 291 ? -8.481 19.594 -9.975 1.00 66.69 291 ARG A N 1
ATOM 2253 C CA . ARG A 1 291 ? -8.676 18.264 -9.392 1.00 66.69 291 ARG A CA 1
ATOM 2254 C C . ARG A 1 291 ? -8.769 18.320 -7.870 1.00 66.69 291 ARG A C 1
ATOM 2256 O O . ARG A 1 291 ? -7.842 18.745 -7.186 1.00 66.69 291 ARG A O 1
ATOM 2263 N N . GLU A 1 292 ? -9.890 17.846 -7.347 1.00 77.94 292 GLU A N 1
ATOM 2264 C CA . GLU A 1 292 ? -10.110 17.748 -5.911 1.00 77.94 292 GLU A CA 1
ATOM 2265 C C . GLU A 1 292 ? -9.232 16.663 -5.260 1.00 77.94 292 GLU A C 1
ATOM 2267 O O . GLU A 1 292 ? -8.861 15.682 -5.917 1.00 77.94 292 GLU A O 1
ATOM 2272 N N . PRO A 1 293 ? -8.923 16.788 -3.955 1.00 83.88 293 PRO A N 1
ATOM 2273 C CA . PRO A 1 293 ? -8.224 15.745 -3.215 1.00 83.88 293 PRO A CA 1
ATOM 2274 C C . PRO A 1 293 ? -8.956 14.394 -3.284 1.00 83.88 293 PRO A C 1
ATOM 2276 O O . PRO A 1 293 ? -10.184 14.367 -3.131 1.00 83.88 293 PRO A O 1
ATOM 2279 N N . PRO A 1 294 ? -8.236 13.264 -3.429 1.00 89.44 294 PRO A N 1
ATOM 2280 C CA . PRO A 1 294 ? -8.846 11.935 -3.397 1.00 89.44 294 PRO A CA 1
ATOM 2281 C C . PRO A 1 294 ? -9.585 11.659 -2.087 1.00 89.44 294 PRO A C 1
ATOM 2283 O O . PRO A 1 294 ? -9.169 12.138 -1.031 1.00 89.44 294 PRO A O 1
ATOM 2286 N N . ILE A 1 295 ? -10.643 10.851 -2.129 1.00 91.12 295 ILE A N 1
ATOM 2287 C CA . ILE A 1 295 ? -11.405 10.481 -0.928 1.00 91.12 295 ILE A CA 1
ATOM 2288 C C . ILE A 1 295 ? -10.599 9.446 -0.125 1.00 91.12 295 ILE A C 1
ATOM 2290 O O . ILE A 1 295 ? -10.200 8.410 -0.661 1.00 91.12 295 ILE A O 1
ATOM 2294 N N . LEU A 1 296 ? -10.356 9.698 1.162 1.00 94.12 296 LEU A N 1
ATOM 2295 C CA . LEU A 1 296 ? -9.476 8.906 2.027 1.00 94.12 296 LEU A CA 1
ATOM 2296 C C . LEU A 1 296 ? -10.234 8.134 3.122 1.00 94.12 296 LEU A C 1
ATOM 2298 O O . LEU A 1 296 ? -10.826 8.724 4.022 1.00 94.12 296 LEU A O 1
ATOM 2302 N N . LEU A 1 297 ? -10.125 6.808 3.131 1.00 96.00 297 LEU A N 1
ATOM 2303 C CA . LEU A 1 297 ? -10.520 5.988 4.278 1.00 96.00 297 LEU A CA 1
ATOM 2304 C C . LEU A 1 297 ? -9.295 5.605 5.097 1.00 96.00 297 LEU A C 1
ATOM 2306 O O . LEU A 1 297 ? -8.342 5.020 4.585 1.00 96.00 297 LEU A O 1
ATOM 2310 N N . VAL A 1 298 ? -9.354 5.858 6.396 1.00 97.44 298 VAL A N 1
ATOM 2311 C CA . VAL A 1 298 ? -8.369 5.384 7.359 1.00 97.44 298 VAL A CA 1
ATOM 2312 C C . VAL A 1 298 ? -9.015 4.336 8.256 1.00 97.44 298 VAL A C 1
ATOM 2314 O O . VAL A 1 298 ? -9.969 4.625 8.978 1.00 97.44 298 VAL A O 1
ATOM 2317 N N . VAL A 1 299 ? -8.479 3.117 8.234 1.00 97.56 299 VAL A N 1
ATOM 2318 C CA . VAL A 1 299 ? -8.930 2.015 9.096 1.00 97.56 299 VAL A CA 1
ATOM 2319 C C . VAL A 1 299 ? -7.823 1.706 10.090 1.00 97.56 299 VAL A C 1
ATOM 2321 O O . VAL A 1 299 ? -6.809 1.130 9.712 1.00 97.56 299 VAL A O 1
ATOM 2324 N N . ASN A 1 300 ? -8.002 2.086 11.348 1.00 97.88 300 ASN A N 1
ATOM 2325 C CA . ASN A 1 300 ? -6.975 2.020 12.381 1.00 97.88 300 ASN A CA 1
ATOM 2326 C C . ASN A 1 300 ? -7.148 0.811 13.310 1.00 97.88 300 ASN A C 1
ATOM 2328 O O . ASN A 1 300 ? -8.263 0.320 13.530 1.00 97.88 300 ASN A O 1
ATOM 2332 N N . SER A 1 301 ? -6.048 0.345 13.898 1.00 97.44 301 SER A N 1
ATOM 2333 C CA . SER A 1 301 ? -6.085 -0.672 14.944 1.00 97.44 301 SER A CA 1
ATOM 2334 C C . SER A 1 301 ? -6.464 -0.081 16.299 1.00 97.44 301 SER A C 1
ATOM 2336 O O . SER A 1 301 ? -6.269 1.111 16.553 1.00 97.44 301 SER A O 1
ATOM 2338 N N . GLU A 1 302 ? -6.961 -0.912 17.221 1.00 97.56 302 GLU A N 1
ATOM 2339 C CA . GLU A 1 302 ? -7.202 -0.473 18.604 1.00 97.56 302 GLU A CA 1
ATOM 2340 C C . GLU A 1 302 ? -5.898 0.010 19.252 1.00 97.56 302 GLU A C 1
ATOM 2342 O O . GLU A 1 302 ? -5.876 1.061 19.886 1.00 97.56 302 GLU A O 1
ATOM 2347 N N . GLY A 1 303 ? -4.793 -0.711 19.036 1.00 94.81 303 GLY A N 1
ATOM 2348 C CA . GLY A 1 303 ? -3.489 -0.349 19.592 1.00 94.81 303 GLY A CA 1
ATOM 2349 C C . GLY A 1 303 ? -3.017 1.043 19.168 1.00 94.81 303 GLY A C 1
ATOM 2350 O O . GLY A 1 303 ? -2.604 1.821 20.024 1.00 94.81 303 GLY A O 1
ATOM 2351 N N . PHE A 1 304 ? -3.111 1.372 17.878 1.00 95.06 304 PHE A N 1
ATOM 2352 C CA . PHE A 1 304 ? -2.703 2.689 17.374 1.00 95.06 304 PHE A CA 1
ATOM 2353 C C . PHE A 1 304 ? -3.703 3.786 17.737 1.00 95.06 304 PHE A C 1
ATOM 2355 O O . PHE A 1 304 ? -3.311 4.929 17.935 1.00 95.06 304 PHE A O 1
ATOM 2362 N N . THR A 1 305 ? -4.986 3.449 17.882 1.00 97.06 305 THR A N 1
ATOM 2363 C CA . THR A 1 305 ? -6.008 4.406 18.340 1.00 97.06 305 THR A CA 1
ATOM 2364 C C . THR A 1 305 ? -5.793 4.795 19.802 1.00 97.06 305 THR A C 1
ATOM 2366 O O . THR A 1 305 ? -6.025 5.934 20.186 1.00 97.06 305 THR A O 1
ATOM 2369 N N . LEU A 1 306 ? -5.322 3.858 20.627 1.00 96.00 306 LEU A N 1
ATOM 2370 C CA . LEU A 1 306 ? -5.029 4.103 22.038 1.00 96.00 306 LEU A CA 1
ATOM 2371 C C . LEU A 1 306 ? -3.627 4.687 22.278 1.00 96.00 306 LEU A C 1
ATOM 2373 O O . LEU A 1 306 ? -3.268 4.883 23.438 1.00 96.00 306 LEU A O 1
ATOM 2377 N N . TRP A 1 307 ? -2.842 4.955 21.234 1.00 94.81 307 TRP A N 1
ATOM 2378 C CA . TRP A 1 307 ? -1.597 5.712 21.331 1.00 94.81 307 TRP A CA 1
ATOM 2379 C C . TRP A 1 307 ? -1.898 7.189 21.062 1.00 94.81 307 TRP A C 1
ATOM 2381 O O . TRP A 1 307 ? -2.047 7.596 19.914 1.00 94.81 307 TRP A O 1
ATOM 2391 N N . ASP A 1 308 ? -2.002 7.981 22.131 1.00 94.38 308 ASP A N 1
ATOM 2392 C CA . ASP A 1 308 ? -2.599 9.324 22.083 1.00 94.38 308 ASP A CA 1
ATOM 2393 C C . ASP A 1 308 ? -1.915 10.276 21.079 1.00 94.38 308 ASP A C 1
ATOM 2395 O O . ASP A 1 308 ? -2.613 10.913 20.288 1.00 94.38 308 ASP A O 1
ATOM 2399 N N . ASP A 1 309 ? -0.577 10.327 21.036 1.00 94.19 309 ASP A N 1
ATOM 2400 C CA . ASP A 1 309 ? 0.166 11.188 20.095 1.00 94.19 309 ASP A CA 1
ATOM 2401 C C . ASP A 1 309 ? -0.073 10.779 18.636 1.00 94.19 309 ASP A C 1
ATOM 2403 O O . ASP A 1 309 ? -0.395 11.603 17.777 1.00 94.19 309 ASP A O 1
ATOM 2407 N N . HIS A 1 310 ? 0.029 9.477 18.361 1.00 94.94 310 HIS A N 1
ATOM 2408 C CA . HIS A 1 310 ? -0.193 8.922 17.032 1.00 94.94 310 HIS A CA 1
ATOM 2409 C C . HIS A 1 310 ? -1.634 9.151 16.566 1.00 94.94 310 HIS A C 1
ATOM 2411 O O . HIS A 1 310 ? -1.872 9.592 15.440 1.00 94.94 310 HIS A O 1
ATOM 2417 N N . PHE A 1 311 ? -2.609 8.881 17.434 1.00 96.44 311 PHE A N 1
ATOM 2418 C CA . PHE A 1 311 ? -4.021 9.030 17.110 1.00 96.44 311 PHE A CA 1
ATOM 2419 C C . PHE A 1 311 ? -4.428 10.497 16.941 1.00 96.44 311 PHE A C 1
ATOM 2421 O O . PHE A 1 311 ? -5.220 10.819 16.056 1.00 96.44 311 PHE A O 1
ATOM 2428 N N . THR A 1 312 ? -3.859 11.403 17.738 1.00 96.06 312 THR A N 1
ATOM 2429 C CA . THR A 1 312 ? -4.045 12.852 17.564 1.00 96.06 312 THR A CA 1
ATOM 2430 C C . THR A 1 312 ? -3.568 13.287 16.189 1.00 96.06 312 THR A C 1
ATOM 2432 O O . THR A 1 312 ? -4.340 13.878 15.436 1.00 96.06 312 THR A O 1
ATOM 2435 N N . ARG A 1 313 ? -2.363 12.867 15.802 1.00 95.19 313 ARG A N 1
ATOM 2436 C CA . ARG A 1 313 ? -1.824 13.153 14.474 1.00 95.19 313 ARG A CA 1
ATOM 2437 C C . ARG A 1 313 ? -2.689 12.581 13.346 1.00 95.19 313 ARG A C 1
ATOM 2439 O O . ARG A 1 313 ? -2.877 13.232 12.323 1.00 95.19 313 ARG A O 1
ATOM 2446 N N . LEU A 1 314 ? -3.257 11.389 13.528 1.00 95.56 314 LEU A N 1
ATOM 2447 C CA . LEU A 1 314 ? -4.153 10.781 12.542 1.00 95.56 314 LEU A CA 1
ATOM 2448 C C . LEU A 1 314 ? -5.458 11.572 12.367 1.00 95.56 314 LEU A C 1
ATOM 2450 O O . LEU A 1 314 ? -5.913 11.769 11.239 1.00 95.56 314 LEU A O 1
ATOM 2454 N N . LYS A 1 315 ? -6.039 12.070 13.467 1.00 95.62 315 LYS A N 1
ATOM 2455 C CA . LYS A 1 315 ? -7.207 12.965 13.423 1.00 95.62 315 LYS A CA 1
ATOM 2456 C C . LYS A 1 315 ? -6.887 14.278 12.713 1.00 95.62 315 LYS A C 1
ATOM 2458 O O . LYS A 1 315 ? -7.716 14.750 11.938 1.00 95.62 315 LYS A O 1
ATOM 2463 N N . ASP A 1 316 ? -5.698 14.837 12.930 1.00 94.50 316 ASP A N 1
ATOM 2464 C CA . ASP A 1 316 ? -5.273 16.071 12.263 1.00 94.50 316 ASP A CA 1
ATOM 2465 C C . ASP A 1 316 ? -5.168 15.886 10.744 1.00 94.50 316 ASP A C 1
ATOM 2467 O O . ASP A 1 316 ? -5.669 16.723 9.996 1.00 94.50 316 ASP A O 1
ATOM 2471 N N . ILE A 1 317 ? -4.627 14.755 10.274 1.00 93.81 317 ILE A N 1
ATOM 2472 C CA . ILE A 1 317 ? -4.587 14.412 8.839 1.00 93.81 317 ILE A CA 1
ATOM 2473 C C . ILE A 1 317 ? -6.003 14.362 8.251 1.00 93.81 317 ILE A C 1
ATOM 2475 O O . ILE A 1 317 ? -6.270 14.967 7.213 1.00 93.81 317 ILE A O 1
ATOM 2479 N N . VAL A 1 318 ? -6.929 13.674 8.923 1.00 93.44 318 VAL A N 1
ATOM 2480 C CA . VAL A 1 318 ? -8.329 13.539 8.479 1.00 93.44 318 VAL A CA 1
ATOM 2481 C C . VAL A 1 318 ? -9.033 14.896 8.461 1.00 93.44 318 VAL A C 1
ATOM 2483 O O . VAL A 1 318 ? -9.767 15.205 7.520 1.00 93.44 318 VAL A O 1
ATOM 2486 N N . LYS A 1 319 ? -8.775 15.743 9.461 1.00 92.00 319 LYS A N 1
ATOM 2487 C CA . LYS A 1 319 ? -9.276 17.119 9.514 1.00 92.00 319 LYS A CA 1
ATOM 2488 C C . LYS A 1 319 ? -8.732 17.958 8.354 1.00 92.00 319 LYS A C 1
ATOM 2490 O O . LYS A 1 319 ? -9.517 18.642 7.702 1.00 92.00 319 LYS A O 1
ATOM 2495 N N . CYS A 1 320 ? -7.431 17.880 8.065 1.00 90.25 320 CYS A N 1
ATOM 2496 C CA . CYS A 1 320 ? -6.815 18.558 6.923 1.00 90.25 320 CYS A CA 1
ATOM 2497 C C . CYS A 1 320 ? -7.435 18.113 5.592 1.00 90.25 320 CYS A C 1
ATOM 2499 O O . CYS A 1 320 ? -7.763 18.957 4.764 1.00 90.25 320 CYS A O 1
ATOM 2501 N N . TRP A 1 321 ? -7.650 16.810 5.400 1.00 90.25 321 TRP A N 1
ATOM 2502 C CA . TRP A 1 321 ? -8.265 16.269 4.184 1.00 90.25 321 TRP A CA 1
ATOM 2503 C C . TRP A 1 321 ? -9.699 16.767 3.974 1.00 90.25 321 TRP A C 1
ATOM 2505 O O . TRP A 1 321 ? -10.072 17.153 2.868 1.00 90.25 321 TRP A O 1
ATOM 2515 N N . ASN A 1 322 ? -10.494 16.793 5.047 1.00 88.81 322 ASN A N 1
ATOM 2516 C CA . ASN A 1 322 ? -11.863 17.302 5.014 1.00 88.81 322 ASN A CA 1
ATOM 2517 C C . ASN A 1 322 ? -11.920 18.819 4.775 1.00 88.81 322 ASN A C 1
ATOM 2519 O O . ASN A 1 322 ? -12.829 19.283 4.095 1.00 88.81 322 ASN A O 1
ATOM 2523 N N . GLY A 1 323 ? -10.948 19.581 5.289 1.00 86.50 323 GLY A N 1
ATOM 2524 C CA . GLY A 1 323 ? -10.856 21.030 5.084 1.00 86.50 323 GLY A CA 1
ATOM 2525 C C . GLY A 1 323 ? -10.329 21.457 3.709 1.00 86.50 323 GLY A C 1
ATOM 2526 O O . GLY A 1 323 ? -10.469 22.619 3.348 1.00 86.50 323 GLY A O 1
ATOM 2527 N N . ALA A 1 324 ? -9.729 20.546 2.939 1.00 81.69 324 ALA A N 1
ATOM 2528 C CA . ALA A 1 324 ? -9.194 20.841 1.609 1.00 81.69 324 ALA A CA 1
ATOM 2529 C C . ALA A 1 324 ? -10.257 20.821 0.488 1.00 81.69 324 ALA A C 1
ATOM 2531 O O . ALA A 1 324 ? -9.937 21.145 -0.657 1.00 81.69 324 ALA A O 1
ATOM 2532 N N . SER A 1 325 ? -11.505 20.438 0.786 1.00 69.19 325 SER A N 1
ATOM 2533 C CA . SER A 1 325 ? -12.601 20.441 -0.193 1.00 69.19 325 SER A CA 1
ATOM 2534 C C . SER A 1 325 ? -13.132 21.856 -0.420 1.00 69.19 325 SER A C 1
ATOM 2536 O O . SER A 1 325 ? -13.380 22.580 0.540 1.00 69.19 325 SER A O 1
ATOM 2538 N N . LYS A 1 326 ? -13.338 22.244 -1.685 1.00 63.09 326 LYS A N 1
ATOM 2539 C CA . LYS A 1 326 ? -13.992 23.518 -2.043 1.00 63.09 326 LYS A CA 1
ATOM 2540 C C . LYS A 1 326 ? -15.517 23.394 -2.090 1.00 63.09 326 LYS A C 1
ATOM 2542 O O . LYS A 1 326 ? -16.201 24.386 -1.865 1.00 63.09 326 LYS A O 1
ATOM 2547 N N . ASP A 1 327 ? -16.022 22.187 -2.340 1.00 57.56 327 ASP A N 1
ATOM 2548 C CA . ASP A 1 327 ? -17.445 21.866 -2.375 1.00 57.56 327 ASP A CA 1
ATOM 2549 C C . ASP A 1 327 ? -17.723 20.637 -1.492 1.00 57.56 327 ASP A C 1
ATOM 2551 O O . ASP A 1 327 ? -16.994 19.642 -1.531 1.00 57.56 327 ASP A O 1
ATOM 2555 N N . HIS A 1 328 ? -18.732 20.729 -0.627 1.00 56.44 328 HIS A N 1
ATOM 2556 C CA . HIS A 1 328 ? -19.173 19.634 0.248 1.00 56.44 328 HIS A CA 1
ATOM 2557 C C . HIS A 1 328 ? -20.461 18.973 -0.267 1.00 56.44 328 HIS A C 1
ATOM 2559 O O . HIS A 1 328 ? -20.909 17.993 0.328 1.00 56.44 328 HIS A O 1
ATOM 2565 N N . SER A 1 329 ? -21.068 19.511 -1.332 1.00 53.00 329 SER A N 1
ATOM 2566 C CA . SER A 1 329 ? -22.422 19.155 -1.768 1.00 53.00 329 SER A CA 1
ATOM 2567 C C . SER A 1 329 ? -22.512 17.856 -2.580 1.00 53.00 329 SER A C 1
ATOM 2569 O O . SER A 1 329 ? -23.563 17.221 -2.565 1.00 53.00 329 SER A O 1
ATOM 2571 N N . GLU A 1 330 ? -21.422 17.413 -3.218 1.00 53.03 330 GLU A N 1
ATOM 2572 C CA . GLU A 1 330 ? -21.408 16.203 -4.065 1.00 53.03 330 GLU A CA 1
ATOM 2573 C C . GLU A 1 330 ? -21.020 14.906 -3.326 1.00 53.03 330 GLU A C 1
ATOM 2575 O O . GLU A 1 330 ? -21.105 13.816 -3.887 1.00 53.03 330 GLU A O 1
ATOM 2580 N N . LEU A 1 331 ? -20.604 14.981 -2.057 1.00 61.53 331 LEU A N 1
ATOM 2581 C CA . LEU A 1 331 ? -20.210 13.800 -1.282 1.00 61.53 331 LEU A CA 1
ATOM 2582 C C . LEU A 1 331 ? -21.402 13.258 -0.491 1.00 61.53 331 LEU A C 1
ATOM 2584 O O . LEU A 1 331 ? -21.966 13.970 0.336 1.00 61.53 331 LEU A O 1
ATOM 2588 N N . VAL A 1 332 ? -21.712 11.967 -0.653 1.00 53.78 332 VAL A N 1
ATOM 2589 C CA . VAL A 1 332 ? -22.828 11.271 0.029 1.00 53.78 332 VAL A CA 1
ATOM 2590 C C . VAL A 1 332 ? -22.810 11.462 1.558 1.00 53.78 332 VAL A C 1
ATOM 2592 O O . VAL A 1 332 ? -23.861 11.574 2.183 1.00 53.78 332 VAL A O 1
ATOM 2595 N N . SER A 1 333 ? -21.622 11.575 2.163 1.00 57.75 333 SER A N 1
ATOM 2596 C CA . SER A 1 333 ? -21.433 11.814 3.604 1.00 57.75 333 SER A CA 1
ATOM 2597 C C . SER A 1 333 ? -20.993 13.245 3.962 1.00 57.75 333 SER A C 1
ATOM 2599 O O . SER A 1 333 ? -20.757 13.543 5.136 1.00 57.75 333 SER A O 1
ATOM 2601 N N . GLY A 1 334 ? -20.809 14.125 2.971 1.00 68.81 334 GLY A N 1
ATOM 2602 C CA . GLY A 1 334 ? -20.213 15.460 3.129 1.00 68.81 334 GLY A CA 1
ATOM 2603 C C . GLY A 1 334 ? -18.727 15.466 3.533 1.00 68.81 334 GLY A C 1
ATOM 2604 O O . GLY A 1 334 ? -18.157 16.538 3.757 1.00 68.81 334 GLY A O 1
ATOM 2605 N N . ARG A 1 335 ? -18.084 14.291 3.651 1.00 76.12 335 ARG A N 1
ATOM 2606 C CA . ARG A 1 335 ? -16.700 14.118 4.129 1.00 76.12 335 ARG A CA 1
ATOM 2607 C C . ARG A 1 335 ? -15.802 13.527 3.043 1.00 76.12 335 ARG A C 1
ATOM 2609 O O . ARG A 1 335 ? -16.142 12.521 2.428 1.00 76.12 335 ARG A O 1
ATOM 2616 N N . ARG A 1 336 ? -14.610 14.108 2.866 1.00 86.62 336 ARG A N 1
ATOM 2617 C CA . ARG A 1 336 ? -13.538 13.562 2.012 1.00 86.62 336 ARG A CA 1
ATOM 2618 C C . ARG A 1 336 ? -12.661 12.548 2.716 1.00 86.62 336 ARG A C 1
ATOM 2620 O O . ARG A 1 336 ? -11.979 11.785 2.045 1.00 86.62 336 ARG A O 1
ATOM 2627 N N . ALA A 1 337 ? -12.631 12.552 4.041 1.00 92.56 337 ALA A N 1
ATOM 2628 C CA . ALA A 1 337 ? -11.894 11.568 4.802 1.00 92.56 337 ALA A CA 1
ATOM 2629 C C . ALA A 1 337 ? -12.699 11.027 5.973 1.00 92.56 337 ALA A C 1
ATOM 2631 O O . ALA A 1 337 ? -13.327 11.787 6.717 1.00 92.56 337 ALA A O 1
ATOM 2632 N N . GLN A 1 338 ? -12.620 9.711 6.156 1.00 94.69 338 GLN A N 1
ATOM 2633 C CA . GLN A 1 338 ? -13.259 9.001 7.253 1.00 94.69 338 GLN A CA 1
ATOM 2634 C C . GLN A 1 338 ? -12.227 8.189 8.032 1.00 94.69 338 GLN A C 1
ATOM 2636 O O . GLN A 1 338 ? -11.380 7.511 7.452 1.00 94.69 338 GLN A O 1
ATOM 2641 N N . LEU A 1 339 ? -12.323 8.246 9.359 1.00 96.88 339 LEU A N 1
ATOM 2642 C CA . LEU A 1 339 ? -11.496 7.478 10.281 1.00 96.88 339 LEU A CA 1
ATOM 2643 C C . LEU A 1 339 ? -12.370 6.492 11.042 1.00 96.88 339 LEU A C 1
ATOM 2645 O O . LEU A 1 339 ? -13.386 6.870 11.631 1.00 96.88 339 LEU A O 1
ATOM 2649 N N . VAL A 1 340 ? -11.974 5.225 11.025 1.00 97.75 340 VAL A N 1
ATOM 2650 C CA . VAL A 1 340 ? -12.620 4.166 11.798 1.00 97.75 340 VAL A CA 1
ATOM 2651 C C . VAL A 1 340 ? -11.578 3.330 12.525 1.00 97.75 340 VAL A C 1
ATOM 2653 O O . VAL A 1 340 ? -10.462 3.162 12.041 1.00 97.75 340 VAL A O 1
ATOM 2656 N N . THR A 1 341 ? -11.950 2.763 13.667 1.00 98.31 341 THR A N 1
ATOM 2657 C CA . THR A 1 341 ? -11.136 1.799 14.410 1.00 98.31 341 THR A CA 1
ATOM 2658 C C . THR A 1 341 ? -11.841 0.456 14.464 1.00 98.31 341 THR A C 1
ATOM 2660 O O . THR A 1 341 ? -13.027 0.388 14.785 1.00 98.31 341 THR A O 1
ATOM 2663 N N . VAL A 1 342 ? -11.092 -0.618 14.210 1.00 97.81 342 VAL A N 1
ATOM 2664 C CA . VAL A 1 342 ? -11.568 -1.994 14.404 1.00 97.81 342 VAL A CA 1
ATOM 2665 C C . VAL A 1 342 ? -11.225 -2.433 15.827 1.00 97.81 342 VAL A C 1
ATOM 2667 O O . VAL A 1 342 ? -10.052 -2.625 16.162 1.00 97.81 342 VAL A O 1
ATOM 2670 N N . ALA A 1 343 ? -12.228 -2.593 16.684 1.00 97.31 343 ALA A N 1
ATOM 2671 C CA . ALA A 1 343 ? -12.037 -2.964 18.080 1.00 97.31 343 ALA A CA 1
ATOM 2672 C C . ALA A 1 343 ? -11.328 -4.320 18.226 1.00 97.31 343 ALA A C 1
ATOM 2674 O O . ALA A 1 343 ? -11.522 -5.248 17.434 1.00 97.31 343 ALA A O 1
ATOM 2675 N N . ARG A 1 344 ? -10.487 -4.434 19.258 1.00 95.31 344 ARG A N 1
ATOM 2676 C CA . ARG A 1 344 ? -9.604 -5.576 19.575 1.00 95.31 344 ARG A CA 1
ATOM 2677 C C . ARG A 1 344 ? -8.528 -5.898 18.543 1.00 95.31 344 ARG A C 1
ATOM 2679 O O . ARG A 1 344 ? -7.724 -6.803 18.779 1.00 95.31 344 ARG A O 1
ATOM 2686 N N . SER A 1 345 ? -8.485 -5.191 17.418 1.00 94.88 345 SER A N 1
ATOM 2687 C CA . SER A 1 345 ? -7.474 -5.437 16.398 1.00 94.88 345 SER A CA 1
ATOM 2688 C C . SER A 1 345 ? -6.087 -4.992 16.868 1.00 94.88 345 SER A C 1
ATOM 2690 O O . SER A 1 345 ? -5.914 -4.021 17.610 1.00 94.88 345 SER A O 1
ATOM 2692 N N . LYS A 1 346 ? -5.076 -5.738 16.430 1.00 93.00 346 LYS A N 1
ATOM 2693 C CA . LYS A 1 346 ? -3.661 -5.398 16.579 1.00 93.00 346 LYS A CA 1
ATOM 2694 C C . LYS A 1 346 ? -3.118 -4.972 15.222 1.00 93.00 346 LYS A C 1
ATOM 2696 O O . LYS A 1 346 ? -3.713 -5.285 14.197 1.00 93.00 346 LYS A O 1
ATOM 2701 N N . HIS A 1 347 ? -1.925 -4.392 15.213 1.00 91.50 347 HIS A N 1
ATOM 2702 C CA . HIS A 1 347 ? -1.243 -4.025 13.974 1.00 91.50 347 HIS A CA 1
ATOM 2703 C C . HIS A 1 347 ? -1.149 -5.175 12.956 1.00 91.50 347 HIS A C 1
ATOM 2705 O O . HIS A 1 347 ? -1.419 -5.013 11.769 1.00 91.50 347 HIS A O 1
ATOM 2711 N N . VAL A 1 348 ? -0.853 -6.383 13.445 1.00 88.56 348 VAL A N 1
ATOM 2712 C CA . VAL A 1 348 ? -0.764 -7.600 12.624 1.00 88.56 348 VAL A CA 1
ATOM 2713 C C . VAL A 1 348 ? -2.121 -8.120 12.129 1.00 88.56 348 VAL A C 1
ATOM 2715 O O . VAL A 1 348 ? -2.148 -8.901 11.181 1.00 88.56 348 VAL A O 1
ATOM 2718 N N . SER A 1 349 ? -3.248 -7.692 12.715 1.00 89.81 349 SER A N 1
ATOM 2719 C CA . SER A 1 349 ? -4.600 -8.125 12.312 1.00 89.81 349 SER A CA 1
ATOM 2720 C C . SER A 1 349 ? -4.959 -7.708 10.885 1.00 89.81 349 SER A C 1
ATOM 2722 O O . SER A 1 349 ? -5.840 -8.304 10.279 1.00 89.81 349 SER A O 1
ATOM 2724 N N . PHE A 1 350 ? -4.281 -6.694 10.348 1.00 88.19 350 PHE A N 1
ATOM 2725 C CA . PHE A 1 350 ? -4.484 -6.156 9.003 1.00 88.19 350 PHE A CA 1
ATOM 2726 C C . PHE A 1 350 ? -3.777 -6.968 7.908 1.00 88.19 350 PHE A C 1
ATOM 2728 O O . PHE A 1 350 ? -3.866 -6.618 6.734 1.00 88.19 350 PHE A O 1
ATOM 2735 N N . SER A 1 351 ? -3.098 -8.049 8.297 1.00 83.06 351 SER A N 1
ATOM 2736 C CA . SER A 1 351 ? -2.390 -8.970 7.416 1.00 83.06 351 SER A CA 1
ATOM 2737 C C . SER A 1 351 ? -3.037 -10.355 7.397 1.00 83.06 351 SER A C 1
ATOM 2739 O O . SER A 1 351 ? -3.783 -10.720 8.307 1.00 83.06 351 SER A O 1
ATOM 2741 N N . ASP A 1 352 ? -2.665 -11.178 6.416 1.00 80.81 352 ASP A N 1
ATOM 2742 C CA . ASP A 1 352 ? -3.121 -12.573 6.334 1.00 80.81 352 ASP A CA 1
ATOM 2743 C C . ASP A 1 352 ? -2.567 -13.470 7.467 1.00 80.81 352 ASP A C 1
ATOM 2745 O O . ASP A 1 352 ? -2.976 -14.624 7.600 1.00 80.81 352 ASP A O 1
ATOM 2749 N N . PHE A 1 353 ? -1.666 -12.968 8.326 1.00 78.25 353 PHE A N 1
ATOM 2750 C CA . PHE A 1 353 ? -1.043 -13.747 9.406 1.00 78.25 353 PHE A CA 1
ATOM 2751 C C . PHE A 1 353 ? -2.068 -14.434 10.316 1.00 78.25 353 PHE A C 1
ATOM 2753 O O . PHE A 1 353 ? -1.887 -15.588 10.708 1.00 78.25 353 PHE A O 1
ATOM 2760 N N . GLY A 1 354 ? -3.176 -13.744 10.604 1.00 73.81 354 GLY A N 1
ATOM 2761 C CA . GLY A 1 354 ? -4.255 -14.275 11.432 1.00 73.81 354 GLY A CA 1
ATOM 2762 C C . GLY A 1 354 ? -4.954 -15.497 10.835 1.00 73.81 354 GLY A C 1
ATOM 2763 O O . GLY A 1 354 ? -5.528 -16.265 11.590 1.00 73.81 354 GLY A O 1
ATOM 2764 N N . VAL A 1 355 ? -4.899 -15.717 9.517 1.00 75.31 355 VAL A N 1
ATOM 2765 C CA . VAL A 1 355 ? -5.563 -16.854 8.850 1.00 75.31 355 VAL A CA 1
ATOM 2766 C C . VAL A 1 355 ? -4.598 -17.914 8.320 1.00 75.31 355 VAL A C 1
ATOM 2768 O O . VAL A 1 355 ? -5.031 -19.036 8.062 1.00 75.31 355 VAL A O 1
ATOM 2771 N N . ILE A 1 356 ? -3.303 -17.599 8.207 1.00 73.81 356 ILE A N 1
ATOM 2772 C CA . ILE A 1 356 ? -2.251 -18.552 7.812 1.00 73.81 356 ILE A CA 1
ATOM 2773 C C . ILE A 1 356 ? -1.994 -19.590 8.909 1.00 73.81 356 ILE A C 1
ATOM 2775 O O . ILE A 1 356 ? -1.736 -20.751 8.602 1.00 73.81 356 ILE A O 1
ATOM 2779 N N . LEU A 1 357 ? -2.070 -19.193 10.183 1.00 69.81 357 LEU A N 1
ATOM 2780 C CA . LEU A 1 357 ? -1.902 -20.095 11.325 1.00 69.81 357 LEU A CA 1
ATOM 2781 C C . LEU A 1 357 ? -3.285 -20.531 11.842 1.00 69.81 357 LEU A C 1
ATOM 2783 O O . LEU A 1 357 ? -3.941 -19.763 12.547 1.00 69.81 357 LEU A O 1
ATOM 2787 N N . PRO A 1 358 ? -3.761 -21.751 11.523 1.00 62.34 358 PRO A N 1
ATOM 2788 C CA . PRO A 1 358 ? -5.177 -22.110 11.634 1.00 62.34 358 PRO A CA 1
ATOM 2789 C C . PRO A 1 358 ? -5.612 -22.541 13.046 1.00 62.34 358 PRO A C 1
ATOM 2791 O O . PRO A 1 358 ? -6.647 -23.191 13.194 1.00 62.34 358 PRO A O 1
ATOM 2794 N N . PHE A 1 359 ? -4.845 -22.221 14.092 1.00 62.38 359 PHE A N 1
ATOM 2795 C CA . PHE A 1 359 ? -5.074 -22.760 15.434 1.00 62.38 359 PHE A CA 1
ATOM 2796 C C . PHE A 1 359 ? -5.545 -21.697 16.432 1.00 62.38 359 PHE A C 1
ATOM 2798 O O . PHE A 1 359 ? -4.961 -20.622 16.570 1.00 62.38 359 PHE A O 1
ATOM 2805 N N . GLY A 1 360 ? -6.590 -22.049 17.185 1.00 69.62 360 GLY A N 1
ATOM 2806 C CA . GLY A 1 360 ? -7.055 -21.298 18.349 1.00 69.62 360 GLY A CA 1
ATOM 2807 C C . GLY A 1 360 ? -7.802 -19.999 18.035 1.00 69.62 360 GLY A C 1
ATOM 2808 O O . GLY A 1 360 ? -8.278 -19.761 16.925 1.00 69.62 360 GLY A O 1
ATOM 2809 N N . GLN A 1 361 ? -7.923 -19.154 19.061 1.00 74.00 361 GLN A N 1
ATOM 2810 C CA . GLN A 1 361 ? -8.664 -17.889 19.012 1.00 74.00 361 GLN A CA 1
ATOM 2811 C C . GLN A 1 361 ? -8.123 -16.927 17.940 1.00 74.00 361 GLN A C 1
ATOM 2813 O O . GLN A 1 361 ? -8.896 -16.222 17.300 1.00 74.00 361 GLN A O 1
ATOM 2818 N N . MET A 1 362 ? -6.810 -16.960 17.682 1.00 75.31 362 MET A N 1
ATOM 2819 C CA . MET A 1 362 ? -6.153 -16.099 16.695 1.00 75.31 362 MET A CA 1
ATOM 2820 C C . MET A 1 362 ? -6.712 -16.292 15.280 1.00 75.31 362 MET A C 1
ATOM 2822 O O . MET A 1 362 ? -6.900 -15.309 14.569 1.00 75.31 362 MET A O 1
ATOM 2826 N N . ALA A 1 363 ? -7.040 -17.533 14.905 1.00 75.81 363 ALA A N 1
ATOM 2827 C CA . ALA A 1 363 ? -7.610 -17.848 13.599 1.00 75.81 363 ALA A CA 1
ATOM 2828 C C . ALA A 1 363 ? -9.040 -17.315 13.430 1.00 75.81 363 ALA A C 1
ATOM 2830 O O . ALA A 1 363 ? -9.401 -16.806 12.367 1.00 75.81 363 ALA A O 1
ATOM 2831 N N . ARG A 1 364 ? -9.860 -17.415 14.484 1.00 82.00 364 ARG A N 1
ATOM 2832 C CA . ARG A 1 364 ? -11.247 -16.922 14.478 1.00 82.00 364 ARG A CA 1
ATOM 2833 C C . ARG A 1 364 ? -11.289 -15.401 14.413 1.00 82.00 364 ARG A C 1
ATOM 2835 O O . ARG A 1 364 ? -11.967 -14.848 13.551 1.00 82.00 364 ARG A O 1
ATOM 2842 N N . ASP A 1 365 ? -10.519 -14.750 15.279 1.00 89.12 365 ASP A N 1
ATOM 2843 C CA . ASP A 1 365 ? -10.420 -13.293 15.310 1.00 89.12 365 ASP A CA 1
ATOM 2844 C C . ASP A 1 365 ? -9.818 -12.771 13.999 1.00 89.12 365 ASP A C 1
ATOM 2846 O O . ASP A 1 365 ? -10.327 -11.812 13.429 1.00 89.12 365 ASP A O 1
ATOM 2850 N N . GLY A 1 366 ? -8.793 -13.450 13.468 1.00 86.44 366 GLY A N 1
ATOM 2851 C CA . GLY A 1 366 ? -8.173 -13.140 12.180 1.00 86.44 366 GLY A CA 1
ATOM 2852 C C . GLY A 1 366 ? -9.171 -13.115 11.022 1.00 86.44 366 GLY A C 1
ATOM 2853 O O . GLY A 1 366 ? -9.196 -12.140 10.274 1.00 86.44 366 GLY A O 1
ATOM 2854 N N . ARG A 1 367 ? -10.036 -14.134 10.905 1.00 84.94 367 ARG A N 1
ATOM 2855 C CA . ARG A 1 367 ? -11.112 -14.152 9.894 1.00 84.94 367 ARG A CA 1
ATOM 2856 C C . ARG A 1 367 ? -12.075 -12.986 10.085 1.00 84.94 367 ARG A C 1
ATOM 2858 O O . ARG A 1 367 ? -12.294 -12.239 9.140 1.00 84.94 367 ARG A O 1
ATOM 2865 N N . LYS A 1 368 ? -12.559 -12.767 11.314 1.00 90.00 368 LYS A N 1
ATOM 2866 C CA . LYS A 1 368 ? -13.487 -11.665 11.610 1.00 90.00 368 LYS A CA 1
ATOM 2867 C C . LYS A 1 368 ? -12.891 -10.302 11.247 1.00 90.00 368 LYS A C 1
ATOM 2869 O O . LYS A 1 368 ? -13.563 -9.490 10.622 1.00 90.00 368 LYS A O 1
ATOM 2874 N N . PHE A 1 369 ? -11.624 -10.062 11.584 1.00 91.25 369 PHE A N 1
ATOM 2875 C CA . PHE A 1 369 ? -10.930 -8.836 11.197 1.00 91.25 369 PHE A CA 1
ATOM 2876 C C . PHE A 1 369 ? -10.855 -8.692 9.673 1.00 91.25 369 PHE A C 1
ATOM 2878 O O . PHE A 1 369 ? -11.202 -7.633 9.150 1.00 91.25 369 PHE A O 1
ATOM 2885 N N . LEU A 1 370 ? -10.415 -9.730 8.956 1.00 86.19 370 LEU A N 1
ATOM 2886 C CA . LEU A 1 370 ? -10.312 -9.680 7.497 1.00 86.19 370 LEU A CA 1
ATOM 2887 C C . LEU A 1 370 ? -11.667 -9.440 6.830 1.00 86.19 370 LEU A C 1
ATOM 2889 O O . LEU A 1 370 ? -11.722 -8.618 5.918 1.00 86.19 370 LEU A O 1
ATOM 2893 N N . ASP A 1 371 ? -12.737 -10.076 7.303 1.00 86.88 371 ASP A N 1
ATOM 2894 C CA . ASP A 1 371 ? -14.091 -9.901 6.771 1.00 86.88 371 ASP A CA 1
ATOM 2895 C C . ASP A 1 371 ? -14.577 -8.464 6.983 1.00 86.88 371 ASP A C 1
ATOM 2897 O O . ASP A 1 371 ? -14.940 -7.780 6.025 1.00 86.88 371 ASP A O 1
ATOM 2901 N N . THR A 1 372 ? -14.499 -7.958 8.217 1.00 91.62 372 THR A N 1
ATOM 2902 C CA . THR A 1 372 ? -14.884 -6.579 8.547 1.00 91.62 372 THR A CA 1
ATOM 2903 C C . THR A 1 372 ? -14.09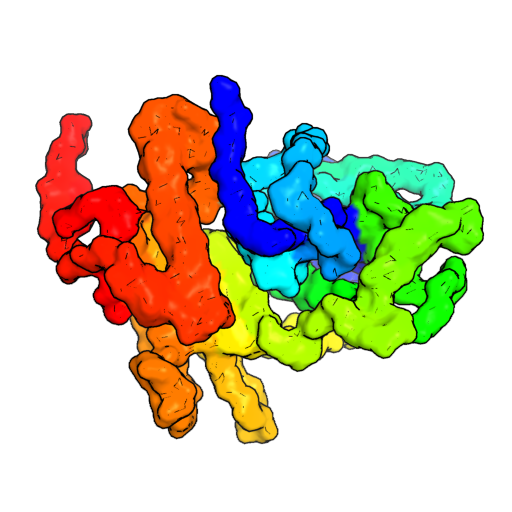8 -5.564 7.715 1.00 91.62 372 THR A C 1
ATOM 2905 O O . THR A 1 372 ? -14.685 -4.674 7.102 1.00 91.62 372 THR A O 1
ATOM 2908 N N . MET A 1 373 ? -12.772 -5.701 7.638 1.00 90.56 373 MET A N 1
ATOM 2909 C CA . MET A 1 373 ? -11.938 -4.770 6.873 1.00 90.56 373 MET A CA 1
ATOM 2910 C C . MET A 1 373 ? -12.175 -4.865 5.366 1.00 90.56 373 MET A C 1
ATOM 2912 O O . MET A 1 373 ? -12.129 -3.841 4.689 1.00 90.56 373 MET A O 1
ATOM 2916 N N . SER A 1 374 ? -12.430 -6.065 4.840 1.00 87.31 374 SER A N 1
ATOM 2917 C CA . SER A 1 374 ? -12.740 -6.254 3.421 1.00 87.31 374 SER A CA 1
ATOM 2918 C C . SER A 1 374 ? -14.088 -5.633 3.077 1.00 87.31 374 SER A C 1
ATOM 2920 O O . SER A 1 374 ? -14.164 -4.902 2.098 1.00 87.31 374 SER A O 1
ATOM 2922 N N . ASN A 1 375 ? -15.115 -5.825 3.908 1.00 89.31 375 ASN A N 1
ATOM 2923 C CA . ASN A 1 375 ? -16.430 -5.211 3.709 1.00 89.31 375 ASN A CA 1
ATOM 2924 C C . ASN A 1 375 ? -16.349 -3.681 3.712 1.00 89.31 375 ASN A C 1
ATOM 2926 O O . ASN A 1 375 ? -16.873 -3.042 2.805 1.00 89.31 375 ASN A O 1
ATOM 2930 N N . LEU A 1 376 ? -15.631 -3.093 4.674 1.00 91.44 376 LEU A N 1
ATOM 2931 C CA . LEU A 1 376 ? -15.413 -1.645 4.715 1.00 91.44 376 LEU A CA 1
ATOM 2932 C C . LEU A 1 376 ? -14.655 -1.142 3.480 1.00 91.44 376 LEU A C 1
ATOM 2934 O O . LEU A 1 376 ? -15.051 -0.145 2.884 1.00 91.44 376 LEU A O 1
ATOM 2938 N N . ALA A 1 377 ? -13.585 -1.830 3.077 1.00 90.06 377 ALA A N 1
ATOM 2939 C CA . ALA A 1 377 ? -12.785 -1.436 1.921 1.00 90.06 377 ALA A CA 1
ATOM 2940 C C . ALA A 1 377 ? -13.568 -1.550 0.607 1.00 90.06 377 ALA A C 1
ATOM 2942 O O . ALA A 1 377 ? -13.504 -0.658 -0.230 1.00 90.06 377 ALA A O 1
ATOM 2943 N N . ILE A 1 378 ? -14.329 -2.627 0.433 1.00 87.12 378 ILE A N 1
ATOM 2944 C CA . ILE A 1 378 ? -15.191 -2.842 -0.731 1.00 87.12 378 ILE A CA 1
ATOM 2945 C C . ILE A 1 378 ? -16.276 -1.774 -0.788 1.00 87.12 378 ILE A C 1
ATOM 2947 O O . ILE A 1 378 ? -16.425 -1.140 -1.827 1.00 87.12 378 ILE A O 1
ATOM 2951 N N . GLY A 1 379 ? -16.977 -1.539 0.324 1.00 88.50 379 GLY A N 1
ATOM 2952 C CA . GLY A 1 379 ? -17.975 -0.481 0.425 1.00 88.50 379 GLY A CA 1
ATOM 2953 C C . GLY A 1 379 ? -17.396 0.880 0.075 1.00 88.50 379 GLY A C 1
ATOM 2954 O O . GLY A 1 379 ? -18.003 1.628 -0.677 1.00 88.50 379 GLY A O 1
ATOM 2955 N N . TRP A 1 380 ? -16.192 1.185 0.555 1.00 88.56 380 TRP A N 1
ATOM 2956 C CA . TRP A 1 380 ? -15.507 2.434 0.231 1.00 88.56 380 TRP A CA 1
ATOM 2957 C C . TRP A 1 380 ? -15.227 2.610 -1.258 1.00 88.56 380 TRP A C 1
ATOM 2959 O O . TRP A 1 380 ? -15.436 3.690 -1.814 1.00 88.56 380 TRP A O 1
ATOM 2969 N N . VAL A 1 381 ? -14.742 1.548 -1.901 1.00 84.88 381 VAL A N 1
ATOM 2970 C CA . VAL A 1 381 ? -14.453 1.577 -3.332 1.00 84.88 381 VAL A CA 1
ATOM 2971 C C . VAL A 1 381 ? -15.733 1.670 -4.160 1.00 84.88 381 VAL A C 1
ATOM 2973 O O . VAL A 1 381 ? -15.769 2.410 -5.132 1.00 84.88 381 VAL A O 1
ATOM 2976 N N . GLU A 1 382 ? -16.771 0.929 -3.789 1.00 85.62 382 GLU A N 1
ATOM 2977 C CA . GLU A 1 382 ? -18.030 0.850 -4.541 1.00 85.62 382 GLU A CA 1
ATOM 2978 C C . GLU A 1 382 ? -19.006 1.989 -4.208 1.00 85.62 382 GLU A C 1
ATOM 2980 O O . GLU A 1 382 ? -20.168 1.909 -4.583 1.00 85.62 382 GLU A O 1
ATOM 2985 N N . ASP A 1 383 ? -18.555 3.018 -3.485 1.00 85.44 383 ASP A N 1
ATOM 2986 C CA . ASP A 1 383 ? -19.377 4.147 -3.025 1.00 85.44 383 ASP A CA 1
ATOM 2987 C C . ASP A 1 383 ? -20.581 3.751 -2.146 1.00 85.44 383 ASP A C 1
ATOM 2989 O O . ASP A 1 383 ? -21.592 4.436 -2.061 1.00 85.44 383 ASP A O 1
ATOM 2993 N N . ARG A 1 384 ? -20.453 2.625 -1.439 1.00 88.88 384 ARG A N 1
ATOM 2994 C CA . ARG A 1 384 ? -21.444 2.043 -0.516 1.00 88.88 384 ARG A CA 1
ATOM 2995 C C . ARG A 1 384 ? -20.865 1.874 0.883 1.00 88.88 384 ARG A C 1
ATOM 2997 O O . ARG A 1 384 ? -21.097 0.873 1.573 1.00 88.88 384 ARG A O 1
ATOM 3004 N N . PHE A 1 385 ? -20.037 2.831 1.297 1.00 90.56 385 PHE A N 1
ATOM 3005 C CA . PHE A 1 385 ? -19.366 2.766 2.590 1.00 90.56 385 PHE A CA 1
ATOM 3006 C C . PHE A 1 385 ? -20.365 2.834 3.740 1.00 90.56 385 PHE A C 1
ATOM 3008 O O . PHE A 1 385 ? -20.271 2.029 4.663 1.00 90.56 385 PHE A O 1
ATOM 3015 N N . ASP A 1 386 ? -21.348 3.731 3.660 1.00 90.69 386 ASP A N 1
ATOM 3016 C CA . ASP A 1 386 ? -22.357 3.886 4.707 1.00 90.69 386 ASP A CA 1
ATOM 3017 C C . ASP A 1 386 ? -23.220 2.631 4.857 1.00 90.69 386 ASP A C 1
ATOM 3019 O O . ASP A 1 386 ? -23.451 2.186 5.982 1.00 90.69 386 ASP A O 1
ATOM 3023 N N . GLU A 1 387 ? -23.608 1.990 3.750 1.00 92.12 387 GLU A N 1
ATOM 3024 C CA . GLU A 1 387 ? -24.285 0.685 3.771 1.00 92.12 387 GLU A CA 1
ATOM 3025 C C . GLU A 1 387 ? -23.414 -0.377 4.454 1.00 92.12 387 GLU A C 1
ATOM 3027 O O . GLU A 1 387 ? -23.860 -1.093 5.354 1.00 92.12 387 GLU A O 1
ATOM 3032 N N . SER A 1 388 ? -22.137 -0.449 4.069 1.00 91.38 388 SER A N 1
ATOM 3033 C CA . SER A 1 388 ? -21.187 -1.418 4.626 1.00 91.38 388 SER A CA 1
ATOM 3034 C C . SER A 1 388 ? -20.956 -1.188 6.119 1.00 91.38 388 SER A C 1
ATOM 3036 O O . SER A 1 388 ? -20.840 -2.145 6.886 1.00 91.38 388 SER A O 1
ATOM 3038 N N . LEU A 1 389 ? -20.940 0.075 6.544 1.00 92.56 389 LEU A N 1
ATOM 3039 C CA . LEU A 1 389 ? -20.790 0.499 7.929 1.00 92.56 389 LEU A CA 1
ATOM 3040 C C . LEU A 1 389 ? -22.056 0.233 8.760 1.00 92.56 389 LEU A C 1
ATOM 3042 O O . LEU A 1 389 ? -21.941 -0.094 9.940 1.00 92.56 389 LEU A O 1
ATOM 3046 N N . GLN A 1 390 ? -23.252 0.353 8.178 1.00 92.81 390 GLN A N 1
ATOM 3047 C CA . GLN A 1 390 ? -24.522 -0.011 8.827 1.00 92.81 390 GLN A CA 1
ATOM 3048 C C . GLN A 1 390 ? -24.631 -1.517 9.086 1.00 92.81 390 GLN A C 1
ATOM 3050 O O . GLN A 1 390 ? -25.237 -1.925 10.074 1.00 92.81 390 GLN A O 1
ATOM 3055 N N . GLN A 1 391 ? -24.009 -2.338 8.240 1.00 92.62 391 GLN A N 1
ATOM 3056 C CA . GLN A 1 391 ? -23.946 -3.790 8.428 1.00 92.62 391 GLN A CA 1
ATOM 3057 C C . GLN A 1 391 ? -22.955 -4.217 9.522 1.00 92.62 391 GLN A C 1
ATOM 3059 O O . GLN A 1 391 ? -22.988 -5.368 9.958 1.00 92.62 391 GLN A O 1
ATOM 3064 N N . GLN A 1 392 ? -22.066 -3.324 9.976 1.00 93.69 392 GLN A N 1
ATOM 3065 C CA . GLN A 1 392 ? -21.143 -3.617 11.073 1.00 93.69 392 GLN A CA 1
ATOM 3066 C C . GLN A 1 392 ? -21.759 -3.266 12.430 1.00 93.69 392 GLN A C 1
ATOM 3068 O O . GLN A 1 392 ? -22.447 -2.256 12.590 1.00 93.69 392 GLN A O 1
AT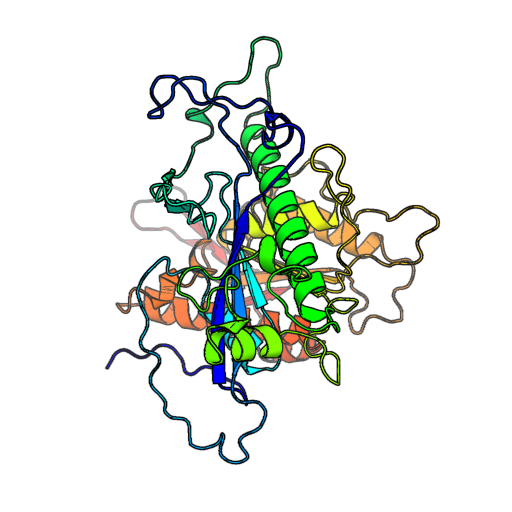OM 3073 N N . LYS A 1 393 ? -21.434 -4.061 13.454 1.00 95.69 393 LYS A N 1
ATOM 3074 C CA . LYS A 1 393 ? -21.743 -3.703 14.841 1.00 95.69 393 LYS A CA 1
ATOM 3075 C C . LYS A 1 393 ? -20.888 -2.502 15.252 1.00 95.69 393 LYS A C 1
ATOM 3077 O O . LYS A 1 393 ? -19.662 -2.546 15.150 1.00 95.69 393 LYS A O 1
ATOM 3082 N N . LYS A 1 394 ? -21.537 -1.430 15.709 1.00 96.44 394 LYS A N 1
ATOM 3083 C CA . LYS A 1 394 ? -20.876 -0.194 16.147 1.00 96.44 394 LYS A CA 1
ATOM 3084 C C . LYS A 1 394 ? -20.666 -0.187 17.660 1.00 96.44 394 LYS A C 1
ATOM 3086 O O . LYS A 1 394 ? -21.530 -0.647 18.405 1.00 96.44 394 LYS A O 1
ATOM 3091 N N . ALA A 1 395 ? -19.550 0.381 18.102 1.00 96.25 395 ALA A N 1
ATOM 3092 C CA . ALA A 1 395 ? -19.236 0.620 19.507 1.00 96.25 395 ALA A CA 1
ATOM 3093 C C . ALA A 1 395 ? -19.018 2.118 19.774 1.00 96.25 395 ALA A C 1
ATOM 3095 O O . ALA A 1 395 ? -18.618 2.868 18.885 1.00 96.25 395 ALA A O 1
ATOM 3096 N N . SER A 1 396 ? -19.260 2.554 21.014 1.00 93.31 396 SER A N 1
ATOM 3097 C CA . SER A 1 396 ? -19.198 3.971 21.413 1.00 93.31 396 SER A CA 1
ATOM 3098 C C . SER A 1 396 ? -17.781 4.534 21.558 1.00 93.31 396 SER A C 1
ATOM 3100 O O . SER A 1 396 ? -17.620 5.740 21.709 1.00 93.31 396 SER A O 1
ATOM 3102 N N . GLY A 1 397 ? -16.755 3.677 21.571 1.00 92.81 397 GLY A N 1
ATOM 3103 C CA . GLY A 1 397 ? -15.374 4.082 21.849 1.00 92.81 397 GLY A CA 1
ATOM 3104 C C . GLY A 1 397 ? -15.046 4.255 23.337 1.00 92.81 397 GLY A C 1
ATOM 3105 O O . GLY A 1 397 ? -13.956 4.718 23.666 1.00 92.81 397 GLY A O 1
ATOM 3106 N N . ALA A 1 398 ? -15.939 3.854 24.252 1.00 95.50 398 ALA A N 1
ATOM 3107 C CA . ALA A 1 398 ? -15.628 3.805 25.682 1.00 95.50 398 ALA A CA 1
ATOM 3108 C C . ALA A 1 398 ? -14.416 2.895 25.953 1.00 95.50 398 ALA A C 1
ATOM 3110 O O . ALA A 1 398 ? -14.269 1.845 25.322 1.00 95.50 398 ALA A O 1
ATOM 3111 N N . THR A 1 399 ? -13.551 3.281 26.896 1.00 95.50 399 THR A N 1
ATOM 3112 C CA . THR A 1 399 ? -12.348 2.512 27.255 1.00 95.50 399 THR A CA 1
ATOM 3113 C C . THR A 1 399 ? -12.409 2.006 28.689 1.00 95.50 399 THR A C 1
ATOM 3115 O O . THR A 1 399 ? -13.016 2.626 29.558 1.00 95.50 399 THR A O 1
ATOM 3118 N N . GLU A 1 400 ? -11.757 0.876 28.932 1.00 94.75 400 GLU A N 1
ATOM 3119 C CA . GLU A 1 400 ? -11.586 0.281 30.255 1.00 94.75 400 GLU A CA 1
ATOM 3120 C C . GLU A 1 400 ? -10.127 -0.133 30.475 1.00 94.75 400 GLU A C 1
ATOM 3122 O O . GLU A 1 400 ? -9.380 -0.398 29.525 1.00 94.75 400 GLU A O 1
ATOM 3127 N N . TRP A 1 401 ? -9.725 -0.205 31.742 1.00 92.69 401 TRP A N 1
ATOM 3128 C CA . TRP A 1 401 ? -8.430 -0.738 32.151 1.00 92.69 401 TRP A CA 1
ATOM 3129 C C . TRP A 1 401 ? -8.570 -2.213 32.492 1.00 92.69 401 TRP A C 1
ATOM 3131 O O . TRP A 1 401 ? -9.377 -2.585 33.341 1.00 92.69 401 TRP A O 1
ATOM 3141 N N . VAL A 1 402 ? -7.759 -3.056 31.857 1.00 88.69 402 VAL A N 1
ATOM 3142 C CA . VAL A 1 402 ? -7.729 -4.487 32.161 1.00 88.69 402 VAL A CA 1
ATOM 3143 C C . VAL A 1 402 ? -6.386 -4.881 32.728 1.00 88.69 402 VAL A C 1
ATOM 3145 O O . VAL A 1 402 ? -5.345 -4.722 32.091 1.00 88.69 402 VAL A O 1
ATOM 3148 N N . ASN A 1 403 ? -6.428 -5.436 33.933 1.00 82.31 403 ASN A N 1
ATOM 3149 C CA . ASN A 1 403 ? -5.259 -5.991 34.592 1.00 82.31 403 ASN A CA 1
ATOM 3150 C C . ASN A 1 403 ? -4.901 -7.316 33.916 1.00 82.31 403 ASN A C 1
ATOM 3152 O O . ASN A 1 403 ? -5.559 -8.337 34.124 1.00 82.31 403 ASN A O 1
ATOM 3156 N N . ALA A 1 404 ? -3.862 -7.306 33.083 1.00 71.44 404 ALA A N 1
ATOM 3157 C CA . ALA A 1 404 ? -3.247 -8.546 32.637 1.00 71.44 404 ALA A CA 1
ATOM 3158 C C . ALA A 1 404 ? -2.515 -9.185 33.829 1.00 71.44 404 ALA A C 1
ATOM 3160 O O . ALA A 1 404 ? -1.864 -8.487 34.608 1.00 71.44 404 ALA A O 1
ATOM 3161 N N . LYS A 1 405 ? -2.616 -10.512 33.989 1.00 63.19 405 LYS A N 1
ATOM 3162 C CA . LYS A 1 405 ? -1.871 -11.243 35.028 1.00 63.19 405 LYS A CA 1
ATOM 3163 C C . LYS A 1 405 ? -0.379 -10.892 34.930 1.00 63.19 405 LYS A C 1
ATOM 3165 O O . LYS A 1 405 ? 0.259 -11.230 33.939 1.00 63.19 405 LYS A O 1
ATOM 3170 N N . GLY A 1 406 ? 0.151 -10.237 35.963 1.00 66.75 406 GLY A N 1
ATOM 3171 C CA . GLY A 1 406 ? 1.564 -9.861 36.070 1.00 66.75 406 GLY A CA 1
ATOM 3172 C C . GLY A 1 406 ? 1.919 -8.449 35.591 1.00 66.75 406 GLY A C 1
ATOM 3173 O O . GLY A 1 406 ? 3.051 -8.027 35.809 1.00 66.75 406 GLY A O 1
ATOM 3174 N N . ASP A 1 407 ? 0.983 -7.697 35.006 1.00 65.38 407 ASP A N 1
ATOM 3175 C CA . ASP A 1 407 ? 1.239 -6.322 34.572 1.00 65.38 407 ASP A CA 1
ATOM 3176 C C . ASP A 1 407 ? 0.753 -5.317 35.625 1.00 65.38 407 ASP A C 1
ATOM 3178 O O . ASP A 1 407 ? -0.446 -5.180 35.876 1.00 65.38 407 ASP A O 1
ATOM 3182 N N . LYS A 1 408 ? 1.695 -4.609 36.260 1.00 62.94 408 LYS A N 1
ATOM 3183 C CA . LYS A 1 408 ? 1.400 -3.644 37.334 1.00 62.94 408 LYS A CA 1
ATOM 3184 C C . LYS A 1 408 ? 0.653 -2.401 36.841 1.00 62.94 408 LYS A C 1
ATOM 3186 O O . LYS A 1 408 ? 0.127 -1.672 37.676 1.00 62.94 408 LYS A O 1
ATOM 3191 N N . LYS A 1 409 ? 0.635 -2.125 35.531 1.00 71.38 409 LYS A N 1
ATOM 3192 C CA . LYS A 1 409 ? 0.064 -0.881 34.986 1.00 71.38 409 LYS A CA 1
ATOM 3193 C C . LYS A 1 409 ? -1.297 -1.034 34.309 1.00 71.38 409 LYS A C 1
ATOM 3195 O O . LYS A 1 409 ? -1.905 -0.018 33.989 1.00 71.38 409 LYS A O 1
ATOM 3200 N N . GLY A 1 410 ? -1.806 -2.257 34.149 1.00 79.75 410 GLY A N 1
ATOM 3201 C CA . GLY A 1 410 ? -3.027 -2.506 33.383 1.00 79.75 410 GLY A CA 1
ATOM 3202 C C . GLY A 1 410 ? -2.890 -2.080 31.913 1.00 79.75 410 GLY A C 1
ATOM 3203 O O . GLY A 1 410 ? -2.038 -1.281 31.531 1.00 79.75 410 GLY A O 1
ATOM 3204 N N . LYS A 1 411 ? -3.737 -2.625 31.044 1.00 88.69 411 LYS A N 1
ATOM 3205 C CA . LYS A 1 411 ? -3.776 -2.243 29.630 1.00 88.69 411 LYS A CA 1
ATOM 3206 C C . LYS A 1 411 ? -5.122 -1.614 29.307 1.00 88.69 411 LYS A C 1
ATOM 3208 O O . LYS A 1 411 ? -6.160 -2.238 29.533 1.00 88.69 411 LYS A O 1
ATOM 3213 N N . ARG A 1 412 ? -5.097 -0.394 28.760 1.00 93.50 412 ARG A N 1
ATOM 3214 C CA . ARG A 1 412 ? -6.289 0.266 28.218 1.00 93.50 412 ARG A CA 1
ATOM 3215 C C . ARG A 1 412 ? -6.778 -0.502 26.991 1.00 93.50 412 ARG A C 1
ATOM 3217 O O . ARG A 1 412 ? -5.967 -0.934 26.168 1.00 93.50 412 ARG A O 1
ATOM 3224 N N . ARG A 1 413 ? -8.090 -0.677 26.881 1.00 94.94 413 ARG A N 1
ATOM 3225 C CA . ARG A 1 413 ? -8.750 -1.342 25.751 1.00 94.94 413 ARG A CA 1
ATOM 3226 C C . ARG A 1 413 ? -10.149 -0.765 25.537 1.00 94.94 413 ARG A C 1
ATOM 3228 O O . ARG A 1 413 ? -10.716 -0.219 26.482 1.00 94.94 413 ARG A O 1
ATOM 3235 N N . PHE A 1 414 ? -10.731 -0.902 24.347 1.00 96.94 414 PHE A N 1
ATOM 3236 C CA . PHE A 1 414 ? -12.126 -0.487 24.139 1.00 96.94 414 PHE A CA 1
ATOM 3237 C C . PHE A 1 414 ? -13.109 -1.461 24.800 1.00 96.94 414 PHE A C 1
ATOM 3239 O O . PHE A 1 414 ? -12.843 -2.662 24.892 1.00 96.94 414 PHE A O 1
ATOM 3246 N N . VAL A 1 415 ? -14.255 -0.955 25.251 1.00 96.69 415 VAL A N 1
ATOM 3247 C CA . VAL A 1 415 ? -15.403 -1.748 25.710 1.00 96.69 415 VAL A CA 1
ATOM 3248 C C . VAL A 1 415 ? -16.224 -2.128 24.476 1.00 96.69 415 VAL A C 1
ATOM 3250 O O . VAL A 1 415 ? -17.204 -1.475 24.129 1.00 96.69 415 VAL A O 1
ATOM 3253 N N . ALA A 1 416 ? -15.744 -3.134 23.749 1.00 96.75 416 ALA A N 1
ATOM 3254 C CA . ALA A 1 416 ? -16.318 -3.594 22.488 1.00 96.75 416 ALA A CA 1
ATOM 3255 C C . ALA A 1 416 ? -15.934 -5.056 22.205 1.00 96.75 416 ALA A C 1
ATOM 3257 O O . ALA A 1 416 ? -14.942 -5.567 22.758 1.00 96.75 416 ALA A O 1
ATOM 3258 N N . ASP A 1 417 ? -16.696 -5.722 21.337 1.00 96.25 417 ASP A N 1
ATOM 3259 C CA . ASP A 1 417 ? -16.365 -7.066 20.872 1.00 96.25 417 ASP A CA 1
ATOM 3260 C C . ASP A 1 417 ? -15.310 -7.022 19.758 1.00 96.25 417 ASP A C 1
ATOM 3262 O O . ASP A 1 417 ? -15.041 -5.992 19.139 1.00 96.25 417 ASP A O 1
ATOM 3266 N N . VAL A 1 418 ? -14.674 -8.167 19.504 1.00 95.12 418 VAL A N 1
ATOM 3267 C CA . VAL A 1 418 ? -13.709 -8.327 18.405 1.00 95.12 418 VAL A CA 1
ATOM 3268 C C . VAL A 1 418 ? -14.358 -7.903 17.092 1.00 95.12 418 VAL A C 1
ATOM 3270 O O . VAL A 1 418 ? -15.390 -8.461 16.743 1.00 95.12 418 VAL A O 1
ATOM 3273 N N . GLY A 1 419 ? -13.758 -6.974 16.349 1.00 94.69 419 GLY A N 1
ATOM 3274 C CA . GLY A 1 419 ? -14.252 -6.567 15.028 1.00 94.69 419 GLY A CA 1
ATOM 3275 C C . GLY A 1 419 ? -15.386 -5.537 15.035 1.00 94.69 419 GLY A C 1
ATOM 3276 O O . GLY A 1 419 ? -15.790 -5.113 13.957 1.00 94.69 419 GLY A O 1
ATOM 3277 N N . ASP A 1 420 ? -15.879 -5.110 16.202 1.00 97.38 420 ASP A N 1
ATOM 3278 C CA . ASP A 1 420 ? -16.809 -3.977 16.275 1.00 97.38 420 ASP A CA 1
ATOM 3279 C C . ASP A 1 420 ? -16.131 -2.700 15.749 1.00 97.38 420 ASP A C 1
ATOM 3281 O O . ASP A 1 420 ? -14.914 -2.526 15.873 1.00 97.38 420 ASP A O 1
ATOM 3285 N N . ILE A 1 421 ? -16.915 -1.794 15.168 1.00 98.06 421 ILE A N 1
ATOM 3286 C CA . ILE A 1 421 ? -16.416 -0.564 14.548 1.00 98.06 421 ILE A CA 1
ATOM 3287 C C . ILE A 1 421 ? -16.671 0.650 15.434 1.00 98.06 421 ILE A C 1
ATOM 3289 O O . ILE A 1 421 ? -17.788 0.883 15.891 1.00 98.06 421 ILE A O 1
ATOM 3293 N N . ILE A 1 422 ? -15.635 1.463 15.622 1.00 97.94 422 ILE A N 1
ATOM 3294 C CA . ILE A 1 422 ? -15.722 2.794 16.228 1.00 97.94 422 ILE A CA 1
ATOM 3295 C C . ILE A 1 422 ? -15.478 3.812 15.116 1.00 97.94 422 ILE A C 1
ATOM 3297 O O . ILE A 1 422 ? -14.492 3.705 14.390 1.00 97.94 422 ILE A O 1
ATOM 3301 N N . VAL A 1 423 ? -16.381 4.775 14.967 1.00 96.44 423 VAL A N 1
ATOM 3302 C CA . VAL A 1 423 ? -16.296 5.845 13.963 1.00 96.44 423 VAL A CA 1
ATOM 3303 C C . VAL A 1 423 ? -15.869 7.123 14.674 1.00 96.44 423 VAL A C 1
ATOM 3305 O O . VAL A 1 423 ? -16.426 7.426 15.729 1.00 96.44 423 VAL A O 1
ATOM 3308 N N . HIS A 1 424 ? -14.900 7.846 14.109 1.00 94.25 424 HIS A N 1
ATOM 3309 C CA . HIS A 1 424 ? -14.346 9.074 14.695 1.00 94.25 424 HIS A CA 1
ATOM 3310 C C . HIS A 1 424 ? -14.756 10.339 13.947 1.00 94.25 424 HIS A C 1
ATOM 3312 O O . HIS A 1 424 ? -15.090 10.256 12.734 1.00 94.25 424 HIS A O 1
#

Secondary structure (DSSP, 8-state):
---PPP--SSSEEEEEEEEEE---SSGGGGB-SS-EE-TTSSSSTT-BS-B--EEEEEEEEEE-TT-TTGGG---------S--SSHHHHHHHHTTT--EEEEE--SS-SSEEEE----TT-SS-PPPEEEEP--GGGEE--TT----TTHHHHHHHHHHHHHHHHHHHHHHHHHH--S---TTT-GGGG-EESSS--STTGGG-HHHHHHHHHHS-SSS-SS--SS-EEEEEETHHHHHHHHHHTSPPPEETTEEPPPP-EEEEEEES---TTS-SS--------TT--PPPPEEEEEEEHHHHT-HHHHHHHHHHHHHHHHT-S--TTSTTS-SEEEEEETT--GGGGSTHHHHS-SSHHHHHHHHHHHHHHHHHHHHHTT-HHHHHHTSPB----EEEE--TT-TT-EEEESS-TT-EEE-

Mean predicted aligned error: 8.77 Å

Solvent-accessible surface area (backbone atoms only — not comparable to full-atom values): 24417 Å² total; per-residue (Å²): 135,94,68,7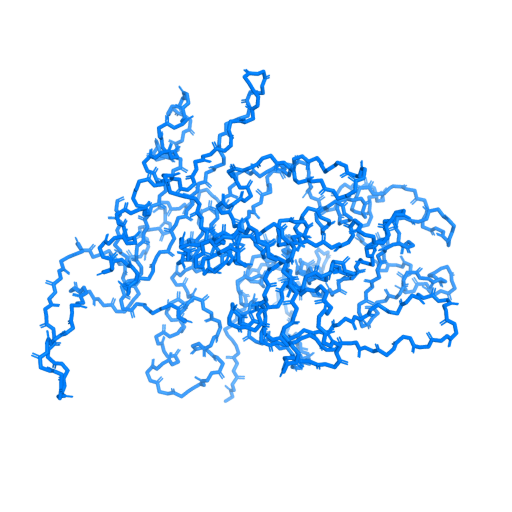8,81,84,72,62,52,84,32,48,65,42,74,48,44,39,36,30,62,54,83,64,98,50,74,72,47,33,49,45,67,72,41,16,28,34,66,90,64,57,97,55,56,61,38,70,62,34,61,56,54,60,40,38,32,33,38,23,27,52,31,74,93,77,58,98,57,64,91,67,75,86,71,83,82,86,82,81,95,78,82,88,49,67,58,70,63,39,43,39,45,6,9,64,74,35,76,33,78,49,71,60,66,76,59,23,80,36,80,64,46,71,48,74,70,64,63,84,91,54,90,68,78,57,72,71,46,76,48,51,55,60,53,75,87,40,47,46,66,71,91,88,65,91,70,59,100,43,49,65,48,38,37,34,43,54,44,51,47,50,43,51,54,50,54,50,52,56,51,42,51,44,22,64,37,64,72,74,83,44,89,84,74,35,82,44,83,53,38,37,35,78,87,52,65,47,49,75,61,16,86,82,32,65,70,30,39,50,54,57,56,70,46,25,20,79,90,53,82,74,56,85,66,80,51,81,34,72,46,71,22,52,30,65,38,9,32,42,44,49,51,55,52,35,42,76,60,62,68,53,69,91,48,73,56,74,76,77,44,55,44,36,36,38,27,32,44,49,42,60,82,56,48,57,82,89,57,61,49,68,43,76,60,56,100,86,49,90,73,74,74,51,35,35,40,35,46,32,20,37,60,52,57,71,34,63,72,60,31,50,51,53,51,50,35,37,50,49,45,43,65,66,53,93,70,54,84,88,42,98,80,55,57,41,36,48,46,34,31,34,28,80,32,43,81,64,41,84,34,45,57,23,58,73,49,80,62,67,69,54,22,56,53,19,47,46,36,46,52,51,53,45,44,43,52,50,15,53,72,70,74,35,35,68,62,38,54,68,73,44,60,72,38,90,70,50,70,46,78,42,75,48,94,91,48,93,79,44,45,80,42,66,70,59,53,81,48,22,35,28,78,110

pLDDT: mean 81.31, std 16.76, range [25.92, 98.31]